Protein AF-0000000083413344 (afdb_homodimer)

Structure (mmCIF, N/CA/C/O backbone):
data_AF-0000000083413344-model_v1
#
loop_
_entity.id
_entity.type
_entity.pdbx_description
1 polymer 'Rubredoxin-like domain-containing protein'
#
loop_
_atom_site.group_PDB
_atom_site.id
_atom_site.type_symbol
_atom_site.label_atom_id
_atom_site.label_alt_id
_atom_site.label_comp_id
_atom_site.label_asym_id
_atom_site.label_entity_id
_atom_site.label_seq_id
_atom_site.pdbx_PDB_ins_code
_atom_site.Cartn_x
_atom_site.Cartn_y
_atom_site.Cartn_z
_atom_site.occupancy
_atom_site.B_iso_or_equiv
_atom_site.auth_seq_id
_atom_site.auth_comp_id
_atom_site.auth_asym_id
_atom_site.auth_atom_id
_atom_site.pdbx_PDB_model_num
ATOM 1 N N . MET A 1 1 ? 12.312 13.727 -25.703 1 21.8 1 MET A N 1
ATOM 2 C CA . MET A 1 1 ? 11.789 14.062 -24.391 1 21.8 1 MET A CA 1
ATOM 3 C C . MET A 1 1 ? 11.188 12.836 -23.703 1 21.8 1 MET A C 1
ATOM 5 O O . MET A 1 1 ? 10.438 12.086 -24.328 1 21.8 1 MET A O 1
ATOM 9 N N . PRO A 1 2 ? 11.828 12.102 -22.797 1 30.59 2 PRO A N 1
ATOM 10 C CA . PRO A 1 2 ? 11.281 10.789 -22.453 1 30.59 2 PRO A CA 1
ATOM 11 C C . PRO A 1 2 ? 9.766 10.812 -22.25 1 30.59 2 PRO A C 1
ATOM 13 O O . PRO A 1 2 ? 9.219 11.812 -21.797 1 30.59 2 PRO A O 1
ATOM 16 N N . GLU A 1 3 ? 8.961 10.438 -23.172 1 33.31 3 GLU A N 1
ATOM 17 C CA . GLU A 1 3 ? 7.5 10.43 -23.234 1 33.31 3 GLU A CA 1
ATOM 18 C C . GLU A 1 3 ? 6.902 10.18 -21.844 1 33.31 3 GLU A C 1
ATOM 20 O O . GLU A 1 3 ? 7.352 9.297 -21.125 1 33.31 3 GLU A O 1
ATOM 25 N N . ALA A 1 4 ? 6.539 11.203 -21.156 1 38.41 4 ALA A N 1
ATOM 26 C CA . ALA A 1 4 ? 5.801 11.141 -19.891 1 38.41 4 ALA A CA 1
ATOM 27 C C . ALA A 1 4 ? 4.969 9.859 -19.812 1 38.41 4 ALA A C 1
ATOM 29 O O . ALA A 1 4 ? 4.105 9.625 -20.656 1 38.41 4 ALA A O 1
ATOM 30 N N . MET A 1 5 ? 5.598 8.711 -19.828 1 42.59 5 MET A N 1
ATOM 31 C CA . MET A 1 5 ? 4.777 7.504 -19.734 1 42.59 5 MET A CA 1
ATOM 32 C C . MET A 1 5 ? 3.527 7.762 -18.906 1 42.59 5 MET A C 1
ATOM 34 O O . MET A 1 5 ? 3.609 7.926 -17.688 1 42.59 5 MET A O 1
ATOM 38 N N . ASP A 1 6 ? 2.654 8.742 -19.172 1 48.97 6 ASP A N 1
ATOM 39 C CA . ASP A 1 6 ? 1.322 9 -18.641 1 48.97 6 ASP A CA 1
ATOM 40 C C . ASP A 1 6 ? 0.636 7.699 -18.219 1 48.97 6 ASP A C 1
ATOM 42 O O . ASP A 1 6 ? -0.167 7.148 -18.984 1 48.97 6 ASP A O 1
ATOM 46 N N . SER A 1 7 ? 1.312 6.648 -17.625 1 61.34 7 SER A N 1
ATOM 47 C CA . SER A 1 7 ? 0.761 5.301 -17.562 1 61.34 7 SER A CA 1
ATOM 48 C C . SER A 1 7 ? -0.317 5.191 -16.5 1 61.34 7 SER A C 1
ATOM 50 O O . SER A 1 7 ? -0.059 5.465 -15.32 1 61.34 7 SER A O 1
ATOM 52 N N . ASN A 1 8 ? -1.586 5.227 -16.844 1 78.94 8 ASN A N 1
ATOM 53 C CA . ASN A 1 8 ? -2.799 4.973 -16.078 1 78.94 8 ASN A CA 1
ATOM 54 C C . ASN A 1 8 ? -2.623 3.795 -15.125 1 78.94 8 ASN A C 1
ATOM 56 O O . ASN A 1 8 ? -3.232 3.762 -14.055 1 78.94 8 ASN A O 1
ATOM 60 N N . ALA A 1 9 ? -1.608 2.998 -15.43 1 90.69 9 ALA A N 1
ATOM 61 C CA . ALA A 1 9 ? -1.455 1.801 -14.609 1 90.69 9 ALA A CA 1
ATOM 62 C C . ALA A 1 9 ? -0.855 2.143 -13.25 1 90.69 9 ALA A C 1
ATOM 64 O O . ALA A 1 9 ? -1.259 1.583 -12.227 1 90.69 9 ALA A O 1
ATOM 65 N N . LEU A 1 10 ? 0.047 3.115 -13.234 1 90.56 10 LEU A N 1
ATOM 66 C CA . LEU A 1 10 ? 0.697 3.514 -11.992 1 90.56 10 LEU A CA 1
ATOM 67 C C . LEU A 1 10 ? -0.312 4.117 -11.023 1 90.56 10 LEU A C 1
ATOM 69 O O . LEU A 1 10 ? -0.18 3.957 -9.805 1 90.56 10 LEU A O 1
ATOM 73 N N . TYR A 1 11 ? -1.34 4.695 -11.602 1 88.56 11 TYR A N 1
ATOM 74 C CA . TYR A 1 11 ? -2.35 5.355 -10.781 1 88.56 11 TYR A CA 1
ATOM 75 C C . TYR A 1 11 ? -3.297 4.336 -10.164 1 88.56 11 TYR A C 1
ATOM 77 O O . TYR A 1 11 ? -4.086 4.672 -9.273 1 88.56 11 TYR A O 1
ATOM 85 N N . ASN A 1 12 ? -3.141 3.098 -10.578 1 93.38 12 ASN A N 1
ATOM 86 C CA . ASN A 1 12 ? -4.062 2.074 -10.102 1 93.38 12 ASN A CA 1
ATOM 87 C C . ASN A 1 12 ? -3.447 1.236 -8.984 1 93.38 12 ASN A C 1
ATOM 89 O O . ASN A 1 12 ? -4.09 0.329 -8.453 1 93.38 12 ASN A O 1
ATOM 93 N N . ILE A 1 13 ? -2.191 1.507 -8.602 1 95.69 13 ILE A N 1
ATOM 94 C CA . ILE A 1 13 ? -1.636 0.903 -7.395 1 95.69 13 ILE A CA 1
ATOM 95 C C . ILE A 1 13 ? -2.42 1.376 -6.172 1 95.69 13 ILE A C 1
ATOM 97 O O . ILE A 1 13 ? -2.756 2.559 -6.062 1 95.69 13 ILE A O 1
ATOM 101 N N . THR A 1 14 ? -2.721 0.541 -5.301 1 95.81 14 THR A N 1
ATOM 102 C CA . THR A 1 14 ? -3.545 0.849 -4.137 1 95.81 14 THR A CA 1
ATOM 103 C C . THR A 1 14 ? -2.689 1.402 -3 1 95.81 14 THR A C 1
ATOM 105 O O . THR A 1 14 ? -1.724 0.765 -2.576 1 95.81 14 THR A O 1
ATOM 108 N N . TYR A 1 15 ? -3.121 2.551 -2.531 1 96.44 15 TYR A N 1
ATOM 109 C CA . TYR A 1 15 ? -2.402 3.225 -1.457 1 96.44 15 TYR A CA 1
ATOM 110 C C . TYR A 1 15 ? -3.34 3.561 -0.302 1 96.44 15 TYR A C 1
ATOM 112 O O . TYR A 1 15 ? -4.527 3.82 -0.512 1 96.44 15 TYR A O 1
ATOM 120 N N . GLY A 1 16 ? -2.811 3.531 0.929 1 96.69 16 GLY A N 1
ATOM 121 C CA . GLY A 1 16 ? -3.424 4.203 2.064 1 96.69 16 GLY A CA 1
ATOM 122 C C . GLY A 1 16 ? -2.865 5.59 2.309 1 96.69 16 GLY A C 1
ATOM 123 O O . GLY A 1 16 ? -2.129 6.125 1.477 1 96.69 16 GLY A O 1
ATOM 124 N N . LEU A 1 17 ? -3.309 6.199 3.396 1 97.06 17 LEU A N 1
ATOM 125 C CA . LEU A 1 17 ? -2.801 7.492 3.85 1 97.06 17 LEU A CA 1
ATOM 126 C C . LEU A 1 17 ? -2.43 7.441 5.328 1 97.06 17 LEU A C 1
ATOM 128 O O . LEU A 1 17 ? -3.176 6.895 6.141 1 97.06 17 LEU A O 1
ATOM 132 N N . TYR A 1 18 ? -1.265 8.062 5.625 1 98.56 18 TYR A N 1
ATOM 133 C CA . TYR A 1 18 ? -0.723 7.93 6.973 1 98.56 18 TYR A CA 1
ATOM 134 C C . TYR A 1 18 ? -0.076 9.227 7.434 1 98.56 18 TYR A C 1
ATOM 136 O O . TYR A 1 18 ? 0.591 9.906 6.652 1 98.56 18 TYR A O 1
ATOM 144 N N . VAL A 1 19 ? -0.257 9.57 8.672 1 98.56 19 VAL A N 1
ATOM 145 C CA . VAL A 1 19 ? 0.532 10.633 9.281 1 98.56 19 VAL A CA 1
ATOM 146 C C . VAL A 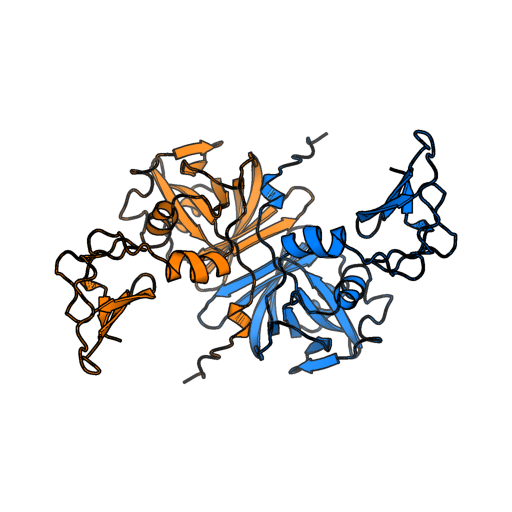1 19 ? 1.771 10.039 9.945 1 98.56 19 VAL A C 1
ATOM 148 O O . VAL A 1 19 ? 1.664 9.148 10.789 1 98.56 19 VAL A O 1
ATOM 151 N N . VAL A 1 20 ? 2.885 10.484 9.516 1 98.81 20 VAL A N 1
ATOM 152 C CA . VAL A 1 20 ? 4.133 10.156 10.195 1 98.81 20 VAL A CA 1
ATOM 153 C C . VAL A 1 20 ? 4.484 11.258 11.195 1 98.81 20 VAL A C 1
ATOM 155 O O . VAL A 1 20 ? 4.547 12.438 10.836 1 98.81 20 VAL A O 1
ATOM 158 N N . GLY A 1 21 ? 4.66 10.93 12.477 1 98.62 21 GLY A N 1
ATOM 159 C CA . GLY A 1 21 ? 5.023 11.875 13.516 1 98.62 21 GLY A CA 1
ATOM 160 C C . GLY A 1 21 ? 6.312 11.523 14.227 1 98.62 21 GLY A C 1
ATOM 161 O O . GLY A 1 21 ? 6.512 10.367 14.617 1 98.62 21 GLY A O 1
ATOM 162 N N . CYS A 1 22 ? 7.145 12.453 14.344 1 98.56 22 CYS A N 1
ATOM 163 C CA . CYS A 1 22 ? 8.422 12.289 15.039 1 98.56 22 CYS A CA 1
ATOM 164 C C . CYS A 1 22 ? 8.812 13.562 15.766 1 98.56 22 CYS A C 1
ATOM 166 O O . CYS A 1 22 ? 8.133 14.586 15.641 1 98.56 22 CYS A O 1
ATOM 168 N N . TYR A 1 23 ? 9.836 13.469 16.641 1 97.81 23 TYR A N 1
ATOM 169 C CA . TYR A 1 23 ? 10.312 14.656 17.344 1 97.81 23 TYR A CA 1
ATOM 170 C C . TYR A 1 23 ? 11.547 15.227 16.656 1 97.81 23 TYR A C 1
ATOM 172 O O . TYR A 1 23 ? 12.438 14.484 16.234 1 97.81 23 TYR A O 1
ATOM 180 N N . SER A 1 24 ? 11.57 16.422 16.453 1 93.5 24 SER A N 1
ATOM 181 C CA . SER A 1 24 ? 12.742 17.234 16.203 1 93.5 24 SER A CA 1
ATOM 182 C C . SER A 1 24 ? 13.211 17.938 17.469 1 93.5 24 SER A C 1
ATOM 184 O O . SER A 1 24 ? 12.672 18.984 17.844 1 93.5 24 SER A O 1
ATOM 186 N N . ASP A 1 25 ? 14.375 17.312 18.141 1 87.31 25 ASP A N 1
ATOM 187 C CA . ASP A 1 25 ? 14.836 17.75 19.453 1 87.31 25 ASP A CA 1
ATOM 188 C C . ASP A 1 25 ? 13.688 17.734 20.469 1 87.31 25 ASP A C 1
ATOM 190 O O . ASP A 1 25 ? 13.547 16.781 21.234 1 87.31 25 ASP A O 1
ATOM 194 N N . ASP A 1 26 ? 12.648 18.5 20.547 1 87.81 26 ASP A N 1
ATOM 195 C CA . ASP A 1 26 ? 11.523 18.422 21.484 1 87.81 26 ASP A CA 1
ATOM 196 C C . ASP A 1 26 ? 10.25 18.984 20.859 1 87.81 26 ASP A C 1
ATOM 198 O O . ASP A 1 26 ? 9.227 19.094 21.531 1 87.81 26 ASP A O 1
ATOM 202 N N . LYS A 1 27 ? 10.375 19.234 19.719 1 95.19 27 LYS A N 1
ATOM 203 C CA . LYS A 1 27 ? 9.188 19.719 19.031 1 95.19 27 LYS A CA 1
ATOM 204 C C . LYS A 1 27 ? 8.656 18.672 18.047 1 95.19 27 LYS A C 1
ATOM 206 O O . LYS A 1 27 ? 9.438 18.016 17.344 1 95.19 27 LYS A O 1
ATOM 211 N N . PRO A 1 28 ? 7.379 18.578 18.047 1 97.56 28 PRO A N 1
ATOM 212 C CA . PRO A 1 28 ? 6.824 17.578 17.125 1 97.56 28 PRO A CA 1
ATOM 213 C C . PRO A 1 28 ? 6.887 18.016 15.664 1 97.56 28 PRO A C 1
ATOM 215 O O . PRO A 1 28 ? 6.719 19.203 15.367 1 97.56 28 PRO A O 1
ATOM 218 N N . ALA A 1 29 ? 7.195 17.141 14.789 1 97.81 29 ALA A N 1
ATOM 219 C CA . ALA A 1 29 ? 7.191 17.281 13.336 1 97.81 29 ALA A CA 1
ATOM 220 C C . ALA A 1 29 ? 6.477 16.109 12.672 1 97.81 29 ALA A C 1
ATOM 222 O O . ALA A 1 29 ? 6.27 15.07 13.305 1 97.81 29 ALA A O 1
ATOM 223 N N . GLY A 1 30 ? 6.023 16.328 11.422 1 98.06 30 GLY A N 1
ATOM 224 C CA . GLY A 1 30 ? 5.352 15.227 10.758 1 98.06 30 GLY A CA 1
ATOM 225 C C . GLY A 1 30 ? 4.961 15.547 9.328 1 98.06 30 GLY A C 1
ATOM 226 O O . GLY A 1 30 ? 5.09 16.688 8.883 1 98.06 30 GLY A O 1
ATOM 227 N N . CYS A 1 31 ? 4.531 14.555 8.594 1 97.44 31 CYS A N 1
ATOM 228 C CA . CYS A 1 31 ? 4.055 14.68 7.219 1 97.44 31 CYS A CA 1
ATOM 229 C C . CYS A 1 31 ? 3.119 13.531 6.859 1 97.44 31 CYS A C 1
ATOM 231 O O . CYS A 1 31 ? 2.934 12.602 7.652 1 97.44 31 CYS A O 1
ATOM 233 N N . ILE A 1 32 ? 2.514 13.648 5.719 1 97.12 32 ILE A N 1
ATOM 234 C CA . ILE A 1 32 ? 1.671 12.578 5.188 1 97.12 32 ILE A CA 1
ATOM 235 C C . ILE A 1 32 ? 2.479 11.719 4.223 1 97.12 32 ILE A C 1
ATOM 237 O O . ILE A 1 32 ? 3.246 12.234 3.408 1 97.12 32 ILE A O 1
ATOM 241 N N . VAL A 1 33 ? 2.312 10.438 4.348 1 97 33 VAL A N 1
ATOM 242 C CA . VAL A 1 33 ? 2.83 9.516 3.342 1 97 33 VAL A CA 1
ATOM 243 C C . VAL A 1 33 ? 1.72 8.57 2.885 1 97 33 VAL A C 1
ATOM 245 O O . VAL A 1 33 ? 0.736 8.367 3.6 1 97 33 VAL A O 1
ATOM 248 N N . ASN A 1 34 ? 1.873 8.086 1.688 1 95.81 34 ASN A N 1
ATOM 249 C CA . ASN A 1 34 ? 0.946 7.066 1.203 1 95.81 34 ASN A CA 1
ATOM 250 C C . ASN A 1 34 ? 1.638 5.719 1.021 1 95.81 34 ASN A C 1
ATOM 252 O O . ASN A 1 34 ? 0.999 4.734 0.647 1 95.81 34 ASN A O 1
ATOM 256 N N . THR A 1 35 ? 2.904 5.641 1.285 1 96.31 35 THR A N 1
ATOM 257 C CA . THR A 1 35 ? 3.719 4.449 1.066 1 96.31 35 THR A CA 1
ATOM 258 C C . THR A 1 35 ? 4.016 3.748 2.387 1 96.31 35 THR A C 1
ATOM 260 O O . THR A 1 35 ? 4.781 4.254 3.207 1 96.31 35 THR A O 1
ATOM 263 N N . CYS A 1 36 ? 3.34 2.666 2.658 1 97.81 36 CYS A N 1
ATOM 264 C CA . CYS A 1 36 ? 3.562 1.88 3.867 1 97.81 36 CYS A CA 1
ATOM 265 C C . CYS A 1 36 ? 3.123 0.435 3.666 1 97.81 36 CYS A C 1
ATOM 267 O O . CYS A 1 36 ? 2.029 0.18 3.156 1 97.81 36 CYS A O 1
ATOM 269 N N . PHE A 1 37 ? 4.016 -0.474 3.951 1 96.69 37 PHE A N 1
ATOM 270 C CA . PHE A 1 37 ? 3.561 -1.855 4.055 1 96.69 37 PHE A CA 1
ATOM 271 C C . PHE A 1 37 ? 4.395 -2.623 5.074 1 96.69 37 PHE A C 1
ATOM 273 O O . PHE A 1 37 ? 5.52 -2.227 5.391 1 96.69 37 PHE A O 1
ATOM 280 N N . GLN A 1 38 ? 3.797 -3.668 5.648 1 96.12 38 GLN A N 1
ATOM 281 C CA . GLN A 1 38 ? 4.492 -4.574 6.555 1 96.12 38 GLN A CA 1
ATOM 282 C C . GLN A 1 38 ? 5.41 -5.523 5.789 1 96.12 38 GLN A C 1
ATOM 284 O O . GLN A 1 38 ? 4.984 -6.16 4.824 1 96.12 38 GLN A O 1
ATOM 289 N N . VAL A 1 39 ? 6.66 -5.652 6.215 1 95.94 39 VAL A N 1
ATOM 290 C CA . VAL A 1 39 ? 7.672 -6.449 5.527 1 95.94 39 VAL A CA 1
ATOM 291 C C . VAL A 1 39 ? 7.699 -7.859 6.109 1 95.94 39 VAL A C 1
ATOM 293 O O . VAL A 1 39 ? 7.625 -8.844 5.371 1 95.94 39 VAL A O 1
ATOM 296 N N . THR A 1 40 ? 7.766 -7.957 7.426 1 92.12 40 THR A N 1
ATOM 297 C CA . THR A 1 40 ? 7.816 -9.25 8.102 1 92.12 40 THR A CA 1
ATOM 298 C C . THR A 1 40 ? 6.676 -9.383 9.102 1 92.12 40 THR A C 1
ATOM 300 O O . THR A 1 40 ? 6.234 -8.391 9.688 1 92.12 40 THR A O 1
ATOM 303 N N . SER A 1 41 ? 6.234 -10.648 9.336 1 85.81 41 SER A N 1
ATOM 304 C CA . SER A 1 41 ? 5.16 -10.891 10.297 1 85.81 41 SER A CA 1
ATOM 305 C C . SER A 1 41 ? 5.719 -11.242 11.672 1 85.81 41 SER A C 1
ATOM 307 O O . SER A 1 41 ? 5.188 -10.805 12.695 1 85.81 41 SER A O 1
ATOM 309 N N . GLU A 1 42 ? 6.73 -12.164 11.594 1 84.06 42 GLU A N 1
ATOM 310 C CA . GLU A 1 42 ? 7.449 -12.438 12.836 1 84.06 42 GLU A CA 1
ATOM 311 C C . GLU A 1 42 ? 8.391 -11.297 13.203 1 84.06 42 GLU A C 1
ATOM 313 O O . GLU A 1 42 ? 9.25 -10.914 12.398 1 84.06 42 GLU A O 1
ATOM 318 N N . ASN A 1 43 ? 8.258 -10.695 14.398 1 89.06 43 ASN A N 1
ATOM 319 C CA . ASN A 1 43 ? 8.969 -9.453 14.711 1 89.06 43 ASN A CA 1
ATOM 320 C C . ASN A 1 43 ? 8.672 -8.367 13.68 1 89.06 43 ASN A C 1
ATOM 322 O O . ASN A 1 43 ? 9.555 -7.969 12.922 1 89.06 43 ASN A O 1
ATOM 326 N N . PRO A 1 44 ? 7.5 -7.973 13.711 1 94.19 44 PRO A N 1
ATOM 327 C CA . PRO A 1 44 ? 6.969 -7.168 12.609 1 94.19 44 PRO A CA 1
ATOM 328 C C . PRO A 1 44 ? 7.848 -5.961 12.281 1 94.19 44 PRO A C 1
ATOM 330 O O . PRO A 1 44 ? 8.242 -5.215 13.18 1 94.19 44 PRO A O 1
ATOM 333 N N . THR A 1 45 ? 8.234 -5.883 11.047 1 96.62 45 THR A N 1
ATOM 334 C CA . THR A 1 45 ? 8.93 -4.738 10.477 1 96.62 45 THR A CA 1
ATOM 335 C C . THR A 1 45 ? 8.094 -4.102 9.367 1 96.62 45 THR A C 1
ATOM 337 O O . THR A 1 45 ? 7.328 -4.789 8.68 1 96.62 45 THR A O 1
ATOM 340 N N . LEU A 1 46 ? 8.195 -2.832 9.258 1 98.12 46 LEU A N 1
ATOM 341 C CA . LEU A 1 46 ? 7.48 -2.086 8.227 1 98.12 46 LEU A CA 1
ATOM 342 C C . LEU A 1 46 ? 8.453 -1.304 7.352 1 98.12 46 LEU A C 1
ATOM 344 O O . LEU A 1 46 ? 9.578 -1.012 7.766 1 98.12 46 LEU A O 1
ATOM 348 N N . ALA A 1 47 ? 8.047 -1.063 6.156 1 98.44 47 ALA A N 1
ATOM 349 C CA . ALA A 1 47 ? 8.734 -0.158 5.238 1 98.44 47 ALA A CA 1
ATOM 350 C C . ALA A 1 47 ? 7.871 1.058 4.914 1 98.44 47 ALA A C 1
ATOM 352 O O . ALA A 1 47 ? 6.688 0.918 4.594 1 98.44 47 ALA A O 1
ATOM 353 N N . ILE A 1 48 ? 8.414 2.199 5.039 1 98.31 48 ILE A N 1
ATOM 354 C CA . ILE A 1 48 ? 7.793 3.438 4.586 1 98.31 48 ILE A CA 1
ATOM 355 C C . ILE A 1 48 ? 8.766 4.207 3.695 1 98.31 48 ILE A C 1
ATOM 357 O O . ILE A 1 48 ? 9.984 4.027 3.791 1 98.31 48 ILE A O 1
ATOM 361 N N . CYS A 1 49 ? 8.242 4.965 2.859 1 97.94 49 CYS A N 1
ATOM 362 C CA . CYS A 1 49 ? 9.062 5.727 1.928 1 97.94 49 CYS A CA 1
ATOM 363 C C . CYS A 1 49 ? 8.852 7.223 2.107 1 97.94 49 CYS A C 1
ATOM 365 O O . CYS A 1 49 ? 7.715 7.695 2.125 1 97.94 49 CYS A O 1
ATOM 367 N N . LEU A 1 50 ? 9.953 7.969 2.338 1 97.62 50 LEU A N 1
ATOM 368 C CA . LEU A 1 50 ? 9.922 9.414 2.518 1 97.62 50 LEU A CA 1
ATOM 369 C C . LEU A 1 50 ? 10.82 10.109 1.501 1 97.62 50 LEU A C 1
ATOM 371 O O . LEU A 1 50 ? 11.891 9.602 1.161 1 97.62 50 LEU A O 1
ATOM 375 N N . ASN A 1 51 ? 10.375 11.273 1.071 1 95.75 51 ASN A N 1
ATOM 376 C CA . ASN A 1 51 ? 11.203 12.102 0.199 1 95.75 51 ASN A CA 1
ATOM 377 C C . ASN A 1 51 ? 12.367 12.727 0.959 1 95.75 51 ASN A C 1
ATOM 379 O O . ASN A 1 51 ? 12.211 13.172 2.098 1 95.75 51 ASN A O 1
ATOM 383 N N . LYS A 1 52 ? 13.492 12.852 0.346 1 95.75 52 LYS A N 1
ATOM 384 C CA . LYS A 1 52 ? 14.695 13.414 0.965 1 95.75 52 LYS A CA 1
ATOM 385 C C . LYS A 1 52 ? 14.484 14.875 1.343 1 95.75 52 LYS A C 1
ATOM 387 O O . LYS A 1 52 ? 15.188 15.406 2.209 1 95.75 52 LYS A O 1
ATOM 392 N N . LYS A 1 53 ? 13.57 15.523 0.737 1 93.62 53 LYS A N 1
ATOM 393 C CA . LYS A 1 53 ? 13.312 16.938 1.004 1 93.62 53 LYS A CA 1
ATOM 394 C C . LYS A 1 53 ? 12.422 17.109 2.232 1 93.62 53 LYS A C 1
ATOM 396 O O . LYS A 1 53 ? 12.289 18.219 2.754 1 93.62 53 LYS A O 1
ATOM 401 N N . ASN A 1 54 ? 11.82 16.047 2.67 1 94.69 54 ASN A N 1
ATOM 402 C CA . ASN A 1 54 ? 10.938 16.125 3.83 1 94.69 54 ASN A CA 1
ATOM 403 C C . ASN A 1 54 ? 11.727 16.359 5.117 1 94.69 54 ASN A C 1
ATOM 405 O O . ASN A 1 54 ? 12.648 15.602 5.422 1 94.69 54 ASN A O 1
ATOM 409 N N . TYR A 1 55 ? 11.359 17.375 5.859 1 97.06 55 TYR A N 1
ATOM 410 C CA . TYR A 1 55 ? 11.984 17.656 7.152 1 97.06 55 TYR A CA 1
ATOM 411 C C . TYR A 1 55 ? 11.797 16.469 8.102 1 97.06 55 TYR A C 1
ATOM 413 O O . TYR A 1 55 ? 12.68 16.172 8.906 1 97.06 55 TYR A O 1
ATOM 421 N N . THR A 1 56 ? 10.672 15.781 8.023 1 97.5 56 THR A N 1
ATOM 422 C CA . THR A 1 56 ? 10.336 14.633 8.852 1 97.5 56 THR A CA 1
ATOM 423 C C . THR A 1 56 ? 11.414 13.555 8.75 1 97.5 56 THR A C 1
ATOM 425 O O . THR A 1 56 ? 11.805 12.953 9.758 1 97.5 56 THR A O 1
ATOM 428 N N . LEU A 1 57 ? 11.922 13.297 7.543 1 98.19 57 LEU A N 1
ATOM 429 C CA . LEU A 1 57 ? 12.969 12.297 7.348 1 98.19 57 LEU A CA 1
ATOM 430 C C . LEU A 1 57 ? 14.234 12.695 8.102 1 98.19 57 LEU A C 1
ATOM 432 O O . LEU A 1 57 ? 14.867 11.852 8.75 1 98.19 57 LEU A O 1
ATOM 436 N N . ASP A 1 58 ? 14.625 13.945 8.047 1 97.25 58 ASP A N 1
ATOM 437 C CA . ASP A 1 58 ? 15.789 14.438 8.773 1 97.25 58 ASP A CA 1
ATOM 438 C C . ASP A 1 58 ? 15.648 14.188 10.273 1 97.25 58 ASP A C 1
ATOM 440 O O . ASP A 1 58 ? 16.609 13.789 10.93 1 97.25 58 ASP A O 1
ATOM 444 N N . CYS A 1 59 ? 14.508 14.445 10.766 1 97.75 59 CYS A N 1
ATOM 445 C CA . CYS A 1 59 ? 14.242 14.266 12.188 1 97.75 59 CYS A CA 1
ATOM 446 C C . CYS A 1 59 ? 14.352 12.805 12.586 1 97.75 59 CYS A C 1
ATOM 448 O O . CYS A 1 59 ? 14.93 12.477 13.625 1 97.75 59 CYS A O 1
ATOM 450 N N . ILE A 1 60 ? 13.812 11.883 11.773 1 98.25 60 ILE A N 1
ATOM 451 C CA . ILE A 1 60 ? 13.828 10.461 12.07 1 98.25 60 ILE A CA 1
ATOM 452 C C . ILE A 1 60 ? 15.266 9.945 12.047 1 98.25 60 ILE A C 1
ATOM 454 O O . ILE A 1 60 ? 15.633 9.07 12.844 1 98.25 60 ILE A O 1
ATOM 458 N N . LYS A 1 61 ? 16.078 10.453 11.117 1 97.88 61 LYS A N 1
ATOM 459 C CA . LYS A 1 61 ? 17.484 10.062 11.055 1 97.88 61 LYS A CA 1
ATOM 460 C C . LYS A 1 61 ? 18.219 10.43 12.344 1 97.88 61 LYS A C 1
ATOM 462 O O . LYS A 1 61 ? 19.109 9.711 12.789 1 97.88 61 LYS A O 1
ATOM 467 N N . LYS A 1 62 ? 17.859 11.523 12.922 1 97 62 LYS A N 1
ATOM 468 C CA . LYS A 1 62 ? 18.5 12 14.148 1 97 62 LYS A CA 1
ATOM 469 C C . LYS A 1 62 ? 17.969 11.242 15.359 1 97 62 LYS A C 1
ATOM 471 O O . LYS A 1 62 ? 18.75 10.883 16.266 1 97 62 LYS A O 1
ATOM 476 N N . ASN A 1 63 ? 16.688 11.062 15.422 1 96.31 63 ASN A N 1
ATOM 477 C CA . ASN A 1 63 ? 16 10.297 16.453 1 96.31 63 ASN A CA 1
ATOM 478 C C . ASN A 1 63 ? 15.086 9.234 15.852 1 96.31 63 ASN A C 1
ATOM 480 O O . ASN A 1 63 ? 13.945 9.523 15.484 1 96.31 63 ASN A O 1
ATOM 484 N N . PRO A 1 64 ? 15.492 7.965 15.859 1 97.19 64 PRO A N 1
ATOM 485 C CA . PRO A 1 64 ? 14.844 6.941 15.031 1 97.19 64 PRO A CA 1
ATOM 486 C C . PRO A 1 64 ? 13.562 6.402 15.664 1 97.19 64 PRO A C 1
ATOM 488 O O . PRO A 1 64 ? 13.297 5.199 15.594 1 97.19 64 PRO A O 1
ATOM 491 N N . LYS A 1 65 ? 12.812 7.254 16.312 1 98 65 LYS A N 1
ATOM 492 C CA . LYS A 1 65 ? 11.508 6.902 16.859 1 98 65 LYS A CA 1
ATOM 493 C C . LYS A 1 65 ? 10.406 7.738 16.219 1 98 65 LYS A C 1
ATOM 495 O O . LYS A 1 65 ? 10.516 8.961 16.125 1 98 65 LYS A O 1
ATOM 500 N N . PHE A 1 66 ? 9.391 7.062 15.766 1 98.75 66 PHE A N 1
ATOM 501 C CA . PHE A 1 66 ? 8.289 7.797 15.141 1 98.75 66 PHE A CA 1
ATOM 502 C C . PHE A 1 66 ? 7 6.984 15.195 1 98.75 66 PHE A C 1
ATOM 504 O O . PHE A 1 66 ? 7.016 5.805 15.547 1 98.75 66 PHE A O 1
ATOM 511 N N . CYS A 1 67 ? 5.918 7.672 14.93 1 98.38 67 CYS A N 1
ATOM 512 C CA . CYS A 1 67 ? 4.602 7.047 14.93 1 98.38 67 CYS A CA 1
ATOM 513 C C . CYS A 1 67 ? 3.941 7.164 13.562 1 98.38 67 CYS A C 1
ATOM 515 O O . CYS A 1 67 ? 4.152 8.148 12.844 1 98.38 67 CYS A O 1
ATOM 517 N N . ILE A 1 68 ? 3.23 6.152 13.195 1 98.56 68 ILE A N 1
ATOM 518 C CA . ILE A 1 68 ? 2.359 6.176 12.023 1 98.56 68 ILE A CA 1
ATOM 519 C C . ILE A 1 68 ? 0.898 6.145 12.469 1 98.56 68 ILE A C 1
ATOM 521 O O . ILE A 1 68 ? 0.477 5.227 13.172 1 98.56 68 ILE A O 1
ATOM 525 N N . SER A 1 69 ? 0.14 7.152 12.141 1 98.56 69 SER A N 1
ATOM 526 C CA . SER A 1 69 ? -1.305 7.176 12.344 1 98.56 69 SER A CA 1
ATOM 527 C C . SER A 1 69 ? -2.055 6.887 11.047 1 98.56 69 SER A C 1
ATOM 529 O O . SER A 1 69 ? -1.886 7.598 10.055 1 98.56 69 SER A O 1
ATOM 531 N N . ILE A 1 70 ? -2.85 5.855 11.047 1 98.31 70 ILE A N 1
ATOM 532 C CA . ILE A 1 70 ? -3.582 5.43 9.859 1 98.31 70 ILE A CA 1
ATOM 533 C C . ILE A 1 70 ? -4.824 6.301 9.68 1 98.31 70 ILE A C 1
ATOM 535 O O . ILE A 1 70 ? -5.766 6.215 10.477 1 98.31 70 ILE A O 1
ATOM 539 N N . ILE A 1 71 ? -4.867 7.098 8.68 1 97.81 71 ILE A N 1
ATOM 540 C CA . ILE A 1 71 ? -5.941 8.055 8.453 1 97.81 71 ILE A CA 1
ATOM 541 C C . ILE A 1 71 ? -7.23 7.312 8.109 1 97.81 71 ILE A C 1
ATOM 543 O O . ILE A 1 71 ? -7.227 6.398 7.285 1 97.81 71 ILE A O 1
ATOM 547 N N . SER A 1 72 ? -8.258 7.742 8.75 1 96.69 72 SER A N 1
ATOM 548 C CA . SER A 1 72 ? -9.594 7.207 8.531 1 96.69 72 SER A CA 1
ATOM 549 C C . SER A 1 72 ? -10.398 8.102 7.59 1 96.69 72 SER A C 1
ATOM 551 O O . SER A 1 72 ? -10.055 9.266 7.391 1 96.69 72 SER A O 1
ATOM 553 N N . GLU A 1 73 ? -11.461 7.527 7.023 1 94.31 73 GLU A N 1
ATOM 554 C CA . GLU A 1 73 ? -12.383 8.336 6.227 1 94.31 73 GLU A CA 1
ATOM 555 C C . GLU A 1 73 ? -13.047 9.414 7.078 1 94.31 73 GLU A C 1
ATOM 557 O O . GLU A 1 73 ? -13.508 10.43 6.551 1 94.31 73 GLU A O 1
ATOM 562 N N . ASP A 1 74 ? -12.984 9.258 8.438 1 93.81 74 ASP A N 1
ATOM 563 C CA . ASP A 1 74 ? -13.602 10.203 9.367 1 93.81 74 ASP A CA 1
ATOM 564 C C . ASP A 1 74 ? -12.562 11.125 9.992 1 93.81 74 ASP A C 1
ATOM 566 O O . ASP A 1 74 ? -12.891 11.938 10.859 1 93.81 74 ASP A O 1
ATOM 570 N N . THR A 1 75 ? -11.359 10.969 9.688 1 96 75 THR A N 1
ATOM 571 C CA . THR A 1 75 ? -10.328 11.859 10.188 1 96 75 THR A CA 1
ATOM 572 C C . THR A 1 75 ? -10.57 13.289 9.711 1 96 75 THR A C 1
ATOM 574 O O . THR A 1 75 ? -10.969 13.508 8.562 1 96 75 THR A O 1
ATOM 577 N N . ASP A 1 76 ? -10.305 14.258 10.539 1 93.12 76 ASP A N 1
ATOM 578 C CA . ASP A 1 76 ? -10.422 15.672 10.18 1 93.12 76 ASP A CA 1
ATOM 579 C C . ASP A 1 76 ? -9.609 15.984 8.922 1 93.12 76 ASP A C 1
ATOM 581 O O . ASP A 1 76 ? -8.383 15.836 8.914 1 93.12 76 ASP A O 1
ATOM 585 N N . PRO A 1 77 ? -10.289 16.438 7.859 1 88.69 77 PRO A N 1
ATOM 586 C CA . PRO A 1 77 ? -9.586 16.719 6.605 1 88.69 77 PRO A CA 1
ATOM 587 C C . PRO A 1 77 ? -8.508 17.781 6.77 1 88.69 77 PRO A C 1
ATOM 589 O O . PRO A 1 77 ? -7.559 17.828 5.98 1 88.69 77 PRO A O 1
ATOM 592 N N . MET A 1 78 ? -8.609 18.594 7.773 1 89.44 78 MET A N 1
ATOM 593 C CA . MET A 1 78 ? -7.621 19.641 8.008 1 89.44 78 MET A CA 1
ATOM 594 C C . MET A 1 78 ? -6.27 19.047 8.391 1 89.44 78 MET A C 1
ATOM 596 O O . MET A 1 78 ? -5.23 19.672 8.195 1 89.44 78 MET A O 1
ATOM 600 N N . ILE A 1 79 ? -6.305 17.859 8.922 1 93.81 79 ILE A N 1
ATOM 601 C CA . ILE A 1 79 ? -5.059 17.172 9.242 1 93.81 79 ILE A CA 1
ATOM 602 C C . ILE A 1 79 ? -4.301 16.859 7.953 1 93.81 79 ILE A C 1
ATOM 604 O O . ILE A 1 79 ? -3.09 17.078 7.871 1 93.81 79 ILE A O 1
ATOM 608 N N . ILE A 1 80 ? -5.031 16.406 6.969 1 90.56 80 ILE A N 1
ATOM 609 C CA . ILE A 1 80 ? -4.406 16.094 5.691 1 90.56 80 ILE A CA 1
ATOM 610 C C . ILE A 1 80 ? -3.812 17.359 5.078 1 90.56 80 ILE A C 1
ATOM 612 O O . ILE A 1 80 ? -2.684 17.344 4.582 1 90.56 80 ILE A O 1
ATOM 616 N N . SER A 1 81 ? -4.523 18.438 5.219 1 86.69 81 SER A N 1
ATOM 617 C CA . SER A 1 81 ? -4.055 19.719 4.672 1 86.69 81 SER A CA 1
ATOM 618 C C . SER A 1 81 ? -2.805 20.203 5.398 1 86.69 81 SER A C 1
ATOM 620 O O . SER A 1 81 ? -1.826 20.594 4.762 1 86.69 81 SER A O 1
ATOM 622 N N . SER A 1 82 ? -2.816 20.172 6.688 1 91 82 SER A N 1
ATOM 623 C CA . SER A 1 82 ? -1.727 20.688 7.508 1 91 82 SER A CA 1
ATOM 624 C C . SER A 1 82 ? -0.473 19.828 7.367 1 91 82 SER A C 1
ATOM 626 O O . SER A 1 82 ? 0.641 20.359 7.309 1 91 82 SER A O 1
ATOM 628 N N . PHE A 1 83 ? -0.647 18.547 7.227 1 95.56 83 PHE A N 1
ATOM 629 C CA . PHE A 1 83 ? 0.498 17.641 7.246 1 95.56 83 PHE A CA 1
ATOM 630 C C . PHE A 1 83 ? 0.947 17.312 5.828 1 95.56 83 PHE A C 1
ATOM 632 O O . PHE A 1 83 ? 2.047 16.797 5.625 1 95.56 83 PHE A O 1
ATOM 639 N N . GLY A 1 84 ? 0.087 17.594 4.887 1 91.44 84 GLY A N 1
ATOM 640 C CA . GLY A 1 84 ? 0.375 17.156 3.529 1 91.44 84 GLY A CA 1
ATOM 641 C C . GLY A 1 84 ? 0.932 18.266 2.652 1 91.44 84 GLY A C 1
ATOM 642 O O . GLY A 1 84 ? 1.581 17.984 1.64 1 91.44 84 GLY A O 1
ATOM 643 N N . PHE A 1 85 ? 0.741 19.516 3.025 1 88.31 85 PHE A N 1
ATOM 644 C CA . PHE A 1 85 ? 1.058 20.562 2.072 1 88.31 85 PHE A CA 1
ATOM 645 C C . PHE A 1 85 ? 1.878 21.672 2.734 1 88.31 85 PHE A C 1
ATOM 647 O O . PHE A 1 85 ? 2.021 22.766 2.184 1 88.31 85 PHE A O 1
ATOM 654 N N . ARG A 1 86 ? 2.34 21.375 3.955 1 85.12 86 ARG A N 1
ATOM 655 C CA . ARG A 1 86 ? 3.236 22.281 4.676 1 85.12 86 ARG A CA 1
ATOM 656 C C . ARG A 1 86 ? 4.449 21.516 5.211 1 85.12 86 ARG A C 1
ATOM 658 O O . ARG A 1 86 ? 4.438 20.297 5.289 1 85.12 86 ARG A O 1
ATOM 665 N N . SER A 1 87 ? 5.484 22.297 5.516 1 89.38 87 SER A N 1
ATOM 666 C CA . SER A 1 87 ? 6.672 21.703 6.137 1 89.38 87 SER A CA 1
ATOM 667 C C . SER A 1 87 ? 6.754 22.078 7.613 1 89.38 87 SER A C 1
ATOM 669 O O . SER A 1 87 ? 6.5 23.219 7.996 1 89.38 87 SER A O 1
ATOM 671 N N . SER A 1 88 ? 7.145 21.078 8.375 1 91.88 88 SER A N 1
ATOM 672 C CA . SER A 1 88 ? 7.312 21.312 9.805 1 91.88 88 SER A CA 1
ATOM 673 C C . SER A 1 88 ? 8.508 22.219 10.078 1 91.88 88 SER A C 1
ATOM 675 O O . SER A 1 88 ? 8.672 22.719 11.195 1 91.88 88 SER A O 1
ATOM 677 N N . ARG A 1 89 ? 9.297 22.438 9.062 1 89.75 89 ARG A N 1
ATOM 678 C CA . ARG A 1 89 ? 10.398 23.406 9.203 1 89.75 89 ARG A CA 1
ATOM 679 C C . ARG A 1 89 ? 9.867 24.797 9.492 1 89.75 89 ARG A C 1
ATOM 681 O O . ARG A 1 89 ? 10.484 25.562 10.242 1 89.75 89 ARG A O 1
ATOM 688 N N . ASP A 1 90 ? 8.695 25.109 8.898 1 87.88 90 ASP A N 1
ATOM 689 C CA . ASP A 1 90 ? 8.234 26.5 8.883 1 87.88 90 ASP A CA 1
ATOM 690 C C . ASP A 1 90 ? 6.887 26.641 9.594 1 87.88 90 ASP A C 1
ATOM 692 O O . ASP A 1 90 ? 6.352 27.734 9.711 1 87.88 90 ASP A O 1
ATOM 696 N N . ALA A 1 91 ? 6.352 25.516 10.023 1 89.06 91 ALA A N 1
ATOM 697 C CA . ALA A 1 91 ? 5.02 25.547 10.617 1 89.06 91 ALA A CA 1
ATOM 698 C C . ALA A 1 91 ? 4.887 24.531 11.742 1 89.06 91 ALA A C 1
ATOM 700 O O . ALA A 1 91 ? 5.418 23.422 11.648 1 89.06 91 ALA A O 1
ATOM 701 N N . ASP A 1 92 ? 4.23 24.969 12.789 1 94.19 92 ASP A N 1
ATOM 702 C CA . ASP A 1 92 ? 3.803 24 13.805 1 94.19 92 ASP A CA 1
ATOM 703 C C . ASP A 1 92 ? 2.51 23.312 13.383 1 94.19 92 ASP A C 1
ATOM 705 O O . ASP A 1 92 ? 1.415 23.812 13.641 1 94.19 92 ASP A O 1
ATOM 709 N N . LYS A 1 93 ? 2.674 22.094 12.867 1 93.75 93 LYS A N 1
ATOM 710 C CA . LYS A 1 93 ? 1.544 21.391 12.273 1 93.75 93 LYS A CA 1
ATOM 711 C C . LYS A 1 93 ? 0.645 20.781 13.352 1 93.75 93 LYS A C 1
ATOM 713 O O . LYS A 1 93 ? -0.488 20.391 13.07 1 93.75 93 LYS A O 1
ATOM 718 N N . TYR A 1 94 ? 1.095 20.734 14.531 1 96.94 94 TYR A N 1
ATOM 719 C CA . TYR A 1 94 ? 0.355 20.125 15.625 1 96.94 94 TYR A CA 1
ATOM 720 C C . TYR A 1 94 ? -0.459 21.156 16.391 1 96.94 94 TYR A C 1
ATOM 722 O O . TYR A 1 94 ? -1.315 20.812 17.203 1 96.94 94 TYR A O 1
ATOM 730 N N . ALA A 1 95 ? -0.239 22.438 16.156 1 94.56 95 ALA A N 1
ATOM 731 C CA . ALA A 1 95 ? -0.763 23.531 16.969 1 94.56 95 ALA A CA 1
ATOM 732 C C . ALA A 1 95 ? -2.283 23.453 17.078 1 94.56 95 ALA A C 1
ATOM 734 O O . ALA A 1 95 ? -2.846 23.625 18.156 1 94.56 95 ALA A O 1
ATOM 735 N N . ASP A 1 96 ? -2.98 23.109 16.031 1 92.5 96 ASP A N 1
ATOM 736 C CA . ASP A 1 96 ? -4.438 23.156 15.984 1 92.5 96 ASP A CA 1
ATOM 737 C C . ASP A 1 96 ? -5.055 21.859 16.5 1 92.5 96 ASP A C 1
ATOM 739 O O . ASP A 1 96 ? -6.254 21.812 16.781 1 92.5 96 ASP A O 1
ATOM 743 N N . PHE A 1 97 ? -4.238 20.844 16.688 1 96.38 97 PHE A N 1
ATOM 744 C CA . PHE A 1 97 ? -4.809 19.531 16.953 1 96.38 97 PHE A CA 1
ATOM 745 C C . PHE A 1 97 ? -4.301 18.969 18.281 1 96.38 97 PHE A C 1
ATOM 747 O O . PHE A 1 97 ? -4.996 18.203 18.938 1 96.38 97 PHE A O 1
ATOM 754 N N . GLY A 1 98 ? -3.141 19.375 18.625 1 97.5 98 GLY A N 1
ATOM 755 C CA . GLY A 1 98 ? -2.467 18.766 19.75 1 97.5 98 GLY A CA 1
ATOM 756 C C . GLY A 1 98 ? -1.893 17.391 19.438 1 97.5 98 GLY A C 1
ATOM 757 O O . GLY A 1 98 ? -2.025 16.906 18.297 1 97.5 98 GLY A O 1
ATOM 758 N N . TYR A 1 99 ? -1.151 16.797 20.391 1 98.06 99 TYR A N 1
ATOM 759 C CA . TYR A 1 99 ? -0.566 15.484 20.188 1 98.06 99 TYR A CA 1
ATOM 760 C C . TYR A 1 99 ? -0.405 14.75 21.5 1 98.06 99 TYR A C 1
ATOM 762 O O . TYR A 1 99 ? -0.455 15.367 22.578 1 98.06 99 TYR A O 1
ATOM 770 N N . VAL A 1 100 ? -0.347 13.516 21.469 1 97.62 100 VAL A N 1
ATOM 771 C CA . VAL A 1 100 ? -0.007 12.648 22.594 1 97.62 100 VAL A CA 1
ATOM 772 C C . VAL A 1 100 ? 1.329 11.961 22.328 1 97.62 100 VAL A C 1
ATOM 774 O O . VAL A 1 100 ? 1.615 11.555 21.188 1 97.62 100 VAL A O 1
ATOM 777 N N . ASP A 1 101 ? 2.109 11.859 23.344 1 97.75 101 ASP A N 1
ATOM 778 C CA . ASP A 1 101 ? 3.377 11.141 23.234 1 97.75 101 ASP A CA 1
ATOM 779 C C . ASP A 1 101 ? 3.172 9.633 23.391 1 97.75 101 ASP A C 1
ATOM 781 O O . ASP A 1 101 ? 2.682 9.172 24.422 1 97.75 101 ASP A O 1
ATOM 785 N N . LEU A 1 102 ? 3.477 8.938 22.312 1 96.81 102 LEU A N 1
ATOM 786 C CA . LEU A 1 102 ? 3.439 7.484 22.344 1 96.81 102 LEU A CA 1
ATOM 787 C C . LEU A 1 102 ? 4.848 6.902 22.391 1 96.81 102 LEU A C 1
ATOM 789 O O . LEU A 1 102 ? 5.465 6.68 21.344 1 96.81 102 LEU A O 1
ATOM 793 N N . ASP A 1 103 ? 5.352 6.629 23.609 1 95.44 103 ASP A N 1
ATOM 794 C CA . ASP A 1 103 ? 6.664 6.023 23.828 1 95.44 103 ASP A CA 1
ATOM 795 C C . ASP A 1 103 ? 7.746 6.773 23.047 1 95.44 103 ASP A C 1
ATOM 797 O O . ASP A 1 103 ? 8.5 6.168 22.281 1 95.44 103 ASP A O 1
ATOM 801 N N . GLY A 1 104 ? 7.676 8.055 23.062 1 95.56 104 GLY A N 1
ATOM 802 C CA . GLY A 1 104 ? 8.727 8.875 22.469 1 95.56 104 GLY A CA 1
ATOM 803 C C . GLY A 1 104 ? 8.406 9.336 21.062 1 95.56 104 GLY A C 1
ATOM 804 O O . GLY A 1 104 ? 9.25 9.922 20.375 1 95.56 104 GLY A O 1
ATOM 805 N N . ALA A 1 105 ? 7.254 9.102 20.594 1 97.69 105 ALA A N 1
ATOM 806 C CA . ALA A 1 105 ? 6.812 9.547 19.266 1 97.69 105 ALA A CA 1
ATOM 807 C C . ALA A 1 105 ? 5.527 10.367 19.359 1 97.69 105 ALA A C 1
ATOM 809 O O . ALA A 1 105 ? 4.559 9.938 20 1 97.69 105 ALA A O 1
ATOM 810 N N . PRO A 1 106 ? 5.512 11.547 18.781 1 98.31 106 PRO A N 1
ATOM 811 C CA . PRO A 1 106 ? 4.305 12.375 18.844 1 98.31 106 PRO A CA 1
ATOM 812 C C . PRO A 1 106 ? 3.217 11.914 17.875 1 98.31 106 PRO A C 1
ATOM 814 O O . PRO A 1 106 ? 3.451 11.844 16.672 1 98.31 106 PRO A O 1
ATOM 817 N N . ALA A 1 107 ? 2.084 11.602 18.391 1 98.25 107 ALA A N 1
ATOM 818 C CA . ALA A 1 107 ? 0.915 11.242 17.594 1 98.25 107 ALA A CA 1
ATOM 819 C C . ALA A 1 107 ? -0.128 12.359 17.609 1 98.25 107 ALA A C 1
ATOM 821 O O . ALA A 1 107 ? -0.61 12.742 18.672 1 98.25 107 ALA A O 1
ATOM 822 N N . VAL A 1 108 ? -0.446 12.883 16.453 1 98.38 108 VAL A N 1
ATOM 823 C CA . VAL A 1 108 ? -1.441 13.945 16.375 1 98.38 108 VAL A CA 1
ATOM 824 C C . VAL A 1 108 ? -2.787 13.438 16.875 1 98.38 108 VAL A C 1
ATOM 826 O O . VAL A 1 108 ? -3.186 12.312 16.562 1 98.38 108 VAL A O 1
ATOM 829 N N . LYS A 1 109 ? -3.439 14.25 17.656 1 98 109 LYS A N 1
ATOM 830 C CA . LYS A 1 109 ? -4.75 13.852 18.156 1 98 109 LYS A CA 1
ATOM 831 C C . LYS A 1 109 ? -5.793 13.844 17.047 1 98 109 LYS A C 1
ATOM 833 O O . LYS A 1 109 ? -5.688 14.609 16.078 1 98 109 LYS A O 1
ATOM 838 N N . GLY A 1 110 ? -6.812 12.977 17.234 1 97 110 GLY A N 1
ATOM 839 C CA . GLY A 1 110 ? -7.867 12.836 16.25 1 97 110 GLY A CA 1
ATOM 840 C C . GLY A 1 110 ? -8.344 11.406 16.078 1 97 110 GLY A C 1
ATOM 841 O O . GLY A 1 110 ? -7.953 10.523 16.844 1 97 110 GLY A O 1
ATOM 842 N N . ASN A 1 111 ? -9.234 11.258 15.094 1 96.75 111 ASN A N 1
ATOM 843 C CA . ASN A 1 111 ? -9.758 9.93 14.805 1 96.75 111 ASN A CA 1
ATOM 844 C C . ASN A 1 111 ? -8.922 9.211 13.75 1 96.75 111 ASN A C 1
ATOM 846 O O . ASN A 1 111 ? -8.828 9.672 12.609 1 96.75 111 ASN A O 1
ATOM 850 N N . PHE A 1 112 ? -8.328 8.133 14.156 1 97.88 112 PHE A N 1
ATOM 851 C CA . PHE A 1 112 ? -7.5 7.328 13.266 1 97.88 112 PHE A CA 1
ATOM 852 C C . PHE A 1 112 ? -7.863 5.852 13.383 1 97.88 112 PHE A C 1
ATOM 854 O O . PHE A 1 112 ? -8.43 5.426 14.391 1 97.88 112 PHE A O 1
ATOM 861 N N . CYS A 1 113 ? -7.574 5.055 12.398 1 96.94 113 CYS A N 1
ATOM 862 C CA . CYS A 1 113 ? -7.898 3.633 12.359 1 96.94 113 CYS A CA 1
ATOM 863 C C . CYS A 1 113 ? -6.922 2.824 13.203 1 96.94 113 CYS A C 1
ATOM 865 O O . CYS A 1 113 ? -7.137 1.635 13.438 1 96.94 113 CYS A O 1
ATOM 867 N N . GLY A 1 114 ? -5.914 3.395 13.664 1 97 114 GLY A N 1
ATOM 868 C CA . GLY A 1 114 ? -4.848 2.77 14.438 1 97 114 GLY A CA 1
ATOM 869 C C . GLY A 1 114 ? -3.543 3.543 14.383 1 97 114 GLY A C 1
ATOM 870 O O . GLY A 1 114 ? -3.377 4.434 13.547 1 97 114 GLY A O 1
ATOM 871 N N . ARG A 1 115 ? -2.693 3.24 15.305 1 97.94 115 ARG A N 1
ATOM 872 C CA . ARG A 1 115 ? -1.372 3.857 15.344 1 97.94 115 ARG A CA 1
ATOM 873 C C . ARG A 1 115 ? -0.286 2.811 15.562 1 97.94 115 ARG A C 1
ATOM 875 O O . ARG A 1 115 ? -0.508 1.817 16.266 1 97.94 115 ARG A O 1
ATOM 882 N N . LEU A 1 116 ? 0.782 3.053 15.008 1 98.06 116 LEU A N 1
ATOM 883 C CA . LEU A 1 116 ? 1.954 2.193 15.133 1 98.06 116 LEU A CA 1
ATOM 884 C C . LEU A 1 116 ? 3.154 2.982 15.641 1 98.06 116 LEU A C 1
ATOM 886 O O . LEU A 1 116 ? 3.482 4.043 15.102 1 98.06 116 LEU A O 1
ATOM 890 N N . VAL A 1 117 ? 3.758 2.553 16.641 1 98.25 117 VAL A N 1
ATOM 891 C CA . VAL A 1 117 ? 4.992 3.141 17.156 1 98.25 117 VAL A CA 1
ATOM 892 C C . VAL A 1 117 ? 6.191 2.338 16.672 1 98.25 117 VAL A C 1
ATOM 894 O O . VAL A 1 117 ? 6.254 1.12 16.859 1 98.25 117 VAL A O 1
ATOM 897 N N . LEU A 1 118 ? 7.16 3.066 16.078 1 98.44 118 LEU A N 1
ATOM 898 C CA . LEU A 1 118 ? 8.195 2.357 15.336 1 98.44 118 LEU A CA 1
ATOM 899 C C . LEU A 1 118 ? 9.578 2.896 15.68 1 98.44 118 LEU A C 1
ATOM 901 O O . LEU A 1 118 ? 9.727 4.082 15.984 1 98.44 118 LEU A O 1
ATOM 905 N N . ASP A 1 119 ? 10.547 1.997 15.609 1 98.5 119 ASP A N 1
ATOM 906 C CA . ASP A 1 119 ? 11.961 2.344 15.633 1 98.5 119 ASP A CA 1
ATOM 907 C C . ASP A 1 119 ? 12.602 2.125 14.258 1 98.5 119 ASP A C 1
ATOM 909 O O . ASP A 1 119 ? 12.664 0.994 13.773 1 98.5 119 ASP A O 1
ATOM 913 N N . ALA A 1 120 ? 13.047 3.236 13.703 1 98.62 120 ALA A N 1
ATOM 914 C CA . ALA A 1 120 ? 13.742 3.094 12.422 1 98.62 120 ALA A CA 1
ATOM 915 C C . ALA A 1 120 ? 15.062 2.34 12.594 1 98.62 120 ALA A C 1
ATOM 917 O O . ALA A 1 120 ? 15.836 2.637 13.5 1 98.62 120 ALA A O 1
ATOM 918 N N . THR A 1 121 ? 15.328 1.393 11.734 1 97.88 121 THR A N 1
ATOM 919 C CA . THR A 1 121 ? 16.531 0.569 11.859 1 97.88 121 THR A CA 1
ATOM 920 C C . THR A 1 121 ? 17.438 0.765 10.656 1 97.88 121 THR A C 1
ATOM 922 O O . THR A 1 121 ? 18.672 0.748 10.797 1 97.88 121 THR A O 1
ATOM 925 N N . ASP A 1 122 ? 16.906 0.849 9.484 1 97.75 122 ASP A N 1
ATOM 926 C CA . ASP A 1 122 ? 17.688 0.982 8.258 1 97.75 122 ASP A CA 1
ATOM 927 C C . ASP A 1 122 ? 17.094 2.059 7.352 1 97.75 122 ASP A C 1
ATOM 929 O O . ASP A 1 122 ? 15.883 2.283 7.352 1 97.75 122 ASP A O 1
ATOM 933 N N . PHE A 1 123 ? 17.984 2.719 6.664 1 98.19 123 PHE A N 1
ATOM 934 C CA . PHE A 1 123 ? 17.641 3.74 5.68 1 98.19 123 PHE A CA 1
ATOM 935 C C . PHE A 1 123 ? 18.203 3.381 4.309 1 98.19 123 PHE A C 1
ATOM 937 O O . PHE A 1 123 ? 19.422 3.359 4.121 1 98.19 123 PHE A O 1
ATOM 944 N N . ILE A 1 124 ? 17.312 3.076 3.371 1 97.31 124 ILE A N 1
ATOM 945 C CA . ILE A 1 124 ? 17.734 2.666 2.037 1 97.31 124 ILE A CA 1
ATOM 946 C C . ILE A 1 124 ? 17.594 3.834 1.066 1 97.31 124 ILE A C 1
ATOM 948 O O . ILE A 1 124 ? 16.469 4.273 0.781 1 97.31 124 ILE A O 1
ATOM 952 N N . ASP A 1 125 ? 18.688 4.238 0.514 1 96.56 125 ASP A N 1
ATOM 953 C CA . ASP A 1 125 ? 18.703 5.352 -0.428 1 96.56 125 ASP A CA 1
ATOM 954 C C . ASP A 1 125 ? 18.188 4.922 -1.8 1 96.56 125 ASP A C 1
ATOM 956 O O . ASP A 1 125 ? 18.719 3.986 -2.402 1 96.56 125 ASP A O 1
ATOM 960 N N . CYS A 1 126 ? 17.156 5.594 -2.309 1 94.38 126 CYS A N 1
ATOM 961 C CA . CYS A 1 126 ? 16.562 5.281 -3.605 1 94.38 126 CYS A CA 1
ATOM 962 C C . CYS A 1 126 ? 16.547 6.508 -4.508 1 94.38 126 CYS A C 1
ATOM 964 O O . CYS A 1 126 ? 15.578 6.738 -5.234 1 94.38 126 CYS A O 1
ATOM 966 N N . GLY A 1 127 ? 17.531 7.316 -4.461 1 92.5 127 GLY A N 1
ATOM 967 C CA . GLY A 1 127 ? 17.594 8.531 -5.258 1 92.5 127 GLY A CA 1
ATOM 968 C C . GLY A 1 127 ? 16.953 9.727 -4.59 1 92.5 127 GLY A C 1
ATOM 969 O O . GLY A 1 127 ? 17.516 10.305 -3.662 1 92.5 127 GLY A O 1
ATOM 970 N N . THR A 1 128 ? 15.703 10.008 -4.992 1 93.5 128 THR A N 1
ATOM 971 C CA . THR A 1 128 ? 15.016 11.172 -4.441 1 93.5 128 THR A CA 1
ATOM 972 C C . THR A 1 128 ? 14.305 10.812 -3.137 1 93.5 128 THR A C 1
ATOM 974 O O . THR A 1 128 ? 13.906 11.695 -2.377 1 93.5 128 THR A O 1
ATOM 977 N N . HIS A 1 129 ? 14.102 9.523 -2.908 1 96.56 129 HIS A N 1
ATOM 978 C CA . HIS A 1 129 ? 13.391 9.047 -1.728 1 96.56 129 HIS A CA 1
ATOM 979 C C . HIS A 1 129 ? 14.25 8.078 -0.924 1 96.56 129 HIS A C 1
ATOM 981 O O . HIS A 1 129 ? 15.289 7.621 -1.402 1 96.56 129 HIS A O 1
ATOM 987 N N . VAL A 1 130 ? 13.875 7.871 0.3 1 98.06 130 VAL A N 1
ATOM 988 C CA . VAL A 1 130 ? 14.5 6.918 1.209 1 98.06 130 VAL A CA 1
ATOM 989 C C . VAL A 1 130 ? 13.453 5.957 1.759 1 98.06 130 VAL A C 1
ATOM 991 O O . VAL A 1 130 ? 12.398 6.383 2.246 1 98.06 130 VAL A O 1
ATOM 994 N N . ILE A 1 131 ? 13.68 4.672 1.598 1 98.44 131 ILE A N 1
ATOM 995 C CA . ILE A 1 131 ? 12.859 3.68 2.281 1 98.44 131 ILE A CA 1
ATOM 996 C C . ILE A 1 131 ? 13.375 3.479 3.705 1 98.44 131 ILE A C 1
ATOM 998 O O . ILE A 1 131 ? 14.555 3.176 3.912 1 98.44 131 ILE A O 1
ATOM 1002 N N . VAL A 1 132 ? 12.523 3.684 4.656 1 98.69 132 VAL A N 1
ATOM 1003 C CA . VAL A 1 132 ? 12.859 3.518 6.066 1 98.69 132 VAL A CA 1
ATOM 1004 C C . VAL A 1 132 ? 12.32 2.184 6.574 1 98.69 132 VAL A C 1
ATOM 1006 O O . VAL A 1 132 ? 11.102 1.991 6.648 1 98.69 132 VAL A O 1
ATOM 1009 N N . ILE A 1 133 ? 13.164 1.275 6.879 1 98.44 133 ILE A N 1
ATOM 1010 C CA . ILE A 1 133 ? 12.789 0.013 7.504 1 98.44 133 ILE A CA 1
ATOM 1011 C C . ILE A 1 133 ? 12.711 0.193 9.016 1 98.44 133 ILE A C 1
ATOM 1013 O O . ILE A 1 133 ? 13.633 0.73 9.633 1 98.44 133 ILE A O 1
ATOM 1017 N N . SER A 1 134 ? 11.594 -0.243 9.586 1 98.5 134 SER A N 1
ATOM 1018 C CA . SER A 1 134 ? 11.383 0.075 11 1 98.5 134 SER A CA 1
ATOM 1019 C C . SER A 1 134 ? 10.781 -1.109 11.75 1 98.5 134 SER A C 1
ATOM 1021 O O . SER A 1 134 ? 9.93 -1.821 11.211 1 98.5 134 SER A O 1
ATOM 1023 N N . LYS A 1 135 ? 11.188 -1.27 12.969 1 97.81 135 LYS A N 1
ATOM 1024 C CA . LYS A 1 135 ? 10.641 -2.293 13.852 1 97.81 135 LYS A CA 1
ATOM 1025 C C . LYS A 1 135 ? 9.414 -1.775 14.594 1 97.81 135 LYS A C 1
ATOM 1027 O O . LYS A 1 135 ? 9.406 -0.646 15.086 1 97.81 135 LYS A O 1
ATOM 1032 N N . LEU A 1 136 ? 8.383 -2.598 14.648 1 97.31 136 LEU A N 1
ATOM 1033 C CA . LEU A 1 136 ? 7.188 -2.248 15.406 1 97.31 136 LEU A CA 1
ATOM 1034 C C . LEU A 1 136 ? 7.422 -2.4 16.906 1 97.31 136 LEU A C 1
ATOM 1036 O O . LEU A 1 136 ? 7.844 -3.463 17.359 1 97.31 136 LEU A O 1
ATOM 1040 N N . LYS A 1 137 ? 7.094 -1.383 17.641 1 96.69 137 LYS A N 1
ATOM 1041 C CA . LYS A 1 137 ? 7.32 -1.398 19.078 1 96.69 137 LYS A CA 1
ATOM 1042 C C . LYS A 1 137 ? 6.004 -1.5 19.844 1 96.69 137 LYS A C 1
ATOM 1044 O O . LYS A 1 137 ? 5.934 -2.137 20.891 1 96.69 137 LYS A O 1
ATOM 1049 N N . ASP A 1 138 ? 5.066 -0.751 19.344 1 95.5 138 ASP A N 1
ATOM 1050 C CA . ASP A 1 138 ? 3.766 -0.701 20 1 95.5 138 ASP A CA 1
ATOM 1051 C C . ASP A 1 138 ? 2.664 -0.32 19.016 1 95.5 138 ASP A C 1
ATOM 1053 O O . ASP A 1 138 ? 2.947 0.162 17.906 1 95.5 138 ASP A O 1
ATOM 1057 N N . THR A 1 139 ? 1.473 -0.67 19.438 1 96.06 139 THR A N 1
ATOM 1058 C CA . THR A 1 139 ? 0.312 -0.285 18.641 1 96.06 139 THR A CA 1
ATOM 1059 C C . THR A 1 139 ? -0.775 0.317 19.516 1 96.06 139 THR A C 1
ATOM 1061 O O . THR A 1 139 ? -0.799 0.082 20.734 1 96.06 139 THR A O 1
ATOM 1064 N N . GLN A 1 140 ? -1.527 1.142 18.891 1 95.31 140 GLN A N 1
ATOM 1065 C CA . GLN A 1 140 ? -2.775 1.625 19.469 1 95.31 140 GLN A CA 1
ATOM 1066 C C . GLN A 1 140 ? -3.951 1.385 18.531 1 95.31 140 GLN A C 1
ATOM 1068 O O . GLN A 1 140 ? -3.898 1.756 17.359 1 95.31 140 GLN A O 1
ATOM 1073 N N . ASP A 1 141 ? -4.977 0.789 19.094 1 93.75 141 ASP A N 1
ATOM 1074 C CA . ASP A 1 141 ? -6.148 0.519 18.266 1 93.75 141 ASP A CA 1
ATOM 1075 C C . ASP A 1 141 ? -6.902 1.807 17.938 1 93.75 141 ASP A C 1
ATOM 1077 O O . ASP A 1 141 ? -6.789 2.795 18.672 1 93.75 141 ASP A O 1
ATOM 1081 N N . GLY A 1 142 ? -7.559 1.783 16.812 1 94.44 142 GLY A N 1
ATOM 1082 C CA . GLY A 1 142 ? -8.406 2.885 16.391 1 94.44 142 GLY A CA 1
ATOM 1083 C C . GLY A 1 142 ? -9.758 2.428 15.867 1 94.44 142 GLY A C 1
ATOM 1084 O O . GLY A 1 142 ? -10.219 1.335 16.188 1 94.44 142 GLY A O 1
ATOM 1085 N N . SER A 1 143 ? -10.367 3.424 15.219 1 93.38 143 SER A N 1
ATOM 1086 C CA . SER A 1 143 ? -11.688 3.117 14.68 1 93.38 143 SER A CA 1
ATOM 1087 C C . SER A 1 143 ? -11.898 3.766 13.312 1 93.38 143 SER A C 1
ATOM 1089 O O . SER A 1 143 ? -11.117 4.637 12.914 1 93.38 143 SER A O 1
ATOM 1091 N N . GLY A 1 144 ? -12.961 3.139 12.633 1 93.88 144 GLY A N 1
ATOM 1092 C CA . GLY A 1 144 ? -13.297 3.688 11.336 1 93.88 144 GLY A CA 1
ATOM 1093 C C . GLY A 1 144 ? -12.734 2.883 10.18 1 93.88 144 GLY A C 1
ATOM 1094 O O . GLY A 1 144 ? -12.133 1.829 10.391 1 93.88 144 GLY A O 1
ATOM 1095 N N . ALA A 1 145 ? -13 3.354 8.969 1 93.44 145 ALA A N 1
ATOM 1096 C CA . ALA A 1 145 ? -12.508 2.723 7.742 1 93.44 145 ALA A CA 1
ATOM 1097 C C . ALA A 1 145 ? -11.273 3.441 7.215 1 93.44 145 ALA A C 1
ATOM 1099 O O . ALA A 1 145 ? -11.289 4.66 7.016 1 93.44 145 ALA A O 1
ATOM 1100 N N . PRO A 1 146 ? -10.219 2.688 7.004 1 96.25 146 PRO A N 1
ATOM 1101 C CA . PRO A 1 146 ? -9.023 3.34 6.465 1 96.25 146 PRO A CA 1
ATOM 1102 C C . PRO A 1 146 ? -9.289 4.051 5.141 1 96.25 146 PRO A C 1
ATOM 1104 O O . PRO A 1 146 ? -9.977 3.51 4.27 1 96.25 146 PRO A O 1
ATOM 1107 N N . MET A 1 147 ? -8.766 5.234 5.008 1 94.69 147 MET A N 1
ATOM 1108 C CA . MET A 1 147 ? -8.898 6.008 3.775 1 94.69 147 MET A CA 1
ATOM 1109 C C . MET A 1 147 ? -7.887 5.547 2.732 1 94.69 147 MET A C 1
ATOM 1111 O O . MET A 1 147 ? -6.699 5.41 3.035 1 94.69 147 MET A O 1
ATOM 1115 N N . THR A 1 148 ? -8.391 5.285 1.528 1 93.06 148 THR A N 1
ATOM 1116 C CA . THR A 1 148 ? -7.473 5.012 0.429 1 93.06 148 THR A CA 1
ATOM 1117 C C . THR A 1 148 ? -7.082 6.305 -0.283 1 93.06 148 THR A C 1
ATOM 1119 O O . THR A 1 148 ? -7.809 7.297 -0.223 1 93.06 148 THR A O 1
ATOM 1122 N N . TYR A 1 149 ? -5.969 6.215 -0.868 1 89.31 149 TYR A N 1
ATOM 1123 C CA . TYR A 1 149 ? -5.551 7.363 -1.661 1 89.31 149 TYR A CA 1
ATOM 1124 C C . TYR A 1 149 ? -6.551 7.652 -2.771 1 89.31 149 TYR A C 1
ATOM 1126 O O . TYR A 1 149 ? -6.816 8.812 -3.09 1 89.31 149 TYR A O 1
ATOM 1134 N N . GLU A 1 150 ? -7.117 6.645 -3.35 1 84.81 150 GLU A N 1
ATOM 1135 C CA . GLU A 1 150 ? -8.164 6.805 -4.355 1 84.81 150 GLU A CA 1
ATOM 1136 C C . GLU A 1 150 ? -9.383 7.52 -3.777 1 84.81 150 GLU A C 1
ATOM 1138 O O . GLU A 1 150 ? -9.93 8.43 -4.406 1 84.81 150 GLU A O 1
ATOM 1143 N N . TYR A 1 151 ? -9.812 7.094 -2.629 1 86.19 151 TYR A N 1
ATOM 1144 C CA . TYR A 1 151 ? -10.93 7.734 -1.944 1 86.19 151 TYR A CA 1
ATOM 1145 C C . TYR A 1 151 ? -10.648 9.211 -1.709 1 86.19 151 TYR A C 1
ATOM 1147 O O . TYR A 1 151 ? -11.508 10.062 -1.949 1 86.19 151 TYR A O 1
ATOM 1155 N N . TYR A 1 152 ? -9.461 9.531 -1.264 1 87.12 152 TYR A N 1
ATOM 1156 C CA . TYR A 1 152 ? -9.062 10.914 -1.016 1 87.12 152 TYR A CA 1
ATOM 1157 C C . TYR A 1 152 ? -9.164 11.75 -2.287 1 87.12 152 TYR A C 1
ATOM 1159 O O . TYR A 1 152 ? -9.742 12.836 -2.279 1 87.12 152 TYR A O 1
ATOM 1167 N N . HIS A 1 153 ? -8.711 11.289 -3.334 1 81.94 153 HIS A N 1
ATOM 1168 C CA . HIS A 1 153 ? -8.688 12.023 -4.594 1 81.94 153 HIS A CA 1
ATOM 1169 C C . HIS A 1 153 ? -10.094 12.18 -5.16 1 81.94 153 HIS A C 1
ATOM 1171 O O . HIS A 1 153 ? -10.453 13.242 -5.668 1 81.94 153 HIS A O 1
ATOM 1177 N N . LYS A 1 154 ? -10.914 11.188 -5.031 1 81.06 154 LYS A N 1
ATOM 1178 C CA . LYS A 1 154 ? -12.227 11.195 -5.672 1 81.06 154 LYS A CA 1
ATOM 1179 C C . LYS A 1 154 ? -13.258 11.906 -4.805 1 81.06 154 LYS A C 1
ATOM 1181 O O . LYS A 1 154 ? -14.133 12.602 -5.316 1 81.06 154 LYS A O 1
ATOM 1186 N N . VAL A 1 155 ? -13.062 11.766 -3.484 1 78.94 155 VAL A N 1
ATOM 1187 C CA . VAL A 1 155 ? -14.141 12.203 -2.602 1 78.94 155 VAL A CA 1
ATOM 1188 C C . VAL A 1 155 ? -13.719 13.484 -1.877 1 78.94 155 VAL A C 1
ATOM 1190 O O . VAL A 1 155 ? -14.438 14.484 -1.896 1 78.94 155 VAL A O 1
ATOM 1193 N N . ILE A 1 156 ? -12.617 13.469 -1.292 1 75.62 156 ILE A N 1
ATOM 1194 C CA . ILE A 1 156 ? -12.227 14.586 -0.441 1 75.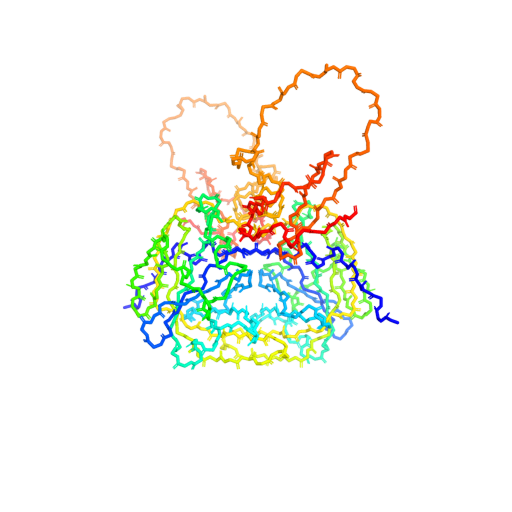62 156 ILE A CA 1
ATOM 1195 C C . ILE A 1 156 ? -11.695 15.734 -1.303 1 75.62 156 ILE A C 1
ATOM 1197 O O . ILE A 1 156 ? -12.18 16.859 -1.224 1 75.62 156 ILE A O 1
ATOM 1201 N N . LYS A 1 157 ? -10.766 15.422 -2.141 1 73.62 157 LYS A N 1
ATOM 1202 C CA . LYS A 1 157 ? -10.203 16.453 -3.002 1 73.62 157 LYS A CA 1
ATOM 1203 C C . LYS A 1 157 ? -11.219 16.922 -4.039 1 73.62 157 LYS A C 1
ATOM 1205 O O . LYS A 1 157 ? -11.211 18.094 -4.441 1 73.62 157 LYS A O 1
ATOM 1210 N N . GLY A 1 158 ? -12.109 15.984 -4.504 1 62.28 158 GLY A N 1
ATOM 1211 C CA . GLY A 1 158 ? -13.133 16.312 -5.48 1 62.28 158 GLY A CA 1
ATOM 1212 C C . GLY A 1 158 ? -14.289 17.109 -4.895 1 62.28 158 GLY A C 1
ATOM 1213 O O . GLY A 1 158 ? -14.984 17.828 -5.613 1 62.28 158 GLY A O 1
ATOM 1214 N N . SER A 1 159 ? -14.719 16.766 -3.572 1 56.25 159 SER A N 1
ATOM 1215 C CA . SER A 1 159 ? -15.883 17.406 -2.967 1 56.25 159 SER A CA 1
ATOM 1216 C C . SER A 1 159 ? -15.461 18.562 -2.049 1 56.25 159 SER A C 1
ATOM 1218 O O . SER A 1 159 ? -16.234 18.984 -1.192 1 56.25 159 SER A O 1
ATOM 1220 N N . ALA A 1 160 ? -14.344 18.984 -2.006 1 52.56 160 ALA A N 1
ATOM 1221 C CA . ALA A 1 160 ? -14.047 20.078 -1.075 1 52.56 160 ALA A CA 1
ATOM 1222 C C . ALA A 1 160 ? -15.258 20.984 -0.897 1 52.56 160 ALA A C 1
ATOM 1224 O O . ALA A 1 160 ? -15.906 21.375 -1.877 1 52.56 160 ALA A O 1
ATOM 1225 N N . PRO A 1 161 ? -15.898 21.062 0.366 1 41.91 161 PRO A N 1
ATOM 1226 C CA . PRO A 1 161 ? -17.172 21.672 0.742 1 41.91 161 PRO A CA 1
ATOM 1227 C C . PRO A 1 161 ? -17.406 23.016 0.055 1 41.91 161 PRO A C 1
ATOM 1229 O O . PRO A 1 161 ? -16.438 23.734 -0.248 1 41.91 161 PRO A O 1
ATOM 1232 N N . LYS A 1 162 ? -18.547 23.172 -0.565 1 37.25 162 LYS A N 1
ATOM 1233 C CA . LYS A 1 162 ? -19.109 24.453 -0.989 1 37.25 162 LYS A CA 1
ATOM 1234 C C . LYS A 1 162 ? -19.062 25.469 0.146 1 37.25 162 LYS A C 1
ATOM 1236 O O . LYS A 1 162 ? -19.234 26.672 -0.083 1 37.25 162 LYS A O 1
ATOM 1241 N N . ASN A 1 163 ? -19.391 25.094 1.409 1 35.56 163 ASN A N 1
ATOM 1242 C CA . ASN A 1 163 ? -19.578 26.047 2.494 1 35.56 163 ASN A CA 1
ATOM 1243 C C . ASN A 1 163 ? -18.25 26.672 2.912 1 35.56 163 ASN A C 1
ATOM 1245 O O . ASN A 1 163 ? -18.141 27.234 4.004 1 35.56 163 ASN A O 1
ATOM 1249 N N . ALA A 1 164 ? -17.188 26.406 2.342 1 37.22 164 ALA A N 1
ATOM 1250 C CA . ALA A 1 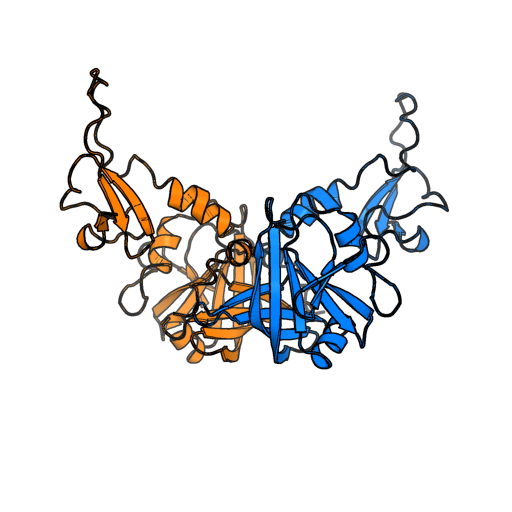164 ? -16.125 27.344 2.682 1 37.22 164 ALA A CA 1
ATOM 1251 C C . ALA A 1 164 ? -16.609 28.781 2.594 1 37.22 164 ALA A C 1
ATOM 1253 O O . ALA A 1 164 ? -17.484 29.109 1.775 1 37.22 164 ALA A O 1
ATOM 1254 N N . PRO A 1 165 ? -16.469 29.641 3.584 1 34.38 165 PRO A N 1
ATOM 1255 C CA . PRO A 1 165 ? -17.094 30.953 3.611 1 34.38 165 PRO A CA 1
ATOM 1256 C C . PRO A 1 165 ? -17.234 31.578 2.221 1 34.38 165 PRO A C 1
ATOM 1258 O O . PRO A 1 165 ? -17.859 32.625 2.066 1 34.38 165 PRO A O 1
ATOM 1261 N N . THR A 1 166 ? -16.531 31.125 1.331 1 34.81 166 THR A N 1
ATOM 1262 C CA . THR A 1 166 ? -16.734 31.844 0.077 1 34.81 166 THR A CA 1
ATOM 1263 C C . THR A 1 166 ? -18 31.359 -0.619 1 34.81 166 THR A C 1
ATOM 1265 O O . THR A 1 166 ? -18.25 31.688 -1.78 1 34.81 166 THR A O 1
ATOM 1268 N N . TYR A 1 167 ? -18.656 30.234 -0.136 1 31.48 167 TYR A N 1
ATOM 1269 C CA . TYR A 1 167 ? -19.812 29.906 -0.953 1 31.48 167 TYR A CA 1
ATOM 1270 C C . TYR A 1 167 ? -20.875 30.984 -0.843 1 31.48 167 TYR A C 1
ATOM 1272 O O . TYR A 1 167 ? -21.547 31.109 0.186 1 31.48 167 TYR A O 1
ATOM 1280 N N . ARG A 1 168 ? -20.734 32.312 -1.077 1 30.55 168 ARG A N 1
ATOM 1281 C CA . ARG A 1 168 ? -21.875 33.188 -1.176 1 30.55 168 ARG A CA 1
ATOM 1282 C C . ARG A 1 168 ? -23.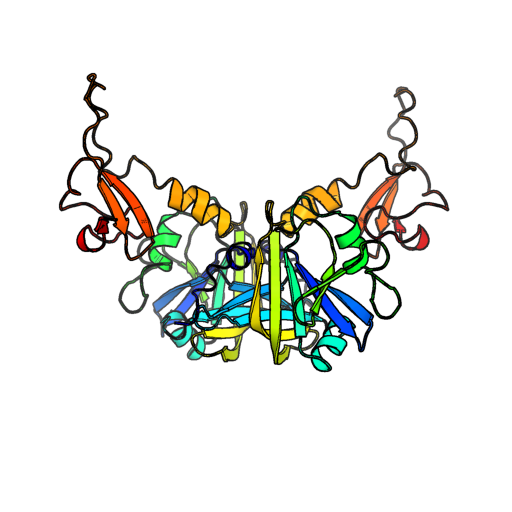047 32.5 -1.875 1 30.55 168 ARG A C 1
ATOM 1284 O O . ARG A 1 168 ? -22.859 31.547 -2.625 1 30.55 168 ARG A O 1
ATOM 1291 N N . SER A 1 169 ? -24.406 32.969 -1.682 1 29.95 169 SER A N 1
ATOM 1292 C CA . SER A 1 169 ? -25.812 32.75 -2.035 1 29.95 169 SER A CA 1
ATOM 1293 C C . SER A 1 169 ? -25.969 32.438 -3.521 1 29.95 169 SER A C 1
ATOM 1295 O O . SER A 1 169 ? -25.281 33.031 -4.355 1 29.95 169 SER A O 1
ATOM 1297 N N . GLU A 1 170 ? -26.531 31.297 -3.885 1 30.55 170 GLU A N 1
ATOM 1298 C CA . GLU A 1 170 ? -27.234 31 -5.129 1 30.55 170 GLU A CA 1
ATOM 1299 C C . GLU A 1 170 ? -28.141 32.156 -5.547 1 30.55 170 GLU A C 1
ATOM 1301 O O . GLU A 1 170 ? -29.219 32.344 -4.969 1 30.55 170 GLU A O 1
ATOM 1306 N N . GLN A 1 171 ? -27.859 33.375 -5.801 1 29.73 171 GLN A N 1
ATOM 1307 C CA . GLN A 1 171 ? -28.812 34.156 -6.551 1 29.73 171 GLN A CA 1
ATOM 1308 C C . GLN A 1 171 ? -29.453 33.344 -7.676 1 29.73 171 GLN A C 1
ATOM 1310 O O . GLN A 1 171 ? -28.875 32.344 -8.133 1 29.73 171 GLN A O 1
ATOM 1315 N N . GLU A 1 172 ? -30.812 33.594 -8.062 1 31.44 172 GLU A N 1
ATOM 1316 C CA . GLU A 1 172 ? -31.828 33.25 -9.055 1 31.44 172 GLU A CA 1
ATOM 1317 C C . GLU A 1 172 ? -31.188 32.938 -10.414 1 31.44 172 GLU A C 1
ATOM 1319 O O . GLU A 1 172 ? -30.391 33.719 -10.914 1 31.44 172 GLU A O 1
ATOM 1324 N N . SER A 1 173 ? -31.219 31.734 -10.883 1 32.03 173 SER A N 1
ATOM 1325 C CA . SER A 1 173 ? -31 31.203 -12.227 1 32.03 173 SER A CA 1
ATOM 1326 C C . SER A 1 173 ? -31.641 32.094 -13.281 1 32.03 173 SER A C 1
ATOM 1328 O O . SER A 1 173 ? -32.844 32 -13.539 1 32.03 173 SER A O 1
ATOM 1330 N N . THR A 1 174 ? -31.672 33.375 -13.305 1 30.52 174 THR A N 1
ATOM 1331 C CA . THR A 1 174 ? -32.094 33.938 -14.578 1 30.52 174 THR A CA 1
ATOM 1332 C C . THR A 1 174 ? -31.438 33.219 -15.742 1 30.52 174 THR A C 1
ATOM 1334 O O . THR A 1 174 ? -30.328 32.688 -15.609 1 30.52 174 THR A O 1
ATOM 1337 N N . THR A 1 175 ? -32.219 32.875 -16.938 1 33.09 175 THR A N 1
ATOM 1338 C CA . THR A 1 175 ? -31.969 32.469 -18.328 1 33.09 175 THR A CA 1
ATOM 1339 C C . THR A 1 175 ? -30.625 32.969 -18.812 1 33.09 175 THR A C 1
ATOM 1341 O O . THR A 1 175 ? -30.516 34.125 -19.234 1 33.09 175 THR A O 1
ATOM 1344 N N . VAL A 1 176 ? -29.578 33.031 -18.016 1 32.03 176 VAL A N 1
ATOM 1345 C CA . VAL A 1 176 ? -28.375 33.688 -18.531 1 32.03 176 VAL A CA 1
ATOM 1346 C C . VAL A 1 176 ? -27.844 32.906 -19.75 1 32.03 176 VAL A C 1
ATOM 1348 O O . VAL A 1 176 ? -27.797 31.672 -19.719 1 32.03 176 VAL A O 1
ATOM 1351 N N . THR A 1 177 ? -27.594 33.375 -20.922 1 34.56 177 THR A N 1
ATOM 1352 C CA . THR A 1 177 ? -26.812 33.031 -22.109 1 34.56 177 THR A CA 1
ATOM 1353 C C . THR A 1 177 ? -25.516 32.344 -21.734 1 34.56 177 THR A C 1
ATOM 1355 O O . THR A 1 177 ? -25.016 32.5 -20.609 1 34.56 177 THR A O 1
ATOM 1358 N N . LYS A 1 178 ? -24.812 31.406 -22.469 1 41.59 178 LYS A N 1
ATOM 1359 C CA . LYS A 1 178 ? -23.516 30.734 -22.516 1 41.59 178 LYS A CA 1
ATOM 1360 C C . LYS A 1 178 ? -22.438 31.578 -21.844 1 41.59 178 LYS A C 1
ATOM 1362 O O . LYS A 1 178 ? -21.656 32.25 -22.516 1 41.59 178 LYS A O 1
ATOM 1367 N N . LYS A 1 179 ? -22.547 32.219 -20.656 1 46.44 179 LYS A N 1
ATOM 1368 C CA . LYS A 1 179 ? -21.484 33.062 -20.141 1 46.44 179 LYS A CA 1
ATOM 1369 C C . LYS A 1 179 ? -20.266 32.25 -19.75 1 46.44 179 LYS A C 1
ATOM 1371 O O . LYS A 1 179 ? -20.391 31.094 -19.328 1 46.44 179 LYS A O 1
ATOM 1376 N N . ASP A 1 180 ? -18.797 32.688 -19.984 1 61 180 ASP A N 1
ATOM 1377 C CA . ASP A 1 180 ? -17.375 32.344 -19.984 1 61 180 ASP A CA 1
ATOM 1378 C C . ASP A 1 180 ? -16.922 31.844 -18.625 1 61 180 ASP A C 1
ATOM 1380 O O . ASP A 1 180 ? -16.688 32.625 -17.703 1 61 180 ASP A O 1
ATOM 1384 N N . VAL A 1 181 ? -17.234 30.625 -18.219 1 77.44 181 VAL A N 1
ATOM 1385 C CA . VAL A 1 181 ? -16.781 30.016 -16.969 1 77.44 181 VAL A CA 1
ATOM 1386 C C . VAL A 1 181 ? -15.273 29.734 -17.047 1 77.44 181 VAL A C 1
ATOM 1388 O O . VAL A 1 181 ? -14.797 29.156 -18.031 1 77.44 181 VAL A O 1
ATOM 1391 N N . ARG A 1 182 ? -14.453 30.422 -16.062 1 85.62 182 ARG A N 1
ATOM 1392 C CA . ARG A 1 182 ? -13.008 30.203 -15.953 1 85.62 182 ARG A CA 1
ATOM 1393 C C . ARG A 1 182 ? -12.688 29.109 -14.93 1 85.62 182 ARG A C 1
ATOM 1395 O O . ARG A 1 182 ? -13.391 28.969 -13.93 1 85.62 182 ARG A O 1
ATOM 1402 N N . ARG A 1 183 ? -11.672 28.281 -15.312 1 88.81 183 ARG A N 1
ATOM 1403 C CA . ARG A 1 183 ? -11.211 27.234 -14.414 1 88.81 183 ARG A CA 1
ATOM 1404 C C . ARG A 1 183 ? -9.844 27.562 -13.836 1 88.81 183 ARG A C 1
ATOM 1406 O O . ARG A 1 183 ? -8.938 27.969 -14.57 1 88.81 183 ARG A O 1
ATOM 1413 N N . PHE A 1 184 ? -9.758 27.422 -12.445 1 90.38 184 PHE A N 1
ATOM 1414 C CA . PHE A 1 184 ? -8.508 27.688 -11.75 1 90.38 184 PHE A CA 1
ATOM 1415 C C . PHE A 1 184 ? -7.996 26.438 -11.039 1 90.38 184 PHE A C 1
ATOM 1417 O O . PHE A 1 184 ? -8.789 25.625 -10.555 1 90.38 184 PHE A O 1
ATOM 1424 N N . LYS A 1 185 ? -6.602 26.266 -11.023 1 90.44 185 LYS A N 1
ATOM 1425 C CA . LYS A 1 185 ? -5.988 25.109 -10.375 1 90.44 185 LYS A CA 1
ATOM 1426 C C . LYS A 1 185 ? -4.926 25.547 -9.367 1 90.44 185 LYS A C 1
ATOM 1428 O O . LYS A 1 185 ? -4.082 26.391 -9.68 1 90.44 185 LYS A O 1
ATOM 1433 N N . CYS A 1 186 ? -5.105 25.047 -8.188 1 88.94 186 CYS A N 1
ATOM 1434 C CA . CYS A 1 186 ? -4.086 25.297 -7.176 1 88.94 186 CYS A CA 1
ATOM 1435 C C . CYS A 1 186 ? -2.791 24.578 -7.516 1 88.94 186 CYS A C 1
ATOM 1437 O O . CYS A 1 186 ? -2.801 23.375 -7.789 1 88.94 186 CYS A O 1
ATOM 1439 N N . ASP A 1 187 ? -1.71 25.281 -7.457 1 88.75 187 ASP A N 1
ATOM 1440 C CA . ASP A 1 187 ? -0.452 24.656 -7.855 1 88.75 187 ASP A CA 1
ATOM 1441 C C . ASP A 1 187 ? 0.174 23.891 -6.691 1 88.75 187 ASP A C 1
ATOM 1443 O O . ASP A 1 187 ? 1.227 23.266 -6.844 1 88.75 187 ASP A O 1
ATOM 1447 N N . ILE A 1 188 ? -0.454 23.938 -5.504 1 81.62 188 ILE A N 1
ATOM 1448 C CA . ILE A 1 188 ? 0.054 23.234 -4.328 1 81.62 188 ILE A CA 1
ATOM 1449 C C . ILE A 1 188 ? -0.59 21.859 -4.234 1 81.62 188 ILE A C 1
ATOM 1451 O O . ILE A 1 188 ? 0.108 20.844 -4.188 1 81.62 188 ILE A O 1
ATOM 1455 N N . CYS A 1 189 ? -1.895 21.844 -4.266 1 81 189 CYS A N 1
ATOM 1456 C CA . CYS A 1 189 ? -2.578 20.594 -4.004 1 81 189 CYS A CA 1
ATOM 1457 C C . CYS A 1 189 ? -3.322 20.109 -5.242 1 81 189 CYS A C 1
ATOM 1459 O O . CYS A 1 189 ? -3.793 18.969 -5.281 1 81 189 CYS A O 1
ATOM 1461 N N . GLY A 1 190 ? -3.471 20.891 -6.227 1 82.25 190 GLY A N 1
ATOM 1462 C CA . GLY A 1 190 ? -4.113 20.5 -7.473 1 82.25 190 GLY A CA 1
ATOM 1463 C C . GLY A 1 190 ? -5.613 20.719 -7.461 1 82.25 190 GLY A C 1
AT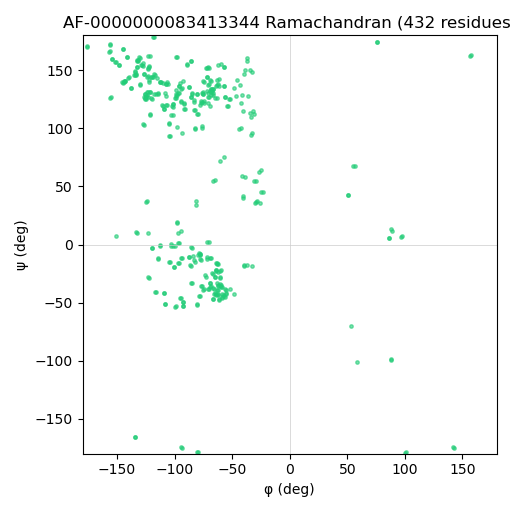OM 1464 O O . GLY A 1 190 ? -6.312 20.312 -8.398 1 82.25 190 GLY A O 1
ATOM 1465 N N . TYR A 1 191 ? -6.113 21.453 -6.438 1 84.88 191 TYR A N 1
ATOM 1466 C CA . TYR A 1 191 ? -7.547 21.719 -6.355 1 84.88 191 TYR A CA 1
ATOM 1467 C C . TYR A 1 191 ? -7.996 22.625 -7.5 1 84.88 191 TYR A C 1
ATOM 1469 O O . TYR A 1 191 ? -7.363 23.641 -7.781 1 84.88 191 TYR A O 1
ATOM 1477 N N . GLU A 1 192 ? -9.023 22.109 -8.133 1 84.94 192 GLU A N 1
ATOM 1478 C CA . GLU A 1 192 ? -9.578 22.891 -9.242 1 84.94 192 GLU A CA 1
ATOM 1479 C C . GLU A 1 192 ? -10.922 23.5 -8.867 1 84.94 192 GLU A C 1
ATOM 1481 O O . GLU A 1 192 ? -11.758 22.844 -8.234 1 84.94 192 GLU A O 1
ATOM 1486 N N . VAL A 1 193 ? -11.141 24.797 -9.258 1 85.75 193 VAL A N 1
ATOM 1487 C CA . VAL A 1 193 ? -12.391 25.484 -8.977 1 85.75 193 VAL A CA 1
ATOM 1488 C C . VAL A 1 193 ? -12.82 26.297 -10.203 1 85.75 193 VAL A C 1
ATOM 1490 O O . VAL A 1 193 ? -11.984 26.859 -10.906 1 85.75 193 VAL A O 1
ATOM 1493 N N . GLU A 1 194 ? -14.047 26.172 -10.492 1 85.19 194 GLU A N 1
ATOM 1494 C CA . GLU A 1 194 ? -14.633 26.953 -11.578 1 85.19 194 GLU A CA 1
ATOM 1495 C C . GLU A 1 194 ? -15.258 28.25 -11.047 1 85.19 194 GLU A C 1
ATOM 1497 O O . GLU A 1 194 ? -15.875 28.25 -9.977 1 85.19 194 GLU A O 1
ATOM 1502 N N . SER A 1 195 ? -14.984 29.297 -11.711 1 83.69 195 SER A N 1
ATOM 1503 C CA . SER A 1 195 ? -15.555 30.578 -11.32 1 83.69 195 SER A CA 1
ATOM 1504 C C . SER A 1 195 ? -15.883 31.438 -12.539 1 83.69 195 SER A C 1
ATOM 1506 O O . SER A 1 195 ? -15.156 31.391 -13.539 1 83.69 195 SER A O 1
ATOM 1508 N N . GLU A 1 196 ? -16.969 32.094 -12.492 1 81 196 GLU A N 1
ATOM 1509 C CA . GLU A 1 196 ? -17.344 33 -13.57 1 81 196 GLU A CA 1
ATOM 1510 C C . GLU A 1 196 ? -16.5 34.25 -13.555 1 81 196 GLU A C 1
ATOM 1512 O O . GLU A 1 196 ? -16.406 34.969 -14.562 1 81 196 GLU A O 1
ATOM 1517 N N . THR A 1 197 ? -16.047 34.594 -12.438 1 82.62 197 THR A N 1
ATOM 1518 C CA . THR A 1 197 ? -15.203 35.781 -12.273 1 82.62 197 THR A CA 1
ATOM 1519 C C . THR A 1 197 ? -13.82 35.375 -11.758 1 82.62 197 THR A C 1
ATOM 1521 O O . THR A 1 197 ? -13.508 34.188 -11.641 1 82.62 197 THR A O 1
ATOM 1524 N N . ASN A 1 198 ? -13 36.406 -11.625 1 85.12 198 ASN A N 1
ATOM 1525 C CA . ASN A 1 198 ? -11.742 36.156 -10.922 1 85.12 198 ASN A CA 1
ATOM 1526 C C . ASN A 1 198 ? -11.984 35.719 -9.484 1 85.12 198 ASN A C 1
ATOM 1528 O O . ASN A 1 198 ? -12.992 36.062 -8.875 1 85.12 198 ASN A O 1
ATOM 1532 N N . LEU A 1 199 ? -11.023 35.031 -9.031 1 86.5 199 LEU A N 1
ATOM 1533 C CA . LEU A 1 199 ? -11.133 34.625 -7.633 1 86.5 199 LEU A CA 1
ATOM 1534 C C . LEU A 1 199 ? -10.969 35.812 -6.707 1 86.5 199 LEU A C 1
ATOM 1536 O O . LEU A 1 199 ? -10.133 36.688 -6.949 1 86.5 199 LEU A O 1
ATOM 1540 N N . PRO A 1 200 ? -11.812 35.875 -5.66 1 86.38 200 PRO A N 1
ATOM 1541 C CA . PRO A 1 200 ? -11.68 36.969 -4.715 1 86.38 200 PRO A CA 1
ATOM 1542 C C . PRO A 1 200 ? -10.289 37.062 -4.082 1 86.38 200 PRO A C 1
ATOM 1544 O O . PRO A 1 200 ? -9.602 36.031 -3.986 1 86.38 200 PRO A O 1
ATOM 1547 N N . ASP A 1 201 ? -9.875 38.25 -3.67 1 86.25 201 ASP A N 1
ATOM 1548 C CA . ASP A 1 201 ? -8.547 38.469 -3.105 1 86.25 201 ASP A CA 1
ATOM 1549 C C . ASP A 1 201 ? -8.344 37.625 -1.84 1 86.25 201 ASP A C 1
ATOM 1551 O O . ASP A 1 201 ? -7.219 37.25 -1.503 1 86.25 201 ASP A O 1
ATOM 1555 N N . ASP A 1 202 ? -9.438 37.344 -1.137 1 87.12 202 ASP A N 1
ATOM 1556 C CA . ASP A 1 202 ? -9.336 36.656 0.135 1 87.12 202 ASP A CA 1
ATOM 1557 C C . ASP A 1 202 ? -9.602 35.156 -0.045 1 87.12 202 ASP A C 1
ATOM 1559 O O . ASP A 1 202 ? -9.82 34.438 0.932 1 87.12 202 ASP A O 1
ATOM 1563 N N . PHE A 1 203 ? -9.445 34.781 -1.331 1 87.81 203 PHE A N 1
ATOM 1564 C CA . PHE A 1 203 ? -9.719 33.375 -1.586 1 87.81 203 PHE A CA 1
ATOM 1565 C C . PHE A 1 203 ? -8.609 32.5 -1.005 1 87.81 203 PHE A C 1
ATOM 1567 O O . PHE A 1 203 ? -7.426 32.812 -1.154 1 87.81 203 PHE A O 1
ATOM 1574 N N . VAL A 1 204 ? -9.039 31.438 -0.256 1 86.62 204 VAL A N 1
ATOM 1575 C CA . VAL A 1 204 ? -8.125 30.469 0.329 1 86.62 204 VAL A CA 1
ATOM 1576 C C . VAL A 1 204 ? -8.5 29.062 -0.127 1 86.62 204 VAL A C 1
ATOM 1578 O O . VAL A 1 204 ? -9.68 28.703 -0.146 1 86.62 204 VAL A O 1
ATOM 1581 N N . CYS A 1 205 ? -7.52 28.297 -0.592 1 86.06 205 CYS A N 1
ATOM 1582 C CA . CYS A 1 205 ? -7.77 26.938 -1.034 1 86.06 205 CYS A CA 1
ATOM 1583 C C . CYS A 1 205 ? -8.422 26.109 0.074 1 86.06 205 CYS A C 1
ATOM 1585 O O . CYS A 1 205 ? -7.895 26.047 1.187 1 86.06 205 CYS A O 1
ATOM 1587 N N . PRO A 1 206 ? -9.43 25.547 -0.234 1 79.81 206 PRO A N 1
ATOM 1588 C CA . PRO A 1 206 ? -10.109 24.766 0.803 1 79.81 206 PRO A CA 1
ATOM 1589 C C . PRO A 1 206 ? -9.375 23.484 1.155 1 79.81 2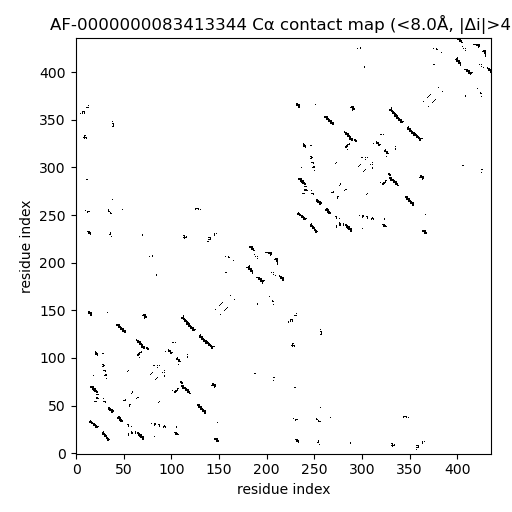06 PRO A C 1
ATOM 1591 O O . PRO A 1 206 ? -9.68 22.844 2.166 1 79.81 206 PRO A O 1
ATOM 1594 N N . ILE A 1 207 ? -8.406 23.125 0.384 1 79.56 207 ILE A N 1
ATOM 1595 C CA . ILE A 1 207 ? -7.703 21.859 0.602 1 79.56 207 ILE A CA 1
ATOM 1596 C C . ILE A 1 207 ? -6.395 22.125 1.338 1 79.56 207 ILE A C 1
ATOM 1598 O O . ILE A 1 207 ? -6.195 21.641 2.455 1 79.56 207 ILE A O 1
ATOM 1602 N N . CYS A 1 208 ? -5.648 22.969 0.804 1 80.81 208 CYS A N 1
ATOM 1603 C CA . CYS A 1 208 ? -4.312 23.125 1.365 1 80.81 208 CYS A CA 1
ATOM 1604 C C . CYS A 1 208 ? -4.215 24.391 2.201 1 80.81 208 CYS A C 1
ATOM 1606 O O . CYS A 1 208 ? -3.258 24.578 2.955 1 80.81 208 CYS A O 1
ATOM 1608 N N . GLY A 1 209 ? -5.148 25.297 2.086 1 78.44 209 GLY A N 1
ATOM 1609 C CA . GLY A 1 209 ? -5.191 26.484 2.932 1 78.44 209 GLY A CA 1
ATOM 1610 C C . GLY A 1 209 ? -4.348 27.625 2.4 1 78.44 209 GLY A C 1
ATOM 1611 O O . GLY A 1 209 ? -4.25 28.672 3.033 1 78.44 209 GLY A O 1
ATOM 1612 N N . PHE A 1 210 ? -3.787 27.453 1.198 1 83.31 210 PHE A N 1
ATOM 1613 C CA . PHE A 1 210 ? -2.951 28.531 0.657 1 83.31 210 PHE A CA 1
ATOM 1614 C C . PHE A 1 210 ? -3.799 29.562 -0.068 1 83.31 210 PHE A C 1
ATOM 1616 O O . PHE A 1 210 ? -4.938 29.281 -0.452 1 83.31 210 PHE A O 1
ATOM 1623 N N . ASP A 1 211 ? -3.256 30.766 -0.204 1 87.5 211 ASP A N 1
ATOM 1624 C CA . ASP A 1 211 ? -4.031 31.906 -0.702 1 87.5 211 ASP A CA 1
ATOM 1625 C C . ASP A 1 211 ? -4.133 31.875 -2.225 1 87.5 211 ASP A C 1
ATOM 1627 O O . ASP A 1 211 ? -3.617 30.953 -2.867 1 87.5 211 ASP A O 1
ATOM 1631 N N . ARG A 1 212 ? -4.812 32.906 -2.781 1 88.19 212 ARG A N 1
ATOM 1632 C CA . ARG A 1 212 ? -5.203 33 -4.184 1 88.19 212 ARG A CA 1
ATOM 1633 C C . ARG A 1 212 ? -3.979 33.031 -5.094 1 88.19 212 ARG A C 1
ATOM 1635 O O . ARG A 1 212 ? -4.07 32.688 -6.281 1 88.19 212 ARG A O 1
ATOM 1642 N N . SER A 1 213 ? -2.848 33.438 -4.578 1 90.62 213 SER A N 1
ATOM 1643 C CA . SER A 1 213 ? -1.652 33.594 -5.402 1 90.62 213 SER A CA 1
ATOM 1644 C C . SER A 1 213 ? -1.199 32.25 -5.965 1 90.62 213 SER A C 1
ATOM 1646 O O . SER A 1 213 ? -0.426 32.219 -6.922 1 90.62 213 SER A O 1
ATOM 1648 N N . HIS A 1 214 ? -1.714 31.188 -5.398 1 90.62 214 HIS A N 1
ATOM 1649 C CA . HIS A 1 214 ? -1.301 29.859 -5.844 1 90.62 214 HIS A CA 1
ATOM 1650 C C . HIS A 1 214 ? -2.289 29.281 -6.852 1 90.62 214 HIS A C 1
ATOM 1652 O O . HIS A 1 214 ? -2.129 28.156 -7.305 1 90.62 214 HIS A O 1
ATOM 1658 N N . PHE A 1 215 ? -3.27 30 -7.164 1 90.94 215 PHE A N 1
ATOM 1659 C CA . PHE A 1 215 ? -4.227 29.547 -8.164 1 90.94 215 PHE A CA 1
ATOM 1660 C C . PHE A 1 215 ? -3.898 30.141 -9.531 1 90.94 215 PHE A C 1
ATOM 1662 O O . PHE A 1 215 ? -3.666 31.344 -9.656 1 90.94 215 PHE A O 1
ATOM 1669 N N . LYS A 1 216 ? -3.867 29.219 -10.539 1 92.12 216 LYS A N 1
ATOM 1670 C CA . LYS A 1 216 ? -3.645 29.625 -11.922 1 92.12 216 LYS A CA 1
ATOM 1671 C C . LYS A 1 216 ? -4.797 29.172 -12.82 1 92.12 216 LYS A C 1
ATOM 1673 O O . LYS A 1 216 ? -5.336 28.078 -12.641 1 92.12 216 LYS A O 1
ATOM 1678 N N . GLU A 1 217 ? -5.16 30.047 -13.734 1 89.56 217 GLU A N 1
ATOM 1679 C CA . GLU A 1 217 ? -6.203 29.688 -14.688 1 89.56 217 GLU A CA 1
ATOM 1680 C C . GLU A 1 217 ? -5.727 28.594 -15.641 1 89.56 217 GLU A C 1
ATOM 1682 O O . GLU A 1 217 ? -4.598 28.641 -16.125 1 89.56 217 GLU A O 1
ATOM 1687 N N . ILE A 1 218 ? -6.566 27.594 -15.789 1 84.94 218 ILE A N 1
ATOM 1688 C CA . ILE A 1 218 ? -6.223 26.484 -16.672 1 84.94 218 ILE A CA 1
ATOM 1689 C C . ILE A 1 218 ? -7.203 26.422 -17.844 1 84.94 218 ILE A C 1
ATOM 1691 O O . ILE A 1 218 ? -8.352 26.859 -17.719 1 84.94 218 ILE A O 1
ATOM 1695 N N . MET B 1 1 ? 5.84 -15.586 26.812 1 21.78 1 MET B N 1
ATOM 1696 C CA . MET B 1 1 ? 5.523 -15.781 25.406 1 21.78 1 MET B CA 1
ATOM 1697 C C . MET B 1 1 ? 5.273 -14.438 24.719 1 21.78 1 MET B C 1
ATOM 1699 O O . MET B 1 1 ? 4.547 -13.594 25.234 1 21.78 1 MET B O 1
ATOM 1703 N N . PRO B 1 2 ? 6.184 -13.773 24.016 1 29.97 2 PRO B N 1
ATOM 1704 C CA . PRO B 1 2 ? 5.938 -12.375 23.656 1 29.97 2 PRO B CA 1
ATOM 1705 C C . PRO B 1 2 ? 4.504 -12.133 23.188 1 29.97 2 PRO B C 1
ATOM 1707 O O . PRO B 1 2 ? 3.887 -13.016 22.594 1 29.97 2 PRO B O 1
ATOM 1710 N N . GLU B 1 3 ? 3.615 -11.617 23.984 1 33.12 3 GLU B N 1
ATOM 1711 C CA . GLU B 1 3 ? 2.191 -11.375 23.781 1 33.12 3 GLU B CA 1
ATOM 1712 C C . GLU B 1 3 ? 1.895 -11.016 22.328 1 33.12 3 GLU B C 1
ATOM 1714 O O . GLU B 1 3 ? 2.584 -10.188 21.734 1 33.12 3 GLU B O 1
ATOM 1719 N N . ALA B 1 4 ? 1.539 -11.969 21.5 1 38.31 4 ALA B N 1
ATOM 1720 C CA . ALA B 1 4 ? 1.07 -11.789 20.141 1 38.31 4 ALA B CA 1
ATOM 1721 C C . ALA B 1 4 ? 0.458 -10.398 19.953 1 38.31 4 ALA B C 1
ATOM 1723 O O . ALA B 1 4 ? -0.505 -10.047 20.625 1 38.31 4 ALA B O 1
ATOM 1724 N N . MET B 1 5 ? 1.234 -9.352 20.094 1 42.34 5 MET B N 1
ATOM 1725 C CA . MET B 1 5 ? 0.632 -8.039 19.875 1 42.34 5 MET B CA 1
ATOM 1726 C C . MET B 1 5 ? -0.51 -8.117 18.875 1 42.34 5 MET B C 1
ATOM 1728 O O . MET B 1 5 ? -0.277 -8.312 17.672 1 42.34 5 MET B O 1
ATOM 1732 N N . ASP B 1 6 ? -1.537 -8.953 19.031 1 48.66 6 ASP B N 1
ATOM 1733 C CA . ASP B 1 6 ? -2.797 -9.031 18.297 1 48.66 6 ASP B CA 1
ATOM 1734 C C . ASP B 1 6 ? -3.217 -7.664 17.766 1 48.66 6 ASP B C 1
ATOM 1736 O O . ASP B 1 6 ? -4.047 -6.984 18.375 1 48.66 6 ASP B O 1
ATOM 1740 N N . SER B 1 7 ? -2.322 -6.727 17.297 1 61.16 7 SER B N 1
ATOM 1741 C CA . SER B 1 7 ? -2.66 -5.316 17.156 1 61.16 7 SER B CA 1
ATOM 1742 C C . SER B 1 7 ? -3.525 -5.074 15.922 1 61.16 7 SER B C 1
ATOM 1744 O O . SER B 1 7 ? -3.129 -5.414 14.805 1 61.16 7 SER B O 1
ATOM 1746 N N . ASN B 1 8 ? -4.809 -4.91 16.078 1 79.12 8 ASN B N 1
ATOM 1747 C CA . ASN B 1 8 ? -5.836 -4.488 15.133 1 79.12 8 ASN B CA 1
ATOM 1748 C C . ASN B 1 8 ? -5.34 -3.363 14.227 1 79.12 8 ASN B C 1
ATOM 1750 O O . ASN B 1 8 ? -5.773 -3.248 13.078 1 79.12 8 ASN B O 1
ATOM 1754 N N . ALA B 1 9 ? -4.266 -2.738 14.688 1 91.06 9 ALA B N 1
ATOM 1755 C CA . ALA B 1 9 ? -3.816 -1.585 13.914 1 91.06 9 ALA B CA 1
ATOM 1756 C C . ALA B 1 9 ? -3.084 -2.025 12.648 1 91.06 9 ALA B C 1
ATOM 1758 O O . ALA B 1 9 ? -3.25 -1.423 11.586 1 91.06 9 ALA B O 1
ATOM 1759 N N . LEU B 1 10 ? -2.34 -3.123 12.758 1 91 10 LEU B N 1
ATOM 1760 C CA . LEU B 1 10 ? -1.588 -3.629 11.617 1 91 10 LEU B CA 1
ATOM 1761 C C . LEU B 1 10 ? -2.527 -4.078 10.5 1 91 10 LEU B C 1
ATOM 1763 O O . LEU B 1 10 ? -2.201 -3.953 9.32 1 91 10 LEU B O 1
ATOM 1767 N N . TYR B 1 11 ? -3.701 -4.484 10.922 1 88.94 11 TYR B N 1
ATOM 1768 C CA . TYR B 1 11 ? -4.672 -4.992 9.961 1 88.94 11 TYR B CA 1
ATOM 1769 C C . TYR B 1 11 ? -5.352 -3.85 9.211 1 88.94 11 TYR B C 1
ATOM 1771 O O . TYR B 1 11 ? -6.047 -4.074 8.219 1 88.94 11 TYR B O 1
ATOM 1779 N N . ASN B 1 12 ? -5.078 -2.646 9.664 1 93.56 12 ASN B N 1
ATOM 1780 C CA . ASN B 1 12 ? -5.75 -1.499 9.07 1 93.56 12 ASN B CA 1
ATOM 1781 C C . ASN B 1 12 ? -4.859 -0.786 8.055 1 93.56 12 ASN B C 1
ATOM 1783 O O . ASN B 1 12 ? -5.277 0.196 7.438 1 93.56 12 ASN B O 1
ATOM 1787 N N . ILE B 1 13 ? -3.615 -1.265 7.855 1 96 13 ILE B N 1
ATOM 1788 C CA . ILE B 1 13 ? -2.807 -0.766 6.75 1 96 13 ILE B CA 1
ATOM 1789 C C . ILE B 1 13 ? -3.469 -1.125 5.422 1 96 13 ILE B C 1
ATOM 1791 O O . ILE B 1 13 ? -3.963 -2.242 5.25 1 96 13 ILE B O 1
ATOM 1795 N N . THR B 1 14 ? -3.51 -0.254 4.523 1 96.06 14 THR B N 1
ATOM 1796 C CA . THR B 1 14 ? -4.191 -0.443 3.248 1 96.06 14 THR B CA 1
ATOM 1797 C C . THR B 1 14 ? -3.277 -1.132 2.24 1 96.06 14 THR B C 1
ATOM 1799 O O . THR B 1 14 ? -2.172 -0.659 1.975 1 96.06 14 THR B O 1
ATOM 1802 N N . TYR B 1 15 ? -3.814 -2.215 1.694 1 96.5 15 TYR B N 1
ATOM 1803 C CA . TYR B 1 15 ? -3.061 -3.002 0.726 1 96.5 15 TYR B CA 1
ATOM 1804 C C . TYR B 1 15 ? -3.859 -3.203 -0.556 1 96.5 15 TYR B C 1
ATOM 1806 O O . TYR B 1 15 ? -5.09 -3.283 -0.522 1 96.5 15 TYR B O 1
ATOM 1814 N N . GLY B 1 16 ? -3.166 -3.254 -1.692 1 96.75 16 GLY B N 1
ATOM 1815 C CA . GLY B 1 16 ? -3.703 -3.84 -2.91 1 96.75 16 GLY B CA 1
ATOM 1816 C C . GLY B 1 16 ? -3.332 -5.301 -3.086 1 96.75 16 GLY B C 1
ATOM 1817 O O . GLY B 1 16 ? -2.814 -5.93 -2.16 1 96.75 16 GLY B O 1
ATOM 1818 N N . LEU B 1 17 ? -3.705 -5.855 -4.238 1 97 17 LEU B N 1
ATOM 1819 C CA . LEU B 1 17 ? -3.338 -7.215 -4.625 1 97 17 LEU B CA 1
ATOM 1820 C C . LEU B 1 17 ? -2.756 -7.238 -6.035 1 97 17 LEU B C 1
ATOM 1822 O O . LEU B 1 17 ? -3.281 -6.586 -6.941 1 97 17 LEU B O 1
ATOM 1826 N N . TYR B 1 18 ? -1.668 -8.039 -6.176 1 98.5 18 TYR B N 1
ATOM 1827 C CA . TYR B 1 18 ? -0.924 -7.996 -7.43 1 98.5 18 TYR B CA 1
ATOM 1828 C C . TYR B 1 18 ? -0.424 -9.383 -7.809 1 98.5 18 TYR B C 1
ATOM 1830 O O . TYR B 1 18 ? 0.012 -10.156 -6.949 1 98.5 18 TYR B O 1
ATOM 1838 N N . VAL B 1 19 ? -0.479 -9.711 -9.062 1 98.56 19 VAL B N 1
ATOM 1839 C CA . VAL B 1 19 ? 0.213 -10.891 -9.562 1 98.56 19 VAL B CA 1
ATOM 1840 C C . VAL B 1 19 ? 1.612 -10.508 -10.039 1 98.56 19 VAL B C 1
ATOM 1842 O O . VAL B 1 19 ? 1.769 -9.609 -10.875 1 98.56 19 VAL B O 1
ATOM 1845 N N . VAL B 1 20 ? 2.561 -11.117 -9.453 1 98.81 20 VAL B N 1
ATOM 1846 C CA . VAL B 1 20 ? 3.932 -10.992 -9.938 1 98.81 20 VAL B CA 1
ATOM 1847 C C . VAL B 1 20 ? 4.25 -12.148 -10.883 1 98.81 20 VAL B C 1
ATOM 1849 O O . VAL B 1 20 ? 4.078 -13.312 -10.531 1 98.81 20 VAL B O 1
ATOM 1852 N N . GLY B 1 21 ? 4.656 -11.859 -12.125 1 98.62 21 GLY B N 1
ATOM 1853 C CA . GLY B 1 21 ? 5.012 -12.867 -13.109 1 98.62 21 GLY B CA 1
ATOM 1854 C C . GLY B 1 21 ? 6.43 -12.727 -13.625 1 98.62 21 GLY B C 1
ATOM 1855 O O . GLY B 1 21 ? 6.863 -11.625 -13.977 1 98.62 21 GLY B O 1
ATOM 1856 N N . CYS B 1 22 ? 7.109 -13.773 -13.625 1 98.56 22 CYS B N 1
ATOM 1857 C CA . CYS B 1 22 ? 8.477 -13.82 -14.133 1 98.56 22 CYS B CA 1
ATOM 1858 C C . CYS B 1 22 ? 8.766 -15.156 -14.805 1 98.56 22 CYS B C 1
ATOM 1860 O O . CYS B 1 22 ? 7.93 -16.062 -14.797 1 98.56 22 CYS B O 1
ATOM 1862 N N . TYR B 1 23 ? 9.906 -15.227 -15.516 1 97.81 23 TYR B N 1
ATOM 1863 C CA . TYR B 1 23 ? 10.289 -16.484 -16.156 1 97.81 23 TYR B CA 1
ATOM 1864 C C . TYR B 1 23 ? 11.305 -17.234 -15.305 1 97.81 23 TYR B C 1
ATOM 1866 O O . TYR B 1 23 ? 12.234 -16.641 -14.758 1 97.81 23 TYR B O 1
ATOM 1874 N N . SER B 1 24 ? 11.078 -18.391 -15.062 1 93.5 24 SER B N 1
ATOM 1875 C CA . SER B 1 24 ? 12.062 -19.391 -14.648 1 93.5 24 SER B CA 1
ATOM 1876 C C . SER B 1 24 ? 12.602 -20.156 -15.844 1 93.5 24 SER B C 1
ATOM 1878 O O . SER B 1 24 ? 11.969 -21.109 -16.312 1 93.5 24 SER B O 1
ATOM 1880 N N . ASP B 1 25 ? 13.758 -19.625 -16.281 1 89.06 25 ASP B N 1
ATOM 1881 C CA . ASP B 1 25 ? 14.25 -20.109 -17.578 1 89.06 25 ASP B CA 1
ATOM 1882 C C . ASP B 1 25 ? 13.211 -19.859 -18.672 1 89.06 25 ASP B C 1
ATOM 1884 O O . ASP B 1 25 ? 12.922 -18.719 -19.016 1 89.06 25 ASP B O 1
ATOM 1888 N N . ASP B 1 26 ? 12.422 -20.812 -19.125 1 88.06 26 ASP B N 1
ATOM 1889 C CA . ASP B 1 26 ? 11.492 -20.547 -20.203 1 88.06 26 ASP B CA 1
ATOM 1890 C C . ASP B 1 26 ? 10.055 -20.859 -19.797 1 88.06 26 ASP B C 1
ATOM 1892 O O . ASP B 1 26 ? 9.141 -20.812 -20.609 1 88.06 26 ASP B O 1
ATOM 1896 N N . LYS B 1 27 ? 9.984 -21.078 -18.578 1 95.12 27 LYS B N 1
ATOM 1897 C CA . LYS B 1 27 ? 8.641 -21.344 -18.062 1 95.12 27 LYS B CA 1
ATOM 1898 C C . LYS B 1 27 ? 8.156 -20.219 -17.172 1 95.12 27 LYS B C 1
ATOM 1900 O O . LYS B 1 27 ? 8.914 -19.688 -16.359 1 95.12 27 LYS B O 1
ATOM 1905 N N . PRO B 1 28 ? 6.918 -19.922 -17.328 1 97.56 28 PRO B N 1
ATOM 1906 C CA . PRO B 1 28 ? 6.398 -18.828 -16.5 1 97.56 28 PRO B CA 1
ATOM 1907 C C . PRO B 1 28 ? 6.18 -19.266 -15.039 1 97.56 28 PRO B C 1
ATOM 1909 O O . PRO B 1 28 ? 5.793 -20.406 -14.781 1 97.56 28 PRO B O 1
ATOM 1912 N N . ALA B 1 29 ? 6.492 -18.422 -14.117 1 97.81 29 ALA B N 1
ATOM 1913 C CA . ALA B 1 29 ? 6.258 -18.547 -12.68 1 97.81 29 ALA B CA 1
ATOM 1914 C C . ALA B 1 29 ? 5.648 -17.266 -12.117 1 97.81 29 ALA B C 1
ATOM 1916 O O . ALA B 1 29 ? 5.699 -16.203 -12.758 1 97.81 29 ALA B O 1
ATOM 1917 N N . GLY B 1 30 ? 4.996 -17.406 -10.953 1 98.06 30 GLY B N 1
ATOM 1918 C CA . GLY B 1 30 ? 4.414 -16.203 -10.367 1 98.06 30 GLY B CA 1
ATOM 1919 C C . GLY B 1 30 ? 3.777 -16.438 -9.016 1 98.06 30 GLY B C 1
ATOM 1920 O O . GLY B 1 30 ? 3.662 -17.594 -8.57 1 98.06 30 GLY B O 1
ATOM 1921 N N . CYS B 1 31 ? 3.408 -15.383 -8.344 1 97.44 31 CYS B N 1
ATOM 1922 C CA . CYS B 1 31 ? 2.721 -15.422 -7.059 1 97.44 31 CYS B CA 1
ATOM 1923 C C . CYS B 1 31 ? 1.935 -14.133 -6.828 1 97.44 31 CYS B C 1
ATOM 1925 O O . CYS B 1 31 ? 1.999 -13.211 -7.637 1 97.44 31 CYS B O 1
ATOM 1927 N N . ILE B 1 32 ? 1.173 -14.133 -5.781 1 97.06 32 ILE B N 1
ATOM 1928 C CA . ILE B 1 32 ? 0.436 -12.945 -5.367 1 97.06 32 ILE B CA 1
ATOM 1929 C C . ILE B 1 32 ? 1.218 -12.203 -4.289 1 97.06 32 ILE B C 1
ATOM 1931 O O . ILE B 1 32 ? 1.769 -12.82 -3.375 1 97.06 32 ILE B O 1
ATOM 1935 N N . VAL B 1 33 ? 1.26 -10.922 -4.422 1 97 33 VAL B N 1
ATOM 1936 C CA . VAL B 1 33 ? 1.765 -10.078 -3.34 1 97 33 VAL B CA 1
ATOM 1937 C C . VAL B 1 33 ? 0.759 -8.969 -3.037 1 97 33 VAL B C 1
ATOM 1939 O O . VAL B 1 33 ? -0.065 -8.617 -3.885 1 97 33 VAL B O 1
ATOM 1942 N N . ASN B 1 34 ? 0.821 -8.5 -1.823 1 95.88 34 ASN B N 1
ATOM 1943 C CA . ASN B 1 34 ? 0.001 -7.348 -1.463 1 95.88 34 ASN B CA 1
ATOM 1944 C C . ASN B 1 34 ? 0.857 -6.117 -1.166 1 95.88 34 ASN B C 1
ATOM 1946 O O . ASN B 1 34 ? 0.33 -5.047 -0.858 1 95.88 34 ASN B O 1
ATOM 1950 N N . THR B 1 35 ? 2.141 -6.242 -1.249 1 96.38 35 THR B N 1
ATOM 1951 C CA . THR B 1 35 ? 3.088 -5.184 -0.907 1 96.38 35 THR B CA 1
ATOM 1952 C C . THR B 1 35 ? 3.676 -4.555 -2.168 1 96.38 35 THR B C 1
ATOM 1954 O O . THR B 1 35 ? 4.453 -5.195 -2.881 1 96.38 35 THR B O 1
ATOM 1957 N N . CYS B 1 36 ? 3.227 -3.379 -2.512 1 97.81 36 CYS B N 1
ATOM 1958 C CA . CYS B 1 36 ? 3.74 -2.652 -3.666 1 97.81 36 CYS B CA 1
ATOM 1959 C C . CYS B 1 36 ? 3.51 -1.153 -3.518 1 97.81 36 CYS B C 1
ATOM 1961 O O . CYS B 1 36 ? 2.408 -0.723 -3.172 1 97.81 36 CYS B O 1
ATOM 1963 N N . PHE B 1 37 ? 4.57 -0.404 -3.654 1 96.69 37 PHE B N 1
ATOM 1964 C CA . PHE B 1 37 ? 4.359 1.03 -3.809 1 96.69 37 PHE B CA 1
ATOM 1965 C C . PHE B 1 37 ? 5.441 1.646 -4.688 1 96.69 37 PHE B C 1
ATOM 1967 O O . PHE B 1 37 ? 6.523 1.073 -4.844 1 96.69 37 PHE B O 1
ATOM 1974 N N . GLN B 1 38 ? 5.113 2.762 -5.328 1 96.06 38 GLN B N 1
ATOM 1975 C CA . GLN B 1 38 ? 6.066 3.541 -6.113 1 96.06 38 GLN B CA 1
ATOM 1976 C C . GLN B 1 38 ? 6.996 4.344 -5.211 1 96.06 38 GLN B C 1
ATOM 1978 O O . GLN B 1 38 ? 6.539 5.055 -4.312 1 96.06 38 GLN B O 1
ATOM 1983 N N . VAL B 1 39 ? 8.297 4.266 -5.449 1 96 39 VAL B N 1
ATOM 1984 C CA . VAL B 1 39 ? 9.312 4.902 -4.617 1 96 39 VAL B CA 1
ATOM 1985 C C . VAL B 1 39 ? 9.648 6.285 -5.172 1 96 39 VAL B C 1
ATOM 1987 O O . VAL B 1 39 ? 9.625 7.277 -4.441 1 96 39 VAL B O 1
ATOM 1990 N N . THR B 1 40 ? 9.922 6.359 -6.469 1 92.25 40 THR B N 1
ATOM 1991 C CA . THR B 1 4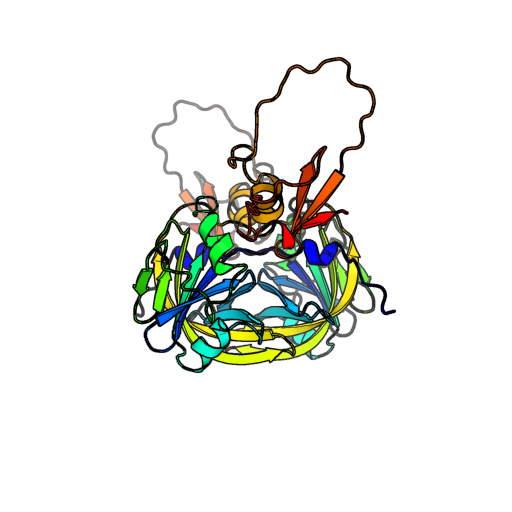0 ? 10.266 7.621 -7.109 1 92.25 40 THR B CA 1
ATOM 1992 C C . THR B 1 40 ? 9.32 7.926 -8.266 1 92.25 40 THR B C 1
ATOM 1994 O O . THR B 1 40 ? 8.812 7.008 -8.914 1 92.25 40 THR B O 1
ATOM 1997 N N . SER B 1 41 ? 9.133 9.227 -8.547 1 86.25 41 SER B N 1
ATOM 1998 C CA . SER B 1 41 ? 8.266 9.625 -9.648 1 86.25 41 SER B CA 1
ATOM 1999 C C . SER B 1 41 ? 9.062 9.875 -10.922 1 86.25 41 SER B C 1
ATOM 2001 O O . SER B 1 41 ? 8.625 9.516 -12.016 1 86.25 41 SER B O 1
ATOM 2003 N N . GLU B 1 42 ? 10.188 10.633 -10.695 1 84.25 42 GLU B N 1
ATOM 2004 C CA . GLU B 1 42 ? 11.109 10.789 -11.812 1 84.25 42 GLU B CA 1
ATOM 2005 C C . GLU B 1 42 ? 11.906 9.508 -12.055 1 84.25 42 GLU B C 1
ATOM 2007 O O . GLU B 1 42 ? 12.562 8.992 -11.148 1 84.25 42 GLU B O 1
ATOM 2012 N N . ASN B 1 43 ? 11.836 8.914 -13.266 1 89.06 43 ASN B N 1
ATOM 2013 C CA . ASN B 1 43 ? 12.383 7.582 -13.484 1 89.06 43 ASN B CA 1
ATOM 2014 C C . ASN B 1 43 ? 11.773 6.566 -12.523 1 89.06 43 ASN B C 1
ATOM 2016 O O . ASN B 1 43 ? 12.461 6.047 -11.641 1 89.06 43 ASN B O 1
ATOM 2020 N N . PRO B 1 44 ? 10.57 6.348 -12.727 1 94.31 44 PRO B N 1
ATOM 2021 C CA . PRO B 1 44 ? 9.766 5.648 -11.727 1 94.31 44 PRO B CA 1
ATOM 2022 C C . PRO B 1 44 ? 10.383 4.324 -11.289 1 94.31 44 PRO B C 1
ATOM 2024 O O . PRO B 1 44 ? 10.789 3.52 -12.133 1 94.31 44 PRO B O 1
ATOM 2027 N N . THR B 1 45 ? 10.562 4.203 -10.008 1 96.56 45 THR B N 1
ATOM 2028 C CA . THR B 1 45 ? 10.977 2.965 -9.352 1 96.56 45 THR B CA 1
ATOM 2029 C C . THR B 1 45 ? 9.906 2.479 -8.383 1 96.56 45 THR B C 1
ATOM 2031 O O . THR B 1 45 ? 9.164 3.283 -7.82 1 96.56 45 THR B O 1
ATOM 2034 N N . LEU B 1 46 ? 9.797 1.198 -8.273 1 98.12 46 LEU B N 1
ATOM 2035 C CA . LEU B 1 46 ? 8.828 0.583 -7.371 1 98.12 46 LEU B CA 1
ATOM 2036 C C . LEU B 1 46 ? 9.531 -0.334 -6.375 1 98.12 46 LEU B C 1
ATOM 2038 O O . LEU B 1 46 ? 10.641 -0.803 -6.629 1 98.12 46 LEU B O 1
ATOM 2042 N N . ALA B 1 47 ? 8.922 -0.484 -5.258 1 98.44 47 ALA B N 1
ATOM 2043 C CA . ALA B 1 47 ? 9.32 -1.478 -4.266 1 98.44 47 ALA B CA 1
ATOM 2044 C C . ALA B 1 47 ? 8.242 -2.539 -4.082 1 98.44 47 ALA B C 1
ATOM 2046 O O . ALA B 1 47 ? 7.059 -2.213 -3.938 1 98.44 47 ALA B O 1
ATOM 2047 N N . ILE B 1 48 ? 8.617 -3.756 -4.137 1 98.38 48 ILE B N 1
ATOM 2048 C CA . ILE B 1 48 ? 7.746 -4.871 -3.771 1 98.38 48 ILE B CA 1
ATOM 2049 C C . ILE B 1 48 ? 8.453 -5.762 -2.756 1 98.38 48 ILE B C 1
ATOM 2051 O O . ILE B 1 48 ? 9.68 -5.746 -2.652 1 98.38 48 ILE B O 1
ATOM 2055 N N . CYS B 1 49 ? 7.684 -6.438 -2.039 1 97.94 49 CYS B N 1
ATOM 2056 C CA . CYS B 1 49 ? 8.242 -7.305 -1.007 1 97.94 49 CYS B CA 1
ATOM 2057 C C . CYS B 1 49 ? 7.832 -8.758 -1.236 1 97.94 49 CYS B C 1
ATOM 2059 O O . CYS B 1 49 ? 6.652 -9.047 -1.441 1 97.94 49 CYS B O 1
ATOM 2061 N N . LEU B 1 50 ? 8.836 -9.672 -1.294 1 97.69 50 LEU B N 1
ATOM 2062 C CA . LEU B 1 50 ? 8.609 -11.094 -1.497 1 97.69 50 LEU B CA 1
ATOM 2063 C C . LEU B 1 50 ? 9.234 -11.914 -0.368 1 97.69 50 LEU B C 1
ATOM 2065 O O . LEU B 1 50 ? 10.312 -11.57 0.127 1 97.69 50 LEU B O 1
ATOM 2069 N N . ASN B 1 51 ? 8.547 -12.977 -0.017 1 95.69 51 ASN B N 1
ATOM 2070 C CA . ASN B 1 51 ? 9.102 -13.914 0.954 1 95.69 51 ASN B CA 1
ATOM 2071 C C . ASN B 1 51 ? 10.25 -14.719 0.363 1 95.69 51 ASN B C 1
ATOM 2073 O O . ASN B 1 51 ? 10.188 -15.148 -0.791 1 95.69 51 ASN B O 1
ATOM 2077 N N . LYS B 1 52 ? 11.25 -15.016 1.125 1 95.75 52 LYS B N 1
ATOM 2078 C CA . LYS B 1 52 ? 12.422 -15.758 0.679 1 95.75 52 LYS B CA 1
ATOM 2079 C C . LYS B 1 52 ? 12.047 -17.172 0.258 1 95.75 52 LYS B C 1
ATOM 2081 O O . LYS B 1 52 ? 12.766 -17.812 -0.507 1 95.75 52 LYS B O 1
ATOM 2086 N N . LYS B 1 53 ? 10.969 -17.672 0.712 1 93.62 53 LYS B N 1
ATOM 2087 C CA . LYS B 1 53 ? 10.523 -19.031 0.392 1 93.62 53 LYS B CA 1
ATOM 2088 C C . LYS B 1 53 ? 9.805 -19.078 -0.953 1 93.62 53 LYS B C 1
ATOM 2090 O O . LYS B 1 53 ? 9.578 -20.156 -1.508 1 93.62 53 LYS B O 1
ATOM 2095 N N . ASN B 1 54 ? 9.438 -17.938 -1.442 1 94.75 54 ASN B N 1
ATOM 2096 C CA . ASN B 1 54 ? 8.727 -17.891 -2.717 1 94.75 54 ASN B CA 1
ATOM 2097 C C . ASN B 1 54 ? 9.648 -18.25 -3.881 1 94.75 54 ASN B C 1
ATOM 2099 O O . ASN B 1 54 ? 10.711 -17.641 -4.047 1 94.75 54 ASN B O 1
ATOM 2103 N N . TYR B 1 55 ? 9.242 -19.203 -4.695 1 97.06 55 TYR B N 1
ATOM 2104 C CA . TYR B 1 55 ? 9.992 -19.578 -5.891 1 97.06 55 TYR B CA 1
ATOM 2105 C C . TYR B 1 55 ? 10.125 -18.391 -6.844 1 97.06 55 TYR B C 1
ATOM 2107 O O . TYR B 1 55 ? 11.148 -18.234 -7.512 1 97.06 55 TYR B O 1
ATOM 2115 N N . THR B 1 56 ? 9.125 -17.547 -6.906 1 97.5 56 THR B N 1
ATOM 2116 C CA . THR B 1 56 ? 9.094 -16.359 -7.766 1 97.5 56 THR B CA 1
ATOM 2117 C C . THR B 1 56 ? 10.305 -15.469 -7.496 1 97.5 56 THR B C 1
ATOM 2119 O O . THR B 1 56 ? 10.922 -14.945 -8.43 1 97.5 56 THR B O 1
ATOM 2122 N N . LEU B 1 57 ? 10.664 -15.273 -6.219 1 98.19 57 LEU B N 1
ATOM 2123 C CA . LEU B 1 57 ? 11.812 -14.453 -5.867 1 98.19 57 LEU B CA 1
ATOM 2124 C C . LEU B 1 57 ? 13.102 -15.047 -6.434 1 98.19 57 LEU B C 1
ATOM 2126 O O . LEU B 1 57 ? 13.938 -14.328 -6.977 1 98.19 57 LEU B O 1
ATOM 2130 N N . ASP B 1 58 ? 13.273 -16.344 -6.344 1 97.25 58 ASP B N 1
ATOM 2131 C CA . ASP B 1 58 ? 14.445 -17.016 -6.902 1 97.25 58 ASP B CA 1
ATOM 2132 C C . ASP B 1 58 ? 14.562 -16.766 -8.406 1 97.25 58 ASP B C 1
ATOM 2134 O O . ASP B 1 58 ? 15.656 -16.531 -8.914 1 97.25 58 ASP B O 1
ATOM 2138 N N . CYS B 1 59 ? 13.461 -16.844 -9.055 1 97.75 59 CYS B N 1
ATOM 2139 C CA . CYS B 1 59 ? 13.438 -16.641 -10.5 1 97.75 59 CYS B CA 1
ATOM 2140 C C . CYS B 1 59 ? 13.828 -15.219 -10.859 1 97.75 59 CYS B C 1
ATOM 2142 O O . CYS B 1 59 ? 14.594 -15 -11.805 1 97.75 59 CYS B O 1
ATOM 2144 N N . ILE B 1 60 ? 13.336 -14.227 -10.117 1 98.25 60 ILE B N 1
ATOM 2145 C CA . ILE B 1 60 ? 13.617 -12.82 -10.391 1 98.25 60 ILE B CA 1
ATOM 2146 C C . ILE B 1 60 ? 15.094 -12.539 -10.156 1 98.25 60 ILE B C 1
ATOM 2148 O O . ILE B 1 60 ? 15.703 -11.742 -10.883 1 98.25 60 ILE B O 1
ATOM 2152 N N . LYS B 1 61 ? 15.688 -13.156 -9.141 1 97.88 61 LYS B N 1
ATOM 2153 C CA . LYS B 1 61 ? 17.109 -12.984 -8.875 1 97.88 61 LYS B CA 1
ATOM 2154 C C . LYS B 1 61 ? 17.953 -13.484 -10.047 1 97.88 61 LYS B C 1
ATOM 2156 O O . LYS B 1 61 ? 19 -12.914 -10.344 1 97.88 61 LYS B O 1
ATOM 2161 N N . LYS B 1 62 ? 17.516 -14.516 -10.672 1 97 62 LYS B N 1
ATOM 2162 C CA . LYS B 1 62 ? 18.234 -15.094 -11.805 1 97 62 LYS B CA 1
ATOM 2163 C C . LYS B 1 62 ? 18.016 -14.281 -13.07 1 97 62 LYS B C 1
ATOM 2165 O O . LYS B 1 62 ? 18.953 -14.062 -13.844 1 97 62 LYS B O 1
ATOM 2170 N N . ASN B 1 63 ? 16.797 -13.898 -13.305 1 96.31 63 ASN B N 1
ATOM 2171 C CA . ASN B 1 63 ? 16.391 -13.055 -14.422 1 96.31 63 ASN B CA 1
ATOM 2172 C C . ASN B 1 63 ? 15.57 -11.852 -13.945 1 96.31 63 ASN B C 1
ATOM 2174 O O . ASN B 1 63 ? 14.359 -11.961 -13.734 1 96.31 63 ASN B O 1
ATOM 2178 N N . PRO B 1 64 ? 16.156 -10.656 -13.891 1 97.12 64 PRO B N 1
ATOM 2179 C CA . PRO B 1 64 ? 15.57 -9.539 -13.156 1 97.12 64 PRO B CA 1
ATOM 2180 C C . PRO B 1 64 ? 14.477 -8.82 -13.945 1 97.12 64 PRO B C 1
ATOM 2182 O O . PRO B 1 64 ? 14.367 -7.594 -13.883 1 97.12 64 PRO B O 1
ATOM 2185 N N . LYS B 1 65 ? 13.734 -9.547 -14.734 1 98 65 LYS B N 1
ATOM 2186 C CA . LYS B 1 65 ? 12.594 -9 -15.453 1 98 65 LYS B CA 1
ATOM 2187 C C . LYS B 1 65 ? 11.289 -9.648 -14.984 1 98 65 LYS B C 1
ATOM 2189 O O . LYS B 1 65 ? 11.195 -10.875 -14.898 1 98 65 LYS B O 1
ATOM 2194 N N . PHE B 1 66 ? 10.344 -8.812 -14.672 1 98.75 66 PHE B N 1
ATOM 2195 C CA . PHE B 1 66 ? 9.07 -9.359 -14.227 1 98.75 66 PHE B CA 1
ATOM 2196 C C . PHE B 1 66 ? 7.941 -8.359 -14.461 1 98.75 66 PHE B C 1
ATOM 2198 O O . PHE B 1 66 ? 8.188 -7.195 -14.789 1 98.75 66 PHE B O 1
ATOM 2205 N N . CYS B 1 67 ? 6.734 -8.867 -14.344 1 98.38 67 CYS B N 1
ATOM 2206 C CA . CYS B 1 67 ? 5.547 -8.039 -14.523 1 98.38 67 CYS B CA 1
ATOM 2207 C C . CYS B 1 67 ? 4.691 -8.031 -13.266 1 98.38 67 CYS B C 1
ATOM 2209 O O . CYS B 1 67 ? 4.641 -9.031 -12.539 1 98.38 67 CYS B O 1
ATOM 2211 N N . ILE B 1 68 ? 4.094 -6.926 -12.992 1 98.56 68 ILE B N 1
ATOM 2212 C CA . ILE B 1 68 ? 3.074 -6.805 -11.961 1 98.56 68 ILE B CA 1
ATOM 2213 C C . ILE B 1 68 ? 1.713 -6.551 -12.609 1 98.56 68 ILE B C 1
ATOM 2215 O O . ILE B 1 68 ? 1.546 -5.586 -13.359 1 98.56 68 ILE B O 1
ATOM 2219 N N . SER B 1 69 ? 0.769 -7.414 -12.398 1 98.56 69 SER B N 1
ATOM 2220 C CA . SER B 1 69 ? -0.617 -7.219 -12.812 1 98.56 69 SER B CA 1
ATOM 2221 C C . SER B 1 69 ? -1.49 -6.797 -11.633 1 98.56 69 SER B C 1
ATOM 2223 O O . SER B 1 69 ? -1.584 -7.52 -10.633 1 98.56 69 SER B O 1
ATOM 2225 N N . ILE B 1 70 ? -2.109 -5.66 -11.734 1 98.31 70 ILE B N 1
ATOM 2226 C CA . ILE B 1 70 ? -2.932 -5.117 -10.656 1 98.31 70 ILE B CA 1
ATOM 2227 C C . ILE B 1 70 ? -4.305 -5.785 -10.672 1 98.31 70 ILE B C 1
ATOM 2229 O O . ILE B 1 70 ? -5.098 -5.566 -11.594 1 98.31 70 ILE B O 1
ATOM 2233 N N . ILE B 1 71 ? -4.602 -6.547 -9.695 1 97.81 71 ILE B N 1
ATOM 2234 C CA . ILE B 1 71 ? -5.832 -7.324 -9.641 1 97.81 71 ILE B CA 1
ATOM 2235 C C . ILE B 1 71 ? -7.027 -6.387 -9.477 1 97.81 71 ILE B C 1
ATOM 2237 O O . ILE B 1 71 ? -7.004 -5.473 -8.648 1 97.81 71 ILE B O 1
ATOM 2241 N N . SER B 1 72 ? -8.016 -6.66 -10.273 1 96.62 72 SER B N 1
ATOM 2242 C CA . SER B 1 72 ? -9.273 -5.926 -10.242 1 96.62 72 SER B CA 1
ATOM 2243 C C . SER B 1 72 ? -10.328 -6.672 -9.438 1 96.62 72 SER B C 1
ATOM 2245 O O . SER B 1 72 ? -10.203 -7.875 -9.203 1 96.62 72 SER B O 1
ATOM 2247 N N . GLU B 1 73 ? -11.359 -5.945 -9.031 1 94.38 73 GLU B N 1
ATOM 2248 C CA . GLU B 1 73 ? -12.492 -6.594 -8.383 1 94.38 73 GLU B CA 1
ATOM 2249 C C . GLU B 1 73 ? -13.188 -7.566 -9.328 1 94.38 73 GLU B C 1
ATOM 2251 O O . GLU B 1 73 ? -13.867 -8.492 -8.883 1 94.38 73 GLU B O 1
ATOM 2256 N N . ASP B 1 74 ? -12.914 -7.422 -10.656 1 93.94 74 ASP B N 1
ATOM 2257 C CA . ASP B 1 74 ? -13.539 -8.266 -11.672 1 93.94 74 ASP B CA 1
ATOM 2258 C C . ASP B 1 74 ? -12.562 -9.336 -12.156 1 93.94 74 ASP B C 1
ATOM 2260 O O . ASP B 1 74 ? -12.883 -10.102 -13.07 1 93.94 74 ASP B O 1
ATOM 2264 N N . THR B 1 75 ? -11.414 -9.383 -11.672 1 96 75 THR B N 1
ATOM 2265 C CA . THR B 1 75 ? -10.469 -10.43 -12.031 1 96 75 THR B CA 1
ATOM 2266 C C . THR B 1 75 ? -10.992 -11.797 -11.609 1 96 75 THR B C 1
ATOM 2268 O O . THR B 1 75 ? -11.578 -11.938 -10.531 1 96 75 THR B O 1
ATOM 2271 N N . ASP B 1 76 ? -10.773 -12.805 -12.406 1 93.19 76 ASP B N 1
ATOM 2272 C CA . ASP B 1 76 ? -11.156 -14.18 -12.086 1 93.19 76 ASP B CA 1
ATOM 2273 C C . ASP B 1 76 ? -10.586 -14.602 -10.727 1 93.19 76 ASP B C 1
ATOM 2275 O O . ASP B 1 76 ? -9.367 -14.648 -10.547 1 93.19 76 ASP B O 1
ATOM 2279 N N . PRO B 1 77 ? -11.477 -14.938 -9.789 1 88.56 77 PRO B N 1
ATOM 2280 C CA . PRO B 1 77 ? -11.008 -15.312 -8.445 1 88.56 77 PRO B CA 1
ATOM 2281 C C . PRO B 1 77 ? -10.102 -16.531 -8.469 1 88.56 77 PRO B C 1
ATOM 2283 O O . PRO B 1 77 ? -9.297 -16.719 -7.551 1 88.56 77 PRO B O 1
ATOM 2286 N N . MET B 1 78 ? -10.188 -17.344 -9.484 1 89.44 78 MET B N 1
ATOM 2287 C CA . MET B 1 78 ? -9.344 -18.531 -9.586 1 89.44 78 MET B CA 1
ATOM 2288 C C . MET B 1 78 ? -7.879 -18.156 -9.758 1 89.44 78 MET B C 1
ATOM 2290 O O . MET B 1 78 ? -6.988 -18.938 -9.414 1 89.44 78 MET B O 1
ATOM 2294 N N . ILE B 1 79 ? -7.652 -16.984 -10.297 1 93.69 79 ILE B N 1
ATOM 2295 C CA . ILE B 1 79 ? -6.281 -16.5 -10.422 1 93.69 79 ILE B CA 1
ATOM 2296 C C . ILE B 1 79 ? -5.684 -16.297 -9.031 1 93.69 79 ILE B C 1
ATOM 2298 O O . ILE B 1 79 ? -4.543 -16.688 -8.773 1 93.69 79 ILE B O 1
ATOM 2302 N N . ILE B 1 80 ? -6.461 -15.711 -8.148 1 90.44 80 ILE B N 1
ATOM 2303 C CA . ILE B 1 80 ? -5.988 -15.477 -6.789 1 90.44 80 ILE B CA 1
ATOM 2304 C C . ILE B 1 80 ? -5.691 -16.812 -6.113 1 90.44 80 ILE B C 1
ATOM 2306 O O . ILE B 1 80 ? -4.656 -16.969 -5.457 1 90.44 80 ILE B O 1
ATOM 2310 N N . SER B 1 81 ? -6.543 -17.781 -6.371 1 86.5 81 SER B N 1
ATOM 2311 C CA . SER B 1 81 ? -6.355 -19.109 -5.781 1 86.5 81 SER B CA 1
ATOM 2312 C C . SER B 1 81 ? -5.105 -19.781 -6.32 1 86.5 81 SER B C 1
ATOM 2314 O O . SER B 1 81 ? -4.301 -20.328 -5.555 1 86.5 81 SER B O 1
ATOM 2316 N N . SER B 1 82 ? -4.914 -19.766 -7.594 1 91 82 SER B N 1
ATOM 2317 C CA . SER B 1 82 ? -3.811 -20.453 -8.25 1 91 82 SER B CA 1
ATOM 2318 C C . SER B 1 82 ? -2.475 -19.797 -7.922 1 91 82 SER B C 1
ATOM 2320 O O . SER B 1 82 ? -1.476 -20.484 -7.711 1 91 82 SER B O 1
ATOM 2322 N N . PHE B 1 83 ? -2.461 -18.5 -7.805 1 95.5 83 PHE B N 1
ATOM 2323 C CA . PHE B 1 83 ? -1.201 -17.781 -7.645 1 95.5 83 PHE B CA 1
ATOM 2324 C C . PHE B 1 83 ? -0.917 -17.5 -6.172 1 95.5 83 PHE B C 1
ATOM 2326 O O . PHE B 1 83 ? 0.21 -17.172 -5.805 1 95.5 83 PHE B O 1
ATOM 2333 N N . GLY B 1 84 ? -1.944 -17.641 -5.359 1 91.31 84 GLY B N 1
ATOM 2334 C CA . GLY B 1 84 ? -1.791 -17.25 -3.971 1 91.31 84 GLY B CA 1
ATOM 2335 C C . GLY B 1 84 ? -1.547 -18.406 -3.035 1 91.31 84 GLY B C 1
ATOM 2336 O O . GLY B 1 84 ? -1.023 -18.234 -1.933 1 91.31 84 GLY B O 1
ATOM 2337 N N . PHE B 1 85 ? -1.869 -19.625 -3.445 1 88.25 85 PHE B N 1
ATOM 2338 C CA . PHE B 1 85 ? -1.864 -20.719 -2.471 1 88.25 85 PHE B CA 1
ATOM 2339 C C . PHE B 1 85 ? -1.134 -21.938 -3.021 1 88.25 85 PHE B C 1
ATOM 2341 O O . PHE B 1 85 ? -1.246 -23.031 -2.473 1 88.25 85 PHE B O 1
ATOM 2348 N N . ARG B 1 86 ? -0.469 -21.719 -4.156 1 85.31 86 ARG B N 1
ATOM 2349 C CA . ARG B 1 86 ? 0.371 -22.75 -4.75 1 85.31 86 ARG B CA 1
ATOM 2350 C C . ARG B 1 86 ? 1.753 -22.203 -5.098 1 85.31 86 ARG B C 1
ATOM 2352 O O . ARG B 1 86 ? 1.947 -20.984 -5.16 1 85.31 86 ARG B O 1
ATOM 2359 N N . SER B 1 87 ? 2.688 -23.141 -5.258 1 89.69 87 SER B N 1
ATOM 2360 C CA . SER B 1 87 ? 4.027 -22.766 -5.691 1 89.69 87 SER B CA 1
ATOM 2361 C C . SER B 1 87 ? 4.27 -23.141 -7.148 1 89.69 87 SER B C 1
ATOM 2363 O O . SER B 1 87 ? 3.906 -24.25 -7.574 1 89.69 87 SER B O 1
ATOM 2365 N N . SER B 1 88 ? 4.906 -22.219 -7.824 1 92.12 88 SER B N 1
ATOM 2366 C CA . SER B 1 88 ? 5.238 -22.484 -9.219 1 92.12 88 SER B CA 1
ATOM 2367 C C . SER B 1 88 ? 6.305 -23.578 -9.336 1 92.12 88 SER B C 1
ATOM 2369 O O . SER B 1 88 ? 6.547 -24.094 -10.422 1 92.12 88 SER B O 1
ATOM 2371 N N . ARG B 1 89 ? 6.902 -23.922 -8.227 1 90 89 ARG B N 1
ATOM 2372 C CA . ARG B 1 89 ? 7.844 -25.031 -8.227 1 90 89 ARG B CA 1
ATOM 2373 C C . ARG B 1 89 ? 7.148 -26.344 -8.602 1 90 89 ARG B C 1
ATOM 2375 O O . ARG B 1 89 ? 7.738 -27.188 -9.266 1 90 89 ARG B O 1
ATOM 2382 N N . ASP B 1 90 ? 5.871 -26.453 -8.188 1 88.19 90 ASP B N 1
ATOM 2383 C CA . ASP B 1 90 ? 5.199 -27.75 -8.258 1 88.19 90 ASP B CA 1
ATOM 2384 C C . ASP B 1 90 ? 3.965 -27.688 -9.156 1 88.19 90 ASP B C 1
ATOM 2386 O O . ASP B 1 90 ? 3.285 -28.688 -9.367 1 88.19 90 ASP B O 1
ATOM 2390 N N . ALA B 1 91 ? 3.68 -26.516 -9.648 1 89.12 91 ALA B N 1
ATOM 2391 C CA . ALA B 1 91 ? 2.453 -26.344 -10.422 1 89.12 91 ALA B CA 1
ATOM 2392 C C . ALA B 1 91 ? 2.648 -25.328 -11.547 1 89.12 91 ALA B C 1
ATOM 2394 O O . ALA B 1 91 ? 3.328 -24.312 -11.367 1 89.12 91 ALA B O 1
ATOM 2395 N N . ASP B 1 92 ? 2.086 -25.641 -12.68 1 94.19 92 ASP B N 1
ATOM 2396 C CA . ASP B 1 92 ? 1.959 -24.641 -13.734 1 94.19 92 ASP B CA 1
ATOM 2397 C C . ASP B 1 92 ? 0.745 -23.75 -13.5 1 94.19 92 ASP B C 1
ATOM 2399 O O . ASP B 1 92 ? -0.366 -24.078 -13.922 1 94.19 92 ASP B O 1
ATOM 2403 N N . LYS B 1 93 ? 1.031 -22.578 -12.938 1 93.81 93 LYS B N 1
ATOM 2404 C CA . LYS B 1 93 ? -0.053 -21.703 -12.508 1 93.81 93 LYS B CA 1
ATOM 2405 C C . LYS B 1 93 ? -0.681 -20.984 -13.695 1 93.81 93 LYS B C 1
ATOM 2407 O O . LYS B 1 93 ? -1.768 -20.406 -13.578 1 93.81 93 LYS B O 1
ATOM 2412 N N . TYR B 1 94 ? -0.064 -21.016 -14.789 1 97 94 TYR B N 1
ATOM 2413 C CA . TYR B 1 94 ? -0.532 -20.297 -15.977 1 97 94 TYR B CA 1
ATOM 2414 C C . TYR B 1 94 ? -1.382 -21.203 -16.859 1 97 94 TYR B C 1
ATOM 2416 O O . TYR B 1 94 ? -2.047 -20.734 -17.781 1 97 94 TYR B O 1
ATOM 2424 N N . ALA B 1 95 ? -1.394 -22.5 -16.609 1 94.62 95 ALA B N 1
ATOM 2425 C CA . ALA B 1 95 ? -1.959 -23.5 -17.516 1 94.62 95 ALA B CA 1
ATOM 2426 C C . ALA B 1 95 ? -3.418 -23.188 -17.828 1 94.62 95 ALA B C 1
ATOM 2428 O O . ALA B 1 95 ? -3.84 -23.281 -18.984 1 94.62 95 ALA B O 1
ATOM 2429 N N . ASP B 1 96 ? -4.184 -22.734 -16.891 1 92.75 96 ASP B N 1
ATOM 2430 C CA . ASP B 1 96 ? -5.621 -22.562 -17.062 1 92.75 96 ASP B CA 1
ATOM 2431 C C . ASP B 1 96 ? -5.949 -21.203 -17.641 1 92.75 96 ASP B C 1
ATOM 2433 O O . ASP B 1 96 ? -7.074 -20.969 -18.094 1 92.75 96 ASP B O 1
ATOM 2437 N N . PHE B 1 97 ? -4.984 -20.328 -17.703 1 96.44 97 PHE B N 1
ATOM 2438 C CA . PHE B 1 97 ? -5.301 -18.938 -18.031 1 96.44 97 PHE B CA 1
ATOM 2439 C C . PHE B 1 97 ? -4.527 -18.484 -19.25 1 96.44 97 PHE B C 1
ATOM 2441 O O . PHE B 1 97 ? -4.996 -17.625 -20 1 96.44 97 PHE B O 1
ATOM 2448 N N . GLY B 1 98 ? -3.414 -19.062 -19.438 1 97.5 98 GLY B N 1
ATOM 2449 C CA . GLY B 1 98 ? -2.496 -18.562 -20.453 1 97.5 98 GLY B CA 1
ATOM 2450 C C . GLY B 1 98 ? -1.77 -17.297 -20.031 1 97.5 98 GLY B C 1
ATOM 2451 O O . GLY B 1 98 ? -1.984 -16.797 -18.922 1 97.5 98 GLY B O 1
ATOM 2452 N N . TYR B 1 99 ? -0.812 -16.844 -20.859 1 98 99 TYR B N 1
ATOM 2453 C CA . TYR B 1 99 ? -0.064 -15.633 -20.562 1 98 99 TYR B CA 1
ATOM 2454 C C . TYR B 1 99 ? 0.396 -14.945 -21.844 1 98 99 TYR B C 1
ATOM 2456 O O . TYR B 1 99 ? 0.405 -15.562 -22.922 1 98 99 TYR B O 1
ATOM 2464 N N . VAL B 1 100 ? 0.647 -13.727 -21.797 1 97.56 100 VAL B N 1
ATOM 2465 C CA . VAL B 1 100 ? 1.275 -12.938 -22.844 1 97.56 100 VAL B CA 1
ATOM 2466 C C . VAL B 1 100 ? 2.652 -12.461 -22.391 1 97.56 100 VAL B C 1
ATOM 2468 O O . VAL B 1 100 ? 2.83 -12.094 -21.219 1 97.56 100 VAL B O 1
ATOM 2471 N N . ASP B 1 101 ? 3.576 -12.5 -23.281 1 97.75 101 ASP B N 1
ATOM 2472 C CA . ASP B 1 101 ? 4.91 -11.992 -22.969 1 97.75 101 ASP B CA 1
ATOM 2473 C C . ASP B 1 101 ? 4.969 -10.477 -23.141 1 97.75 101 ASP B C 1
ATOM 2475 O O . ASP B 1 101 ? 4.715 -9.953 -24.234 1 97.75 101 ASP B O 1
ATOM 2479 N N . LEU B 1 102 ? 5.211 -9.82 -22.016 1 96.81 102 LEU B N 1
ATOM 2480 C CA . LEU B 1 102 ? 5.402 -8.375 -22.047 1 96.81 102 LEU B CA 1
ATOM 2481 C C . LEU B 1 102 ? 6.879 -8.023 -21.891 1 96.81 102 LEU B C 1
ATOM 2483 O O . LEU B 1 102 ? 7.367 -7.879 -20.766 1 96.81 102 LEU B O 1
ATOM 2487 N N . ASP B 1 103 ? 7.586 -7.852 -23.016 1 95.38 103 ASP B N 1
ATOM 2488 C CA . ASP B 1 103 ? 8.992 -7.461 -23.031 1 95.38 103 ASP B CA 1
ATOM 2489 C C . ASP B 1 103 ? 9.82 -8.359 -22.109 1 95.38 103 ASP B C 1
ATOM 2491 O O . ASP B 1 103 ? 10.547 -7.867 -21.234 1 95.38 103 ASP B O 1
ATOM 2495 N N . GLY B 1 104 ? 9.555 -9.625 -22.156 1 95.5 104 GLY B N 1
ATOM 2496 C CA . GLY B 1 104 ? 10.367 -10.586 -21.422 1 95.5 104 GLY B CA 1
ATOM 2497 C C . GLY B 1 104 ? 9.781 -10.969 -20.078 1 95.5 104 GLY B C 1
ATOM 2498 O O . GLY B 1 104 ? 10.422 -11.664 -19.297 1 95.5 104 GLY B O 1
ATOM 2499 N N . ALA B 1 105 ? 8.633 -10.555 -19.766 1 97.75 105 ALA B N 1
ATOM 2500 C CA . ALA B 1 105 ? 7.938 -10.914 -18.531 1 97.75 105 ALA B CA 1
ATOM 2501 C C . ALA B 1 105 ? 6.57 -11.523 -18.812 1 97.75 105 ALA B C 1
ATOM 2503 O O . ALA B 1 105 ? 5.781 -10.961 -19.578 1 97.75 105 ALA B O 1
ATOM 2504 N N . PRO B 1 106 ? 6.285 -12.672 -18.25 1 98.31 106 PRO B N 1
ATOM 2505 C CA . PRO B 1 106 ? 4.992 -13.312 -18.5 1 98.31 106 PRO B CA 1
ATOM 2506 C C . PRO B 1 106 ? 3.855 -12.688 -17.703 1 98.31 106 PRO B C 1
ATOM 2508 O O . PRO B 1 106 ? 3.906 -12.664 -16.469 1 98.31 106 PRO B O 1
ATOM 2511 N N . ALA B 1 107 ? 2.877 -12.188 -18.359 1 98.25 107 ALA B N 1
ATOM 2512 C CA . ALA B 1 107 ? 1.672 -11.648 -17.734 1 98.25 107 ALA B CA 1
ATOM 2513 C C . ALA B 1 107 ? 0.487 -12.586 -17.922 1 98.25 107 ALA B C 1
ATOM 2515 O O . ALA B 1 107 ? 0.111 -12.914 -19.047 1 98.25 107 ALA B O 1
ATOM 2516 N N . VAL B 1 108 ? -0.063 -13.031 -16.828 1 98.44 108 VAL B N 1
ATOM 2517 C CA . VAL B 1 108 ? -1.212 -13.93 -16.906 1 98.44 108 VAL B CA 1
ATOM 2518 C C . VAL B 1 108 ? -2.375 -13.227 -17.594 1 98.44 108 VAL B C 1
ATOM 2520 O O . VAL B 1 108 ? -2.633 -12.047 -17.328 1 98.44 108 VAL B O 1
ATOM 2523 N N . LYS B 1 109 ? -3.039 -13.938 -18.453 1 98.06 109 LYS B N 1
ATOM 2524 C CA . LYS B 1 109 ? -4.184 -13.344 -19.141 1 98.06 109 LYS B CA 1
ATOM 2525 C C . LYS B 1 109 ? -5.359 -13.164 -18.188 1 98.06 109 LYS B C 1
ATOM 2527 O O . LYS B 1 109 ? -5.508 -13.914 -17.219 1 98.06 109 LYS B O 1
ATOM 2532 N N . GLY B 1 110 ? -6.195 -12.148 -18.531 1 97.06 110 GLY B N 1
ATOM 2533 C CA . GLY B 1 110 ? -7.344 -11.836 -17.703 1 97.06 110 GLY B CA 1
ATOM 2534 C C . GLY B 1 110 ? -7.613 -10.344 -17.594 1 97.06 110 GLY B C 1
ATOM 2535 O O . GLY B 1 110 ? -6.977 -9.539 -18.281 1 97.06 110 GLY B O 1
ATOM 2536 N N . ASN B 1 111 ? -8.602 -10.047 -16.734 1 96.81 111 ASN B N 1
ATOM 2537 C CA . ASN B 1 111 ? -8.953 -8.648 -16.516 1 96.81 111 ASN B CA 1
ATOM 2538 C C . ASN B 1 111 ? -8.172 -8.062 -15.336 1 96.81 111 ASN B C 1
ATOM 2540 O O . ASN B 1 111 ? -8.32 -8.516 -14.203 1 96.81 111 ASN B O 1
ATOM 2544 N N . PHE B 1 112 ? -7.367 -7.09 -15.633 1 97.88 112 PHE B N 1
ATOM 2545 C CA . PHE B 1 112 ? -6.566 -6.41 -14.625 1 97.88 112 PHE B CA 1
ATOM 2546 C C . PHE B 1 112 ? -6.672 -4.898 -14.773 1 97.88 112 PHE B C 1
ATOM 2548 O O . PHE B 1 112 ? -7.02 -4.398 -15.844 1 97.88 112 PHE B O 1
ATOM 2555 N N . CYS B 1 113 ? -6.406 -4.148 -13.75 1 96.88 113 CYS B N 1
ATOM 2556 C CA . CYS B 1 113 ? -6.512 -2.695 -13.734 1 96.88 113 CYS B CA 1
ATOM 2557 C C . CYS B 1 113 ? -5.309 -2.053 -14.422 1 96.88 113 CYS B C 1
ATOM 2559 O O . CYS B 1 113 ? -5.301 -0.847 -14.664 1 96.88 113 CYS B O 1
ATOM 2561 N N . GLY B 1 114 ? -4.348 -2.777 -14.75 1 96.94 114 GLY B N 1
ATOM 2562 C CA . GLY B 1 114 ? -3.096 -2.332 -15.344 1 96.94 114 GLY B CA 1
ATOM 2563 C C . GLY B 1 114 ? -1.947 -3.293 -15.109 1 96.94 114 GLY B C 1
ATOM 2564 O O . GLY B 1 114 ? -2.043 -4.191 -14.273 1 96.94 114 GLY B O 1
ATOM 2565 N N . ARG B 1 115 ? -0.927 -3.156 -15.891 1 97.94 115 ARG B N 1
ATOM 2566 C CA . ARG B 1 115 ? 0.275 -3.971 -15.742 1 97.94 115 ARG B CA 1
ATOM 2567 C C . ARG B 1 115 ? 1.531 -3.109 -15.797 1 97.94 115 ARG B C 1
ATOM 2569 O O . ARG B 1 115 ? 1.57 -2.1 -16.5 1 97.94 115 ARG B O 1
ATOM 2576 N N . LEU B 1 116 ? 2.449 -3.496 -15.086 1 98 116 LEU B N 1
ATOM 2577 C CA . LEU B 1 116 ? 3.748 -2.834 -15.031 1 98 116 LEU B CA 1
ATOM 2578 C C . LEU B 1 116 ? 4.867 -3.809 -15.375 1 98 116 LEU B C 1
ATOM 2580 O O . LEU B 1 116 ? 4.938 -4.906 -14.812 1 98 116 LEU B O 1
ATOM 2584 N N . VAL B 1 117 ? 5.672 -3.484 -16.281 1 98.25 117 VAL B N 1
ATOM 2585 C CA . VAL B 1 117 ? 6.859 -4.266 -16.625 1 98.25 117 VAL B CA 1
ATOM 2586 C C . VAL B 1 117 ? 8.086 -3.652 -15.945 1 98.25 117 VAL B C 1
ATOM 2588 O O . VAL B 1 117 ? 8.359 -2.463 -16.109 1 98.25 117 VAL B O 1
ATOM 2591 N N . LEU B 1 118 ? 8.836 -4.523 -15.242 1 98.44 118 LEU B N 1
ATOM 2592 C CA . LEU B 1 118 ? 9.852 -3.979 -14.344 1 98.44 118 LEU B CA 1
ATOM 2593 C C . LEU B 1 118 ? 11.172 -4.73 -14.5 1 98.44 118 LEU B C 1
ATOM 2595 O O . LEU B 1 118 ? 11.172 -5.926 -14.797 1 98.44 118 LEU B O 1
ATOM 2599 N N . ASP B 1 119 ? 12.242 -3.99 -14.281 1 98.5 119 ASP B N 1
ATOM 2600 C CA . ASP B 1 119 ? 13.578 -4.555 -14.102 1 98.5 119 ASP B CA 1
ATOM 2601 C C . ASP B 1 119 ? 14.039 -4.422 -12.648 1 98.5 119 ASP B C 1
ATOM 2603 O O . ASP B 1 119 ? 14.211 -3.309 -12.148 1 98.5 119 ASP B O 1
ATOM 2607 N N . ALA B 1 120 ? 14.234 -5.59 -12.039 1 98.62 120 ALA B N 1
ATOM 2608 C CA . ALA B 1 120 ? 14.75 -5.543 -10.672 1 98.62 120 ALA B CA 1
ATOM 2609 C C . ALA B 1 120 ? 16.172 -5.008 -10.641 1 98.62 120 ALA B C 1
ATOM 2611 O O . ALA B 1 120 ? 17.016 -5.43 -11.438 1 98.62 120 ALA B O 1
ATOM 2612 N N . THR B 1 121 ? 16.453 -4.094 -9.75 1 97.88 121 THR B N 1
ATOM 2613 C CA . THR B 1 121 ? 17.781 -3.471 -9.688 1 97.88 121 THR B CA 1
ATOM 2614 C C . THR B 1 121 ? 18.469 -3.795 -8.367 1 97.88 121 THR B C 1
ATOM 2616 O O . THR B 1 121 ? 19.688 -3.973 -8.32 1 97.88 121 THR B O 1
ATOM 2619 N N . ASP B 1 122 ? 17.766 -3.785 -7.289 1 97.75 122 ASP B N 1
ATOM 2620 C CA . ASP B 1 122 ? 18.328 -4.023 -5.961 1 97.75 122 ASP B CA 1
ATOM 2621 C C . ASP B 1 122 ? 17.453 -4.984 -5.16 1 97.75 122 ASP B C 1
ATOM 2623 O O . ASP B 1 122 ? 16.234 -5.016 -5.336 1 97.75 122 ASP B O 1
ATOM 2627 N N . PHE B 1 123 ? 18.109 -5.773 -4.359 1 98.19 123 PHE B N 1
ATOM 2628 C CA . PHE B 1 123 ? 17.484 -6.719 -3.447 1 98.19 123 PHE B CA 1
ATOM 2629 C C . PHE B 1 123 ? 17.891 -6.438 -2.008 1 98.19 123 PHE B C 1
ATOM 2631 O O . PHE B 1 123 ? 19.062 -6.598 -1.646 1 98.19 123 PHE B O 1
ATOM 2638 N N . ILE B 1 124 ? 16.922 -5.988 -1.207 1 97.31 124 ILE B N 1
ATOM 2639 C CA . ILE B 1 124 ? 17.219 -5.633 0.179 1 97.31 124 ILE B CA 1
ATOM 2640 C C . ILE B 1 124 ? 16.75 -6.754 1.105 1 97.31 124 ILE B C 1
ATOM 2642 O O . ILE B 1 124 ? 15.547 -7.008 1.221 1 97.31 124 ILE B O 1
ATOM 2646 N N . ASP B 1 125 ? 17.672 -7.32 1.808 1 96.56 125 ASP B N 1
ATOM 2647 C CA . ASP B 1 125 ? 17.391 -8.414 2.732 1 96.56 125 ASP B CA 1
ATOM 2648 C C . ASP B 1 125 ? 16.75 -7.891 4.02 1 96.56 125 ASP B C 1
ATOM 2650 O O . ASP B 1 125 ? 17.328 -7.043 4.703 1 96.56 125 ASP B O 1
ATOM 2654 N N . CYS B 1 126 ? 15.562 -8.383 4.367 1 94.44 126 CYS B N 1
ATOM 2655 C CA . CYS B 1 126 ? 14.852 -7.969 5.57 1 94.44 126 CYS B CA 1
ATOM 2656 C C . CYS B 1 126 ? 14.516 -9.172 6.445 1 94.44 126 CYS B C 1
ATOM 2658 O O . CYS B 1 126 ? 13.422 -9.242 7.016 1 94.44 126 CYS B O 1
ATOM 2660 N N . GLY B 1 127 ? 15.344 -10.117 6.531 1 92.62 127 GLY B N 1
ATOM 2661 C CA . GLY B 1 127 ? 15.109 -11.32 7.316 1 92.62 127 GLY B CA 1
ATOM 2662 C C . GLY B 1 127 ? 14.391 -12.406 6.543 1 92.62 127 GLY B C 1
ATOM 2663 O O . GLY B 1 127 ? 14.984 -13.07 5.695 1 92.62 127 GLY B O 1
ATOM 2664 N N . THR B 1 128 ? 13.07 -12.5 6.766 1 93.44 128 THR B N 1
ATOM 2665 C CA . THR B 1 128 ? 12.297 -13.547 6.102 1 93.44 128 THR B CA 1
ATOM 2666 C C . THR B 1 128 ? 11.852 -13.094 4.711 1 93.44 128 THR B C 1
ATOM 2668 O O . THR B 1 128 ? 11.438 -13.906 3.889 1 93.44 128 THR B O 1
ATOM 2671 N N . HIS B 1 129 ? 11.867 -11.797 4.477 1 96.5 129 HIS B N 1
ATOM 2672 C CA . HIS B 1 129 ? 11.422 -11.219 3.211 1 96.5 129 HIS B CA 1
ATOM 2673 C C . HIS B 1 129 ? 12.531 -10.406 2.551 1 96.5 129 HIS B C 1
ATOM 2675 O O . HIS B 1 129 ? 13.547 -10.109 3.182 1 96.5 129 HIS B O 1
ATOM 2681 N N . VAL B 1 130 ? 12.375 -10.148 1.282 1 98.12 130 VAL B N 1
ATOM 2682 C CA . VAL B 1 130 ? 13.266 -9.32 0.484 1 98.12 130 VAL B CA 1
ATOM 2683 C C . VAL B 1 130 ? 12.469 -8.211 -0.198 1 98.12 130 VAL B C 1
ATOM 2685 O O . VAL B 1 130 ? 11.453 -8.477 -0.844 1 98.12 130 VAL B O 1
ATOM 2688 N N . ILE B 1 131 ? 12.875 -6.984 0.014 1 98.44 131 ILE B N 1
ATOM 2689 C CA . ILE B 1 131 ? 12.32 -5.883 -0.768 1 98.44 131 ILE B CA 1
ATOM 2690 C C . ILE B 1 131 ? 13.055 -5.781 -2.102 1 98.44 131 ILE B C 1
ATOM 2692 O O . ILE B 1 131 ? 14.289 -5.672 -2.135 1 98.44 131 ILE B O 1
ATOM 2696 N N . VAL B 1 132 ? 12.328 -5.84 -3.168 1 98.69 132 VAL B N 1
ATOM 2697 C CA . VAL B 1 132 ? 12.891 -5.746 -4.512 1 98.69 132 VAL B CA 1
ATOM 2698 C C . VAL B 1 132 ? 12.633 -4.352 -5.082 1 98.69 132 VAL B C 1
ATOM 2700 O O . VAL B 1 132 ? 11.484 -3.975 -5.324 1 98.69 132 VAL B O 1
ATOM 2703 N N . ILE B 1 133 ? 13.648 -3.598 -5.246 1 98.44 133 ILE B N 1
ATOM 2704 C CA . ILE B 1 133 ? 13.57 -2.299 -5.906 1 98.44 133 ILE B CA 1
ATOM 2705 C C . ILE B 1 133 ? 13.68 -2.484 -7.418 1 98.44 133 ILE B C 1
ATOM 2707 O O . ILE B 1 133 ? 14.586 -3.168 -7.898 1 98.44 133 ILE B O 1
ATOM 2711 N N . SER B 1 134 ? 12.75 -1.875 -8.148 1 98.5 134 SER B N 1
ATOM 2712 C CA . SER B 1 134 ? 12.695 -2.172 -9.578 1 98.5 134 SER B CA 1
ATOM 2713 C C . SER B 1 134 ? 12.398 -0.916 -10.391 1 98.5 134 SER B C 1
ATOM 2715 O O . SER B 1 134 ? 11.602 -0.073 -9.977 1 98.5 134 SER B O 1
ATOM 2717 N N . LYS B 1 135 ? 13.008 -0.839 -11.539 1 97.81 135 LYS B N 1
ATOM 2718 C CA . LYS B 1 135 ? 12.758 0.25 -12.477 1 97.81 135 LYS B CA 1
ATOM 2719 C C . LYS B 1 135 ? 11.586 -0.076 -13.391 1 97.81 135 LYS B C 1
ATOM 2721 O O . LYS B 1 135 ? 11.477 -1.195 -13.898 1 97.81 135 LYS B O 1
ATOM 2726 N N . LEU B 1 136 ? 10.711 0.885 -13.586 1 97.31 136 LEU B N 1
ATOM 2727 C CA . LEU B 1 136 ? 9.594 0.72 -14.508 1 97.31 136 LEU B CA 1
ATOM 2728 C C . LEU B 1 136 ? 10.062 0.813 -15.961 1 97.31 136 LEU B C 1
ATOM 2730 O O . LEU B 1 136 ? 10.711 1.789 -16.344 1 97.31 136 LEU B O 1
ATOM 2734 N N . LYS B 1 137 ? 9.68 -0.132 -16.734 1 96.75 137 LYS B N 1
ATOM 2735 C CA . LYS B 1 137 ? 10.109 -0.17 -18.141 1 96.75 137 LYS B CA 1
ATOM 2736 C C . LYS B 1 137 ? 8.953 0.129 -19.078 1 96.75 137 LYS B C 1
ATOM 2738 O O . LYS B 1 137 ? 9.133 0.759 -20.125 1 96.75 137 LYS B O 1
ATOM 2743 N N . ASP B 1 138 ? 7.859 -0.463 -18.719 1 95.44 138 ASP B N 1
ATOM 2744 C CA . ASP B 1 138 ? 6.676 -0.315 -19.562 1 95.44 138 ASP B CA 1
ATOM 2745 C C . ASP B 1 138 ? 5.398 -0.506 -18.75 1 95.44 138 ASP B C 1
ATOM 2747 O O . ASP B 1 138 ? 5.438 -1.018 -17.625 1 95.44 138 ASP B O 1
ATOM 2751 N N . THR B 1 139 ? 4.34 0.028 -19.328 1 96.06 139 THR B N 1
ATOM 2752 C CA . THR B 1 139 ? 3.033 -0.161 -18.719 1 96.06 139 THR B CA 1
ATOM 2753 C C . THR B 1 139 ? 2.002 -0.595 -19.75 1 96.06 139 THR B C 1
ATOM 2755 O O . THR B 1 139 ? 2.191 -0.377 -20.953 1 96.06 139 THR B O 1
ATOM 2758 N N . GLN B 1 140 ? 1.052 -1.284 -19.234 1 95.25 140 GLN B N 1
ATOM 2759 C CA . GLN B 1 140 ? -0.159 -1.576 -20 1 95.25 140 GLN B CA 1
ATOM 2760 C C . GLN B 1 140 ? -1.406 -1.144 -19.234 1 95.25 140 GLN B C 1
ATOM 2762 O O . GLN B 1 140 ? -1.583 -1.506 -18.062 1 95.25 140 GLN B O 1
ATOM 2767 N N . ASP B 1 141 ? -2.23 -0.407 -19.953 1 93.75 141 ASP B N 1
ATOM 2768 C CA . ASP B 1 141 ? -3.455 0.05 -19.297 1 93.75 141 ASP B CA 1
ATOM 2769 C C . ASP B 1 141 ? -4.438 -1.103 -19.109 1 93.75 141 ASP B C 1
ATOM 2771 O O . ASP B 1 141 ? -4.375 -2.105 -19.828 1 93.75 141 ASP B O 1
ATOM 2775 N N . GLY B 1 142 ? -5.238 -0.956 -18.078 1 94.44 142 GLY B N 1
ATOM 2776 C CA . GLY B 1 142 ? -6.301 -1.906 -17.797 1 94.44 142 GLY B CA 1
ATOM 2777 C C . GLY B 1 142 ? -7.621 -1.241 -17.469 1 94.44 142 GLY B C 1
ATOM 2778 O O . GLY B 1 142 ? -7.859 -0.093 -17.844 1 94.44 142 GLY B O 1
ATOM 2779 N N . SER B 1 143 ? -8.469 -2.129 -16.922 1 93.31 143 SER B N 1
ATOM 2780 C CA . SER B 1 143 ? -9.789 -1.619 -16.578 1 93.31 143 SER B CA 1
ATOM 2781 C C . SER B 1 143 ? -10.289 -2.215 -15.266 1 93.31 143 SER B C 1
ATOM 2783 O O . SER B 1 143 ? -9.719 -3.184 -14.758 1 93.31 143 SER B O 1
ATOM 2785 N N . GLY B 1 144 ? -11.328 -1.414 -14.734 1 93.75 144 GLY B N 1
ATOM 2786 C CA . GLY B 1 144 ? -11.938 -1.893 -13.5 1 93.75 144 GLY B CA 1
ATOM 2787 C C . GLY B 1 144 ? -11.422 -1.175 -12.266 1 93.75 144 GLY B C 1
ATOM 2788 O O . GLY B 1 144 ? -10.641 -0.227 -12.375 1 93.75 144 GLY B O 1
ATOM 2789 N N . ALA B 1 145 ? -11.93 -1.591 -11.109 1 93.44 145 ALA B N 1
ATOM 2790 C CA . ALA B 1 145 ? -11.531 -1.031 -9.82 1 93.44 145 ALA B CA 1
ATOM 2791 C C . ALA B 1 145 ? -10.508 -1.93 -9.133 1 93.44 145 ALA B C 1
ATOM 2793 O O . ALA B 1 145 ? -10.742 -3.127 -8.953 1 93.44 145 ALA B O 1
ATOM 2794 N N . PRO B 1 146 ? -9.383 -1.347 -8.758 1 96.31 146 PRO B N 1
ATOM 2795 C CA . PRO B 1 146 ? -8.398 -2.174 -8.055 1 96.31 146 PRO B CA 1
ATOM 2796 C C . PRO B 1 146 ? -8.961 -2.824 -6.797 1 96.31 146 PRO B C 1
ATOM 2798 O O . PRO B 1 146 ? -9.68 -2.174 -6.027 1 96.31 146 PRO B O 1
ATOM 2801 N N . MET B 1 147 ? -8.656 -4.07 -6.613 1 94.62 147 MET B N 1
ATOM 2802 C CA . MET B 1 147 ? -9.086 -4.805 -5.426 1 94.62 147 MET B CA 1
ATOM 2803 C C . MET B 1 147 ? -8.18 -4.504 -4.238 1 94.62 147 MET B C 1
ATOM 2805 O O . MET B 1 147 ? -6.953 -4.559 -4.363 1 94.62 147 MET B O 1
ATOM 2809 N N . THR B 1 148 ? -8.805 -4.152 -3.123 1 93.12 148 THR B N 1
ATOM 2810 C CA . THR B 1 148 ? -8.023 -4.012 -1.898 1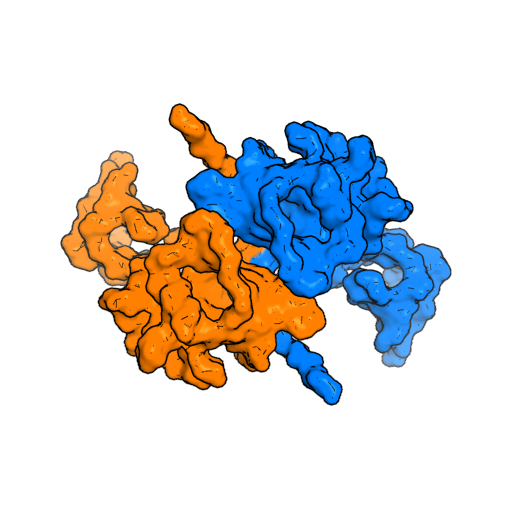 93.12 148 THR B CA 1
ATOM 2811 C C . THR B 1 148 ? -7.949 -5.34 -1.151 1 93.12 148 THR B C 1
ATOM 2813 O O . THR B 1 148 ? -8.812 -6.207 -1.327 1 93.12 148 THR B O 1
ATOM 2816 N N . TYR B 1 149 ? -6.922 -5.426 -0.41 1 89.31 149 TYR B N 1
ATOM 2817 C CA . TYR B 1 149 ? -6.809 -6.613 0.428 1 89.31 149 TYR B CA 1
ATOM 2818 C C . TYR B 1 149 ? -7.996 -6.73 1.374 1 89.31 149 TYR B C 1
ATOM 2820 O O . TYR B 1 149 ? -8.484 -7.836 1.638 1 89.31 149 TYR B O 1
ATOM 2828 N N . GLU B 1 150 ? -8.492 -5.633 1.878 1 84.88 150 GLU B N 1
ATOM 2829 C CA . GLU B 1 150 ? -9.688 -5.621 2.717 1 84.88 150 GLU B CA 1
ATOM 2830 C C . GLU B 1 150 ? -10.898 -6.152 1.958 1 84.88 150 GLU B C 1
ATOM 2832 O O . GLU B 1 150 ? -11.664 -6.957 2.488 1 84.88 150 GLU B O 1
ATOM 2837 N N . TYR B 1 151 ? -11.086 -5.656 0.764 1 86.06 151 TYR B N 1
ATOM 2838 C CA . TYR B 1 151 ? -12.172 -6.129 -0.083 1 86.06 151 TYR B CA 1
ATOM 2839 C C . TYR B 1 151 ? -12.086 -7.637 -0.293 1 86.06 151 TYR B C 1
ATOM 2841 O O . TYR B 1 151 ? -13.094 -8.344 -0.195 1 86.06 151 TYR B O 1
ATOM 2849 N N . TYR B 1 152 ? -10.922 -8.125 -0.568 1 87 152 TYR B N 1
ATOM 2850 C CA . TYR B 1 152 ? -10.703 -9.555 -0.775 1 87 152 TYR B CA 1
ATOM 2851 C C . TYR B 1 152 ? -11.109 -10.352 0.458 1 87 152 TYR B C 1
ATOM 2853 O O . TYR B 1 152 ? -11.836 -11.344 0.353 1 87 152 TYR B O 1
ATOM 2861 N N . HIS B 1 153 ? -10.758 -9.961 1.587 1 82.06 153 HIS B N 1
ATOM 2862 C CA . HIS B 1 153 ? -11.039 -10.68 2.824 1 82.06 153 HIS B CA 1
ATOM 2863 C C . HIS B 1 153 ? -12.523 -10.617 3.18 1 82.06 153 HIS B C 1
ATOM 2865 O O . HIS B 1 153 ? -13.102 -11.609 3.615 1 82.06 153 HIS B O 1
ATOM 2871 N N . LYS B 1 154 ? -13.148 -9.5 2.949 1 81 154 LYS B N 1
ATOM 2872 C CA . LYS B 1 154 ? -14.523 -9.305 3.395 1 81 154 LYS B CA 1
ATOM 2873 C C . LYS B 1 154 ? -15.516 -9.859 2.373 1 81 154 LYS B C 1
ATOM 2875 O O . LYS B 1 154 ? -16.562 -10.398 2.744 1 81 154 LYS B O 1
ATOM 2880 N N . VAL B 1 155 ? -15.125 -9.766 1.096 1 79.19 155 VAL B N 1
ATOM 2881 C CA . VAL B 1 155 ? -16.109 -10.055 0.058 1 79.19 155 VAL B CA 1
ATOM 2882 C C . VAL B 1 155 ? -15.773 -11.383 -0.615 1 79.19 155 VAL B C 1
ATOM 2884 O O . VAL B 1 155 ? -16.625 -12.266 -0.713 1 79.19 155 VAL B O 1
ATOM 2887 N N . ILE B 1 156 ? -14.625 -11.539 -1.035 1 75.25 156 ILE B N 1
ATOM 2888 C CA . ILE B 1 156 ? -14.289 -12.711 -1.832 1 75.25 156 ILE B CA 1
ATOM 2889 C C . ILE B 1 156 ? -14.062 -13.906 -0.914 1 75.25 156 ILE B C 1
ATOM 2891 O O . ILE B 1 156 ? -14.703 -14.953 -1.078 1 75.25 156 ILE B O 1
ATOM 2895 N N . LYS B 1 157 ? -13.234 -13.719 0.058 1 73.12 157 LYS B N 1
ATOM 2896 C CA . LYS B 1 157 ? -12.969 -14.82 0.976 1 73.12 157 LYS B CA 1
ATOM 2897 C C . LYS B 1 157 ? -14.188 -15.125 1.839 1 73.12 157 LYS B C 1
ATOM 2899 O O . LYS B 1 157 ? -14.414 -16.281 2.217 1 73.12 157 LYS B O 1
ATOM 2904 N N . GLY B 1 158 ? -15 -14.055 2.201 1 61 158 GLY B N 1
ATOM 2905 C CA . GLY B 1 158 ? -16.188 -14.234 3.01 1 61 158 GLY B CA 1
ATOM 2906 C C . GLY B 1 158 ? -17.344 -14.844 2.236 1 61 158 GLY B C 1
ATOM 2907 O O . GLY B 1 158 ? -18.25 -15.438 2.828 1 61 158 GLY B O 1
ATOM 2908 N N . SER B 1 159 ? -17.562 -14.43 0.896 1 57.34 159 SER B N 1
ATOM 2909 C CA . SER B 1 159 ? -18.688 -14.891 0.102 1 57.34 159 SER B CA 1
ATOM 2910 C C . SER B 1 159 ? -18.312 -16.094 -0.747 1 57.34 159 SER B C 1
ATOM 2912 O O . SER B 1 159 ? -19.016 -16.422 -1.709 1 57.34 159 SER B O 1
ATOM 2914 N N . ALA B 1 160 ? -17.328 -16.703 -0.617 1 52.31 160 ALA B N 1
ATOM 2915 C CA . ALA B 1 160 ? -17.094 -17.844 -1.502 1 52.31 160 ALA B CA 1
ATOM 2916 C C . ALA B 1 160 ? -18.391 -18.562 -1.839 1 52.31 160 ALA B C 1
ATOM 2918 O O . ALA B 1 160 ? -19.219 -18.812 -0.956 1 52.31 160 ALA B O 1
ATOM 2919 N N . PRO B 1 161 ? -18.938 -18.578 -3.17 1 41.72 161 PRO B N 1
ATOM 2920 C CA . PRO B 1 161 ? -20.234 -18.984 -3.699 1 41.72 161 PRO B CA 1
ATOM 2921 C C . PRO B 1 161 ? -20.828 -20.188 -2.977 1 41.72 161 PRO B C 1
ATOM 2923 O O . PRO B 1 161 ? -20.078 -21.078 -2.543 1 41.72 161 PRO B O 1
ATOM 2926 N N . LYS B 1 162 ? -22.078 -20.047 -2.525 1 36.06 162 LYS B N 1
ATOM 2927 C CA . LYS B 1 162 ? -22.891 -21.188 -2.137 1 36.06 162 LYS B CA 1
ATOM 2928 C C . LYS B 1 162 ? -22.922 -22.25 -3.232 1 36.06 162 LYS B C 1
ATOM 2930 O O . LYS B 1 162 ? -23.375 -23.359 -3.008 1 36.06 162 LYS B O 1
ATOM 2935 N N . ASN B 1 163 ? -22.969 -21.875 -4.527 1 34.16 163 ASN B N 1
ATOM 2936 C CA . ASN B 1 163 ? -23.172 -22.828 -5.621 1 34.16 163 ASN B CA 1
ATOM 2937 C C . ASN B 1 163 ? -21.938 -23.688 -5.836 1 34.16 163 ASN B C 1
ATOM 2939 O O . ASN B 1 163 ? -21.766 -24.297 -6.895 1 34.16 163 ASN B O 1
ATOM 2943 N N . ALA B 1 164 ? -20.922 -23.578 -5.102 1 38.09 164 ALA B N 1
ATOM 2944 C CA . ALA B 1 164 ? -20.016 -24.703 -5.312 1 38.09 164 ALA B CA 1
ATOM 2945 C C . ALA B 1 164 ? -20.781 -26.031 -5.254 1 38.09 164 ALA B C 1
ATOM 2947 O O . ALA B 1 164 ? -21.781 -26.141 -4.543 1 38.09 164 ALA B O 1
ATOM 2948 N N . PRO B 1 165 ? -20.562 -26.938 -6.145 1 34.72 165 PRO B N 1
ATOM 2949 C CA . PRO B 1 165 ? -21.375 -28.156 -6.199 1 34.72 165 PRO B CA 1
ATOM 2950 C C . PRO B 1 165 ? -21.766 -28.672 -4.816 1 34.72 165 PRO B C 1
ATOM 2952 O O . PRO B 1 165 ? -22.594 -29.578 -4.699 1 34.72 165 PRO B O 1
ATOM 2955 N N . THR B 1 166 ? -21.141 -28.266 -3.857 1 34.91 166 THR B N 1
ATOM 2956 C CA . THR B 1 166 ? -21.594 -28.891 -2.617 1 34.91 166 THR B CA 1
ATOM 2957 C C . THR B 1 166 ? -22.812 -28.156 -2.07 1 34.91 166 THR B C 1
ATOM 2959 O O . THR B 1 166 ? -23.281 -28.438 -0.965 1 34.91 166 THR B O 1
ATOM 2962 N N . TYR B 1 167 ? -23.203 -26.953 -2.609 1 31.66 167 TYR B N 1
ATOM 2963 C CA . TYR B 1 167 ? -24.375 -26.391 -1.935 1 31.66 167 TYR B CA 1
ATOM 2964 C C . TYR B 1 167 ? -25.609 -27.266 -2.135 1 31.66 167 TYR B C 1
ATOM 2966 O O . TYR B 1 167 ? -26.156 -27.328 -3.234 1 31.66 167 TYR B O 1
ATOM 2974 N N . ARG B 1 168 ? -25.781 -28.547 -1.862 1 29.42 168 ARG B N 1
ATOM 2975 C CA . ARG B 1 168 ? -27.094 -29.188 -1.928 1 29.42 168 ARG B CA 1
ATOM 2976 C C . ARG B 1 168 ? -28.188 -28.25 -1.434 1 29.42 168 ARG B C 1
ATOM 2978 O O . ARG B 1 168 ? -27.906 -27.312 -0.684 1 29.42 168 ARG B O 1
ATOM 2985 N N . SER B 1 169 ? -29.547 -28.516 -1.812 1 28.8 169 SER B N 1
ATOM 2986 C CA . SER B 1 169 ? -30.953 -28.109 -1.662 1 28.8 169 SER B CA 1
ATOM 2987 C C . SER B 1 169 ? -31.266 -27.734 -0.219 1 28.8 169 SER B C 1
ATOM 2989 O O . SER B 1 169 ? -30.812 -28.406 0.716 1 28.8 169 SER B O 1
ATOM 2991 N N . GLU B 1 170 ? -31.594 -26.469 0.075 1 30.84 170 GLU B N 1
ATOM 2992 C CA . GLU B 1 170 ? -32.438 -26.047 1.188 1 30.84 170 GLU B CA 1
ATOM 2993 C C . GLU B 1 170 ? -33.594 -27 1.398 1 30.84 170 GLU B C 1
ATOM 2995 O O . GLU B 1 170 ? -34.562 -27 0.626 1 30.84 170 GLU B O 1
ATOM 3000 N N . GLN B 1 171 ? -33.562 -28.281 1.646 1 29.5 171 GLN B N 1
ATOM 3001 C CA . GLN B 1 171 ? -34.781 -28.891 2.207 1 29.5 171 GLN B CA 1
ATOM 3002 C C . GLN B 1 171 ? -35.438 -27.953 3.225 1 29.5 171 GLN B C 1
ATOM 3004 O O . GLN B 1 171 ? -34.781 -27.078 3.779 1 29.5 171 GLN B O 1
ATOM 3009 N N . GLU B 1 172 ? -36.844 -28.031 3.377 1 31.52 172 GLU B N 1
ATOM 3010 C CA . GLU B 1 172 ? -37.906 -27.516 4.207 1 31.52 172 GLU B CA 1
ATOM 3011 C C . GLU B 1 172 ? -37.469 -27.312 5.648 1 31.52 172 GLU B C 1
ATOM 3013 O O . GLU B 1 172 ? -36.875 -28.203 6.254 1 31.52 172 GLU B O 1
ATOM 3018 N N . SER B 1 173 ? -37.344 -26.125 6.09 1 31.73 173 SER B N 1
ATOM 3019 C CA . SER B 1 173 ? -37.219 -25.625 7.453 1 31.73 173 SER B CA 1
ATOM 3020 C C . SER B 1 173 ? -38.156 -26.359 8.398 1 31.73 173 SER B C 1
ATOM 3022 O O . SER B 1 173 ? -39.344 -26.031 8.469 1 31.73 173 SER B O 1
ATOM 3024 N N . THR B 1 174 ? -38.406 -27.625 8.43 1 31.11 174 THR B N 1
ATOM 3025 C CA . THR B 1 174 ? -39.094 -28.078 9.641 1 31.11 174 THR B CA 1
ATOM 3026 C C . THR B 1 174 ? -38.438 -27.469 10.875 1 31.11 174 THR B C 1
ATOM 3028 O O . THR B 1 174 ? -37.25 -27.141 10.875 1 31.11 174 THR B O 1
ATOM 3031 N N . THR B 1 175 ? -39.281 -27.031 12 1 33.28 175 THR B N 1
ATOM 3032 C CA . THR B 1 175 ? -39.094 -26.609 13.383 1 33.28 175 THR B CA 1
ATOM 3033 C C . THR B 1 175 ? -37.875 -27.297 13.992 1 33.28 175 THR B C 1
ATOM 3035 O O . THR B 1 175 ? -37.969 -28.453 14.438 1 33.28 175 THR B O 1
ATOM 3038 N N . VAL B 1 176 ? -36.844 -27.531 13.312 1 32.34 176 VAL B N 1
ATOM 3039 C CA . VAL B 1 176 ? -35.812 -28.344 13.945 1 32.34 176 VAL B CA 1
ATOM 3040 C C . VAL B 1 176 ? -35.219 -27.609 15.148 1 32.34 176 VAL B C 1
ATOM 3042 O O . VAL B 1 176 ? -35 -26.406 15.094 1 32.34 176 VAL B O 1
ATOM 3045 N N . THR B 1 177 ? -35.156 -28.156 16.391 1 34.84 177 THR B N 1
ATOM 3046 C CA . THR B 1 177 ? -34.406 -27.906 17.625 1 34.84 177 THR B CA 1
ATOM 3047 C C . THR B 1 177 ? -33 -27.375 17.328 1 34.84 177 THR B C 1
ATOM 3049 O O . THR B 1 177 ? -32.406 -27.734 16.297 1 34.84 177 THR B O 1
ATOM 3052 N N . LYS B 1 178 ? -32.219 -26.453 18.141 1 40.72 178 LYS B N 1
ATOM 3053 C CA . LYS B 1 178 ? -30.844 -26.031 18.312 1 40.72 178 LYS B CA 1
ATOM 3054 C C . LYS B 1 178 ? -29.859 -27.094 17.828 1 40.72 178 LYS B C 1
ATOM 3056 O O . LYS B 1 178 ? -29.234 -27.781 18.625 1 40.72 178 LYS B O 1
ATOM 3061 N N . LYS B 1 179 ? -29.891 -27.812 16.688 1 42.81 179 LYS B N 1
ATOM 3062 C CA . LYS B 1 179 ? -29.078 -28.938 16.25 1 42.81 179 LYS B CA 1
ATOM 3063 C C . LYS B 1 179 ? -27.641 -28.5 15.969 1 42.81 179 LYS B C 1
ATOM 3065 O O . LYS B 1 179 ? -27.406 -27.391 15.516 1 42.81 179 LYS B O 1
ATOM 3070 N N . ASP B 1 180 ? -26.375 -29.297 16.281 1 60.44 180 ASP B N 1
ATOM 3071 C CA . ASP B 1 180 ? -24.922 -29.312 16.453 1 60.44 180 ASP B CA 1
ATOM 3072 C C . ASP B 1 180 ? -24.219 -28.891 15.164 1 60.44 180 ASP B C 1
ATOM 3074 O O . ASP B 1 180 ? -24 -29.719 14.266 1 60.44 180 ASP B O 1
ATOM 3078 N N . VAL B 1 181 ? -24.234 -27.609 14.711 1 76.69 181 VAL B N 1
ATOM 3079 C CA . VAL B 1 181 ? -23.516 -27.094 13.555 1 76.69 181 VAL B CA 1
ATOM 3080 C C . VAL B 1 181 ? -22.016 -27.047 13.852 1 76.69 181 VAL B C 1
ATOM 3082 O O . VAL B 1 181 ? -21.609 -26.5 14.883 1 76.69 181 VAL B O 1
ATOM 3085 N N . ARG B 1 182 ? -21.203 -27.797 12.977 1 85 182 ARG B N 1
ATOM 3086 C CA . ARG B 1 182 ? -19.75 -27.812 13.078 1 85 182 ARG B CA 1
ATOM 3087 C C . ARG B 1 182 ? -19.109 -26.797 12.133 1 85 182 ARG B C 1
ATOM 3089 O O . ARG B 1 182 ? -19.625 -26.562 11.039 1 85 182 ARG B O 1
ATOM 3096 N N . ARG B 1 183 ? -18.062 -26.125 12.68 1 87.69 183 ARG B N 1
ATOM 3097 C CA . ARG B 1 183 ? -17.312 -25.156 11.875 1 87.69 183 ARG B CA 1
ATOM 3098 C C . ARG B 1 183 ? -15.93 -25.703 11.508 1 87.69 183 ARG B C 1
ATOM 3100 O O . ARG B 1 183 ? -15.227 -26.25 12.359 1 87.69 183 ARG B O 1
ATOM 3107 N N . PHE B 1 184 ? -15.656 -25.641 10.156 1 90.25 184 PHE B N 1
ATOM 3108 C CA . PHE B 1 184 ? -14.367 -26.109 9.648 1 90.25 184 PHE B CA 1
ATOM 3109 C C . PHE B 1 184 ? -13.57 -24.953 9.055 1 90.25 184 PHE B C 1
ATOM 3111 O O . PHE B 1 184 ? -14.141 -24.031 8.469 1 90.25 184 PHE B O 1
ATOM 3118 N N . LYS B 1 185 ? -12.195 -24.984 9.266 1 90.31 185 LYS B N 1
ATOM 3119 C CA . LYS B 1 185 ? -11.312 -23.938 8.727 1 90.31 185 LYS B CA 1
ATOM 3120 C C . LYS B 1 185 ? -10.195 -24.547 7.891 1 90.31 185 LYS B C 1
ATOM 3122 O O . LYS B 1 185 ? -9.547 -25.516 8.312 1 90.31 185 LYS B O 1
ATOM 3127 N N . CYS B 1 186 ? -10.109 -24.062 6.703 1 88.69 186 CYS B N 1
ATOM 3128 C CA . CYS B 1 186 ? -9 -24.469 5.848 1 88.69 186 CYS B CA 1
ATOM 3129 C C . CYS B 1 186 ? -7.672 -23.969 6.391 1 88.69 186 CYS B C 1
ATOM 3131 O O . CYS B 1 186 ? -7.531 -22.766 6.68 1 88.69 186 CYS B O 1
ATOM 3133 N N . ASP B 1 187 ? -6.723 -24.828 6.484 1 88.44 187 ASP B N 1
ATOM 3134 C CA . ASP B 1 187 ? -5.457 -24.406 7.074 1 88.44 187 ASP B CA 1
ATOM 3135 C C . ASP B 1 187 ? -4.551 -23.75 6.031 1 88.44 187 ASP B C 1
ATOM 3137 O O . ASP B 1 187 ? -3.447 -23.312 6.352 1 88.44 187 ASP B O 1
ATOM 3141 N N . ILE B 1 188 ? -5 -23.719 4.766 1 80.69 188 ILE B N 1
ATOM 3142 C CA . ILE B 1 188 ? -4.219 -23.109 3.693 1 80.69 188 ILE B CA 1
ATOM 3143 C C . ILE B 1 188 ? -4.621 -21.641 3.529 1 80.69 188 ILE B C 1
ATOM 3145 O O . ILE B 1 188 ? -3.777 -20.75 3.602 1 80.69 188 ILE B O 1
ATOM 3149 N N . CYS B 1 189 ? -5.895 -21.422 3.371 1 80.5 189 CYS B N 1
ATOM 3150 C CA . CYS B 1 189 ? -6.328 -20.078 3.029 1 80.5 189 CYS B CA 1
ATOM 3151 C C . CYS B 1 189 ? -7.164 -19.469 4.148 1 80.5 189 CYS B C 1
ATOM 3153 O O . CYS B 1 189 ? -7.457 -18.266 4.137 1 80.5 189 CYS B O 1
ATOM 3155 N N . GLY B 1 190 ? -7.574 -20.203 5.082 1 81.56 190 GLY B N 1
ATOM 3156 C CA . GLY B 1 190 ? -8.328 -19.719 6.223 1 81.56 190 GLY B CA 1
ATOM 3157 C C . GLY B 1 190 ? -9.828 -19.688 5.984 1 81.56 190 GLY B C 1
ATOM 3158 O O . GLY B 1 190 ? -10.578 -19.156 6.805 1 81.56 190 GLY B O 1
ATOM 3159 N N . TYR B 1 191 ? -10.258 -20.359 4.891 1 84.69 191 TYR B N 1
ATOM 3160 C CA . TYR B 1 191 ? -11.688 -20.391 4.594 1 84.69 191 TYR B CA 1
ATOM 3161 C C . TYR B 1 191 ? -12.438 -21.219 5.637 1 84.69 191 TYR B C 1
ATOM 3163 O O . TYR B 1 191 ? -12.023 -22.312 5.992 1 84.69 191 TYR B O 1
ATOM 3171 N N . GLU B 1 192 ? -13.461 -20.531 6.109 1 84.75 192 GLU B N 1
ATOM 3172 C CA . GLU B 1 192 ? -14.289 -21.203 7.105 1 84.75 192 GLU B CA 1
ATOM 3173 C C . GLU B 1 192 ? -15.641 -21.594 6.523 1 84.75 192 GLU B C 1
ATOM 3175 O O . GLU B 1 192 ? -16.25 -20.828 5.789 1 84.75 192 GLU B O 1
ATOM 3180 N N . VAL B 1 193 ? -16.109 -22.828 6.859 1 85.5 193 VAL B N 1
ATOM 3181 C CA . VAL B 1 193 ? -17.406 -23.328 6.387 1 85.5 193 VAL B CA 1
ATOM 3182 C C . VAL B 1 193 ? -18.125 -24.047 7.52 1 85.5 193 VAL B C 1
ATOM 3184 O O . VAL B 1 193 ? -17.5 -24.734 8.328 1 85.5 193 VAL B O 1
ATOM 3187 N N . GLU B 1 194 ? -19.344 -23.734 7.629 1 84.81 194 GLU B N 1
ATOM 3188 C CA . GLU B 1 194 ? -20.203 -24.406 8.602 1 84.81 194 GLU B CA 1
ATOM 3189 C C . GLU B 1 194 ? -20.938 -25.578 7.957 1 84.81 194 GLU B C 1
ATOM 3191 O O . GLU B 1 194 ? -21.391 -25.484 6.812 1 84.81 194 GLU B O 1
ATOM 3196 N N . SER B 1 195 ? -20.922 -26.641 8.633 1 83.5 195 SER B N 1
ATOM 3197 C CA . SER B 1 195 ? -21.641 -27.828 8.141 1 83.5 195 SER B CA 1
ATOM 3198 C C . SER B 1 195 ? -22.266 -28.609 9.281 1 83.5 195 SER B C 1
ATOM 3200 O O . SER B 1 195 ? -21.719 -28.672 10.383 1 83.5 195 SER B O 1
ATOM 3202 N N . GLU B 1 196 ? -23.422 -29.094 9.062 1 80.75 196 GLU B N 1
ATOM 3203 C CA . GLU B 1 196 ? -24.094 -29.922 10.055 1 80.75 196 GLU B CA 1
ATOM 3204 C C . GLU B 1 196 ? -23.469 -31.312 10.141 1 80.75 196 GLU B C 1
ATOM 3206 O O . GLU B 1 196 ? -23.641 -32.031 11.141 1 80.75 196 GLU B O 1
ATOM 3211 N N . THR B 1 197 ? -22.906 -31.703 9.094 1 82.62 197 THR B N 1
ATOM 3212 C CA . THR B 1 197 ? -22.25 -33 9.039 1 82.62 197 THR B CA 1
ATOM 3213 C C . THR B 1 197 ? -20.75 -32.844 8.75 1 82.62 197 THR B C 1
ATOM 3215 O O . THR B 1 197 ? -20.25 -31.703 8.688 1 82.62 197 THR B O 1
ATOM 3218 N N . ASN B 1 198 ? -20.109 -33.969 8.727 1 85.19 198 ASN B N 1
ATOM 3219 C CA . ASN B 1 198 ? -18.734 -33.938 8.227 1 85.19 198 ASN B CA 1
ATOM 3220 C C . ASN B 1 198 ? -18.672 -33.438 6.777 1 85.19 198 ASN B C 1
ATOM 3222 O O . ASN B 1 198 ? -19.625 -33.656 6.016 1 85.19 198 ASN B O 1
ATOM 3226 N N . LEU B 1 199 ? -17.578 -32.938 6.484 1 86.62 199 LEU B N 1
ATOM 3227 C CA . LEU B 1 199 ? -17.406 -32.531 5.094 1 86.62 199 LEU B CA 1
ATOM 3228 C C . LEU B 1 199 ? -17.297 -33.75 4.184 1 86.62 199 LEU B C 1
ATOM 3230 O O . LEU B 1 199 ? -16.641 -34.75 4.535 1 86.62 199 LEU B O 1
ATOM 3234 N N . PRO B 1 200 ? -17.984 -33.688 3.033 1 86.56 200 PRO B N 1
ATOM 3235 C CA . PRO B 1 200 ? -17.875 -34.812 2.098 1 86.56 200 PRO B CA 1
ATOM 3236 C C . PRO B 1 200 ? -16.438 -35.094 1.683 1 86.56 200 PRO B C 1
ATOM 3238 O O . PRO B 1 200 ? -15.586 -34.188 1.71 1 86.56 200 PRO B O 1
ATOM 3241 N N . ASP B 1 201 ? -16.156 -36.344 1.321 1 86.31 201 ASP B N 1
ATOM 3242 C CA . ASP B 1 201 ? -14.812 -36.75 0.959 1 86.31 201 ASP B CA 1
ATOM 3243 C C . ASP B 1 201 ? -14.297 -35.969 -0.246 1 86.31 201 ASP B C 1
ATOM 3245 O O . ASP B 1 201 ? -13.086 -35.812 -0.403 1 86.31 201 ASP B O 1
ATOM 3249 N N . ASP B 1 202 ? -15.203 -35.531 -1.094 1 87.31 202 ASP B N 1
ATOM 3250 C CA . ASP B 1 202 ? -14.797 -34.875 -2.324 1 87.31 202 ASP B CA 1
ATOM 3251 C C . ASP B 1 202 ? -14.852 -33.344 -2.162 1 87.31 202 ASP B C 1
ATOM 3253 O O . ASP B 1 202 ? -14.805 -32.625 -3.15 1 87.31 202 ASP B O 1
ATOM 3257 N N . PHE B 1 203 ? -14.859 -33 -0.873 1 87.75 203 PHE B N 1
ATOM 3258 C CA . PHE B 1 203 ? -14.938 -31.562 -0.641 1 87.75 203 PHE B CA 1
ATOM 3259 C C . PHE B 1 203 ? -13.633 -30.875 -1.033 1 87.75 203 PHE B C 1
ATOM 3261 O O . PHE B 1 203 ? -12.547 -31.359 -0.709 1 87.75 203 PHE B O 1
ATOM 3268 N N . VAL B 1 204 ? -13.758 -29.781 -1.831 1 86.44 204 VAL B N 1
ATOM 3269 C CA . VAL B 1 204 ? -12.625 -28.969 -2.254 1 86.44 204 VAL B CA 1
ATOM 3270 C C . VAL B 1 204 ? -12.844 -27.516 -1.834 1 86.44 204 VAL B C 1
ATOM 3272 O O . VAL B 1 204 ? -13.945 -26.984 -1.989 1 86.44 204 VAL B O 1
ATOM 3275 N N . CYS B 1 205 ? -11.844 -26.922 -1.219 1 85.94 205 CYS B N 1
ATOM 3276 C CA . CYS B 1 205 ? -11.945 -25.531 -0.8 1 85.94 205 CYS B CA 1
ATOM 3277 C C . CYS B 1 205 ? -12.281 -24.625 -1.982 1 85.94 205 CYS B C 1
ATOM 3279 O O . CYS B 1 205 ? -11.586 -24.656 -3 1 85.94 205 CYS B O 1
ATOM 3281 N N . PRO B 1 206 ? -13.219 -23.922 -1.818 1 79.62 206 PRO B N 1
ATOM 3282 C CA . PRO B 1 206 ? -13.602 -23.047 -2.936 1 79.62 206 PRO B CA 1
ATOM 3283 C C . PRO B 1 206 ? -12.633 -21.906 -3.152 1 79.62 206 PRO B C 1
ATOM 3285 O O . PRO B 1 206 ? -12.68 -21.234 -4.191 1 79.62 206 PRO B O 1
ATOM 3288 N N . ILE B 1 207 ? -11.766 -21.688 -2.229 1 79.19 207 ILE B N 1
ATOM 3289 C CA . ILE B 1 207 ? -10.852 -20.547 -2.316 1 79.19 207 ILE B CA 1
ATOM 3290 C C . ILE B 1 207 ? -9.5 -21.031 -2.848 1 79.19 207 ILE B C 1
ATOM 3292 O O . ILE B 1 207 ? -9.055 -20.578 -3.91 1 79.19 207 ILE B O 1
ATOM 3296 N N . CYS B 1 208 ? -8.984 -21.984 -2.236 1 80.5 208 CYS B N 1
ATOM 3297 C CA . CYS B 1 208 ? -7.613 -22.344 -2.588 1 80.5 208 CYS B CA 1
ATOM 3298 C C . CYS B 1 208 ? -7.59 -23.625 -3.422 1 80.5 208 CYS B C 1
ATOM 3300 O O . CYS B 1 208 ? -6.566 -23.953 -4.02 1 80.5 208 CYS B O 1
ATOM 3302 N N . GLY B 1 209 ? -8.656 -24.359 -3.457 1 78.06 209 GLY B N 1
ATOM 3303 C CA . GLY B 1 209 ? -8.75 -25.531 -4.32 1 78.06 209 GLY B CA 1
ATOM 3304 C C . GLY B 1 209 ? -8.188 -26.797 -3.686 1 78.06 209 GLY B C 1
ATOM 3305 O O . GLY B 1 209 ? -8.156 -27.844 -4.316 1 78.06 209 GLY B O 1
ATOM 3306 N N . PHE B 1 210 ? -7.809 -26.703 -2.42 1 83.12 210 PHE B N 1
ATOM 3307 C CA . PHE B 1 210 ? -7.242 -27.891 -1.778 1 83.12 210 PHE B CA 1
ATOM 3308 C C . PHE B 1 210 ? -8.344 -28.781 -1.206 1 83.12 210 PHE B C 1
ATOM 3310 O O . PHE B 1 210 ? -9.469 -28.312 -0.992 1 83.12 210 PHE B O 1
ATOM 3317 N N . ASP B 1 211 ? -8.023 -30.047 -1.017 1 87.38 211 ASP B N 1
ATOM 3318 C CA . ASP B 1 211 ? -9.031 -31.047 -0.656 1 87.38 211 ASP B CA 1
ATOM 3319 C C . ASP B 1 211 ? -9.352 -30.984 0.836 1 87.38 211 ASP B C 1
ATOM 3321 O O . ASP B 1 211 ? -8.797 -30.156 1.562 1 87.38 211 ASP B O 1
ATOM 3325 N N . ARG B 1 212 ? -10.258 -31.891 1.269 1 88.06 212 ARG B N 1
ATOM 3326 C CA . ARG B 1 212 ? -10.859 -31.891 2.598 1 88.06 212 ARG B CA 1
ATOM 3327 C C . ARG B 1 212 ? -9.805 -32.125 3.676 1 88.06 212 ARG B C 1
ATOM 3329 O O . ARG B 1 212 ? -10.016 -31.781 4.84 1 88.06 212 ARG B O 1
ATOM 3336 N N . SER B 1 213 ? -8.695 -32.719 3.314 1 90.38 213 SER B N 1
ATOM 3337 C CA . SER B 1 213 ? -7.676 -33.031 4.305 1 90.38 213 SER B CA 1
ATOM 3338 C C . SER B 1 213 ? -7.105 -31.781 4.953 1 90.38 213 SER B C 1
ATOM 3340 O O . SER B 1 213 ? -6.484 -31.859 6.016 1 90.38 213 SER B O 1
ATOM 3342 N N . HIS B 1 214 ? -7.352 -30.656 4.332 1 90.38 214 HIS B N 1
ATOM 3343 C CA . HIS B 1 214 ? -6.805 -29.406 4.855 1 90.38 214 HIS B CA 1
ATOM 3344 C C . HIS B 1 214 ? -7.828 -28.672 5.719 1 90.38 214 HIS B C 1
ATOM 3346 O O . HIS B 1 214 ? -7.555 -27.578 6.223 1 90.38 214 HIS B O 1
ATOM 3352 N N . PHE B 1 215 ? -8.945 -29.234 5.871 1 90.75 215 PHE B N 1
ATOM 3353 C CA . PHE B 1 215 ? -9.953 -28.641 6.73 1 90.75 215 PHE B CA 1
ATOM 3354 C C . PHE B 1 215 ? -9.93 -29.25 8.125 1 90.75 215 PHE B C 1
ATOM 3356 O O . PHE B 1 215 ? -9.906 -30.484 8.258 1 90.75 215 PHE B O 1
ATOM 3363 N N . LYS B 1 216 ? -9.898 -28.312 9.117 1 92.12 216 LYS B N 1
ATOM 3364 C CA . LYS B 1 216 ? -9.953 -28.75 10.516 1 92.12 216 LYS B CA 1
ATOM 3365 C C . LYS B 1 216 ? -11.141 -28.125 11.234 1 92.12 216 LYS B C 1
ATOM 3367 O O . LYS B 1 216 ? -11.477 -26.953 11 1 92.12 216 LYS B O 1
ATOM 3372 N N . GLU B 1 217 ? -11.75 -28.922 12.086 1 89.5 217 GLU B N 1
ATOM 3373 C CA . GLU B 1 217 ? -12.852 -28.391 12.883 1 89.5 217 GLU B CA 1
ATOM 3374 C C . GLU B 1 217 ? -12.367 -27.375 13.914 1 89.5 217 GLU B C 1
ATOM 3376 O O . GLU B 1 217 ? -11.344 -27.594 14.562 1 89.5 217 GLU B O 1
ATOM 3381 N N . ILE B 1 218 ? -13.055 -26.234 13.953 1 85 218 ILE B N 1
ATOM 3382 C CA . ILE B 1 218 ? -12.672 -25.188 14.891 1 85 218 ILE B CA 1
ATOM 3383 C C . ILE B 1 218 ? -13.797 -24.969 15.898 1 85 218 ILE B C 1
ATOM 3385 O O . ILE B 1 218 ? -14.969 -25.234 15.602 1 85 218 ILE B O 1
#

Secondary structure (DSSP, 8-state):
-------TTGGGS--B-EEEEEEETTEEEEEEE--EEEEETTTTEEEEEEETT-HHHHHHHHS-EEEEEEEBTTS-HHHHHHHHSS-TTT--TTTTT-EEEETTEEEE-S-EEEEEEEEEEEEEEETTEEEEEEEEEEEEE--SPBPBHHHIIIIITT---S-STT-----------S---EEEEETTT--EEEESSPPPTT-B-TTT--BGGGEEE-/-------TTGGGS--B-EEEEEEETTEEEEEEE--EEEEETTTTEEEEEEETT-HHHHHHHHS-EEEEEEEBTTS-HHHHHHHHSS-TTT--TTTTT-EEEETTEEEE-S-EEEEEEEEEEEEEEETTEEEEEEEEEEEEE--SPBPBHHHIIIIITT---TTSTT-----------S---EEEEETTT--EEEESSPPPTT-B-TTT--BGGGEEE-

Nearest PDB structures (foldseek):
  1wgb-assembly1_A  TM=8.832E-01  e=5.455E-11  Thermus thermophilus
  3bnk-assembly1_A  TM=8.604E-01  e=6.451E-11  Methanosarcina acetivorans
  2r6v-assembly1_A  TM=8.533E-01  e=2.918E-10  Pyrococcus horikoshii OT3
  3k87-assembly1_B  TM=8.699E-01  e=4.514E-09  Burkholderia cepacia
  3cb0-assembly2_B  TM=8.289E-01  e=2.441E-09  Brucella melitensis

InterPro domains:
  IPR002563 Flavin reductase like domain [PF01613] (11-152)
  IPR002563 Flavin reductase like domain [SM00903] (10-154)
  IPR012349 FMN-binding split barrel [G3DSA:2.30.110.10] (5-171)
  IPR024934 Rubredoxin-like domain [PS50903] (181-218)
  IPR048574 Rubrerythrin, rubredoxin-like domain [PF21349] (184-216)
  IPR050268 NADH-dependent flavin reductase [PTHR30466] (16-149)

Solvent-accessible surface area (backbone atoms only — not comparable to full-atom values): 23959 Å² total; per-residue (Å²): 121,88,69,74,76,78,46,64,21,70,73,47,60,45,32,20,39,30,40,39,15,22,37,49,98,85,40,73,32,35,32,57,38,49,42,59,42,75,63,33,79,79,80,36,25,33,38,34,53,44,47,69,83,38,60,49,52,58,27,35,72,75,40,41,34,28,21,40,35,33,34,16,71,78,27,63,66,61,55,54,17,45,27,58,70,49,54,48,84,83,40,73,68,44,72,89,57,38,64,45,76,52,92,73,7,34,37,72,52,77,55,27,22,13,29,39,28,33,35,55,76,45,79,44,83,59,83,67,19,30,40,38,33,23,38,64,74,46,68,38,76,48,50,78,53,59,28,35,45,65,51,40,54,63,48,51,62,62,50,58,69,64,75,48,86,76,51,69,81,85,70,80,82,64,94,68,71,96,72,75,71,42,36,32,31,28,76,84,77,58,50,70,49,76,33,73,58,80,79,56,87,84,35,54,42,86,63,57,62,46,52,46,89,45,48,40,80,102,120,84,70,74,75,80,48,65,21,70,74,48,61,46,34,20,40,30,40,39,16,22,34,49,87,91,39,70,31,35,33,57,38,50,44,60,44,76,62,33,80,78,80,38,26,33,38,33,54,43,48,70,84,39,58,46,51,59,26,34,74,75,38,41,34,28,21,40,35,31,35,16,69,77,28,62,65,62,55,54,17,45,26,58,70,50,54,47,84,82,40,71,67,45,74,89,56,40,64,44,76,51,93,72,8,34,39,69,52,79,55,27,24,12,30,38,27,31,36,55,76,46,78,44,83,59,85,66,20,30,39,38,34,23,38,64,74,46,67,37,76,49,50,77,52,59,28,34,44,66,51,40,54,64,48,52,62,64,50,60,68,65,76,46,89,77,52,69,80,84,70,80,82,63,94,67,72,99,70,78,70,43,38,32,32,29,75,85,77,59,47,69,47,75,32,73,59,80,78,55,87,82,35,55,41,88,63,55,61,47,51,46,88,44,48,40,80,101

Radius of gyration: 24.71 Å; Cα contacts (8 Å, |Δi|>4): 961; chains: 2; bounding box: 58×75×50 Å

Sequence (436 aa):
MPEAMDSNALYNITYGLYVVGCYSDDKPAGCIVNTCFQVTSENPTLAICLNKKNYTLDCIKKNPKFCISIISEDTDPMIISSFGFRSSRDADKYADFGYVDLDGAPAVKGNFCGRLVLDATDFIDCGTHVIVISKLKDTQDGSGAPMTYEYYHKVIKGSAPKNAPTYRSEQESTTVTKKDVRRFKCDICGYEVESETNLPDDFVCPICGFDRSHFKEIMPEAMDSNALYNITYGLYVVGCYSDDKPAGCIVNTCFQVTSENPTLAICLNKKNYTLDCIKKNPKFCISIISEDTDPMIISSFGFRSSRDADKYADFGYVDLDGAPAVKGNFCGRLVLDATDFIDCGTHVIVISKLKDTQDGSGAPMTYEYYHKVIKGSAPKNAPTYRSEQESTTVTKKDVRRFKCDICGYEVESETNLPDDFVCPICGFDRSHFKEI

Foldseek 3Di:
DPPPCPPPVVVPDWWFKKWKWADDVHAIFIAIFGAKDWDDDVQIKMKGKFFPPAVSVVRCVVPVKIKIFFAAPPWDLVLNQLRYQDHPVVDRSQVVFHFDDDPRYTHGDTATQKMWIWGFDDWDDDDRMIMTMTGTDDMDGGDHHGDMPVCCVVPVLVCLDCPPVVVPDPDDPDPDDPQDWWWKAFPRPGRIDIDSDQDDQQDADSRNRHGSVRIDTD/DPPPCPPPVVVPDWWFKKWKWADPPNAIFIAIFGAKDWDDDVQIKMKGKFFPPAVSVVRCVVPVKIKIFFAAPPWDLVLNQLRYQDHPVVDRSQVVFHFDDDPRYTHGDTATQKMWIWGFDDWDDDDRMIMTMTGTDDMDGGDHHGDMPVCCVVPVLVCLDCPPVVVDDPDDPDPDDPQDWWWKAFPRPGRIDIDSDQDDQQDADSRNRHGSVRIDTD

pLDDT: mean 85.27, std 19.8, range [21.78, 98.81]

Organism: NCBI:txid2530390